Protein 5MIY (pdb70)

Solvent-accessible surface area: 20484 Å² total; per-residue (Å²): 114,126,169,66,85,110,19,26,7,110,1,11,1,80,96,86,77,34,73,5,65,144,117,13,40,7,0,0,0,83,78,28,128,70,94,0,4,7,23,6,1,50,43,10,39,124,88,4,56,17,2,25,88,52,109,20,88,106,13,17,72,8,90,13,144,32,0,52,94,50,30,114,52,168,65,0,9,78,172,41,105,24,11,114,122,43,6,29,61,91,55,0,67,133,20,16,90,35,33,3,67,166,64,158,38,125,101,5,40,81,30,19,111,148,94,8,24,49,7,6,0,98,30,2,63,102,177,135,7,34,6,115,0,23,62,123,115,95,72,35,74,4,57,130,124,9,63,6,1,0,0,101,81,26,134,81,86,7,4,9,26,6,0,36,54,30,37,131,139,23,17,3,1,43,90,47,85,19,65,79,13,18,75,6,86,12,124,30,1,27,92,49,32,110,44,182,62,1,14,130,147,94,109,26,21,124,110,55,5,28,62,109,62,0,67,141,25,11,92,28,28,11,105,178,75,156,23,118,119,8,35,76,78,26,5,78,109,70,2,29,58,11,0,123,82,29,46,150,120,125,172,9,32,7,112,0,28,82,118,112,91,77,36,78,12,60,94,93,8,13,5,3,2,0,91,78,27,134,40,107,2,3,6,20,7,2,44,52,29,37,127,138,20,89,18,2,48,89,50,132,18,124,95,1,22,9,11,0,4,72,8,0,55,76,43,36,110,48,150,71,2,8,103,146,70,110,29,23,110,132,44,7,5,52,13,17,2,20,17,11,6,14,26,28,6,86,153,24,129,24,16,85,0,67,66,12,1,57,75,85,33,8,5,3,30,0,15,32,51,18,76,188

B-factor: mean 48.07, std 15.89, range [21.98, 107.85]

Sequence (372 aa):
GAMGSMPTYFDPIMQEDTVLDENTIVYLVKIGDNKFSIKAISSGLEHLPSDPTTHAEKYWPIPAKSLIDHSSNKLLFEEDKLTNQPISKDQVIELFAVDPDKTEPKQFSDSVKRELTENWAREVLQDMPTYFDPIMQEDTVLDENTIVYLVKIGDNKFSIKAISSGLEEHLPSDPTTHAEKYWPIPAKSLIDHSSNKLLFEEDKLTNQPISKDQVIELFAVDPDKTEPKQFSDSVKRELTENWARREVLQDQMPTYFDPIMQEDTVLDENTIVYLVKIGDNKFSIKAISSGLEHLPSDPTTHAEKYWPIIPAKSLIDHSSNKLLFEEDKLTNQPISKDQVIELFAAVVDPDDKTEPKQFSDSVKRELTENWAREVLQD

Structure (mmCIF, N/CA/C/O backbone):
data_5MIY
#
_entry.id   5MIY
#
_cell.length_a   114.160
_cell.length_b   177.010
_cell.length_c   79.450
_cell.angle_alpha   90.000
_cell.angle_beta   90.000
_cell.angle_gamma   90.000
#
_symmetry.space_group_name_H-M   'C 2 2 2'
#
loop_
_entity.id
_entity.type
_entity.pdbx_description
1 polymer 'E3 ubiquitin ligase RavN'
2 non-polymer 'SULFATE ION'
3 non-polymer 1,2-ETHANEDIOL
4 non-polymer 'SODIUM ION'
5 water water
#
loop_
_atom_site.group_PDB
_atom_site.id
_atom_site.type_symbol
_atom_site.label_atom_id
_atom_site.label_alt_id
_atom_site.label_comp_id
_atom_site.label_asym_id
_atom_site.label_entity_id
_atom_site.label_seq_id
_atom_site.pdbx_PDB_ins_code
_atom_site.Cartn_x
_atom_site.Cartn_y
_atom_site.Cartn_z
_atom_site.occupancy
_atom_site.B_iso_or_equiv
_atom_site.auth_seq_id
_atom_site.auth_comp_id
_atom_site.auth_asym_id
_atom_site.auth_atom_id
_atom_site.pdbx_PDB_model_num
ATOM 1 N N . GLY A 1 1 ? -47.827 -57.501 21.945 1.00 56.92 -4 GLY A N 1
ATOM 2 C CA . GLY A 1 1 ? -47.072 -58.677 21.561 1.00 58.73 -4 GLY A CA 1
ATOM 3 C C . GLY A 1 1 ? -46.490 -59.353 22.781 1.00 64.70 -4 GLY A C 1
ATOM 4 O O . GLY A 1 1 ? -46.905 -59.071 23.906 1.00 69.68 -4 GLY A O 1
ATOM 5 N N . ALA A 1 2 ? -45.533 -60.255 22.565 1.00 62.83 -3 ALA A N 1
ATOM 6 C CA . ALA A 1 2 ? -44.801 -60.827 23.691 1.00 62.96 -3 ALA A CA 1
ATOM 7 C C . ALA A 1 2 ? -44.310 -59.733 24.631 1.00 59.78 -3 ALA A C 1
ATOM 8 O O . ALA A 1 2 ? -44.372 -59.884 25.859 1.00 56.54 -3 ALA A O 1
ATOM 10 N N . MET A 1 3 ? -43.861 -58.606 24.061 1.00 53.76 -2 MET A N 1
ATOM 11 C CA . MET A 1 3 ? -43.293 -57.492 24.807 1.00 48.62 -2 MET A CA 1
ATOM 12 C C . MET A 1 3 ? -44.381 -56.536 25.281 1.00 45.43 -2 MET A C 1
ATOM 13 O O . MET A 1 3 ? -45.229 -56.099 24.495 1.00 43.18 -2 MET A O 1
ATOM 18 N N . GLY A 1 4 ? -44.344 -56.202 26.564 1.00 39.40 -1 GLY A N 1
ATOM 19 C CA . GLY A 1 4 ? -45.197 -55.167 27.089 1.00 38.39 -1 GLY A CA 1
ATOM 20 C C . GLY A 1 4 ? -44.654 -53.782 26.804 1.00 35.73 -1 GLY A C 1
ATOM 21 O O . GLY A 1 4 ? -43.629 -53.586 26.144 1.00 36.54 -1 GLY A O 1
ATOM 22 N N . SER A 1 5 ? -45.370 -52.789 27.320 1.00 35.90 0 SER A N 1
ATOM 23 C CA . SER A 1 5 ? -44.870 -51.427 27.263 1.00 39.69 0 SER A CA 1
ATOM 24 C C . SER A 1 5 ? -45.421 -50.641 28.440 1.00 40.00 0 SER A C 1
ATOM 25 O O . SER A 1 5 ? -46.451 -50.985 29.025 1.00 42.48 0 SER A O 1
ATOM 28 N N . MET A 1 6 ? -44.706 -49.587 28.788 1.00 37.91 1 MET A N 1
ATOM 29 C CA . MET A 1 6 ? -45.114 -48.628 29.792 1.00 41.25 1 MET A CA 1
ATOM 30 C C . MET A 1 6 ? -45.092 -47.241 29.165 1.00 42.57 1 MET A C 1
ATOM 31 O O . MET A 1 6 ? -44.274 -46.982 28.278 1.00 41.83 1 MET A O 1
ATOM 36 N N . PRO A 1 7 ? -45.997 -46.349 29.574 1.00 42.62 2 PRO A N 1
ATOM 37 C CA . PRO A 1 7 ? -45.938 -44.965 29.077 1.00 42.90 2 PRO A CA 1
ATOM 38 C C . PRO A 1 7 ? -44.590 -44.338 29.404 1.00 46.41 2 PRO A C 1
ATOM 39 O O . PRO A 1 7 ? -44.106 -44.440 30.531 1.00 49.10 2 PRO A O 1
ATOM 43 N N . THR A 1 8 ? -43.986 -43.688 28.411 1.00 46.12 3 THR A N 1
ATOM 44 C CA . THR A 1 8 ? -42.705 -43.020 28.605 1.00 47.98 3 THR A CA 1
ATOM 45 C C . THR A 1 8 ? -42.783 -41.563 28.168 1.00 48.81 3 THR A C 1
ATOM 46 O O . THR A 1 8 ? -43.696 -41.142 27.449 1.00 49.71 3 THR A O 1
ATOM 50 N N . TYR A 1 9 ? -41.798 -40.795 28.626 1.00 46.60 4 TYR A N 1
ATOM 51 C CA . TYR A 1 9 ? -41.588 -39.427 28.192 1.00 47.90 4 TYR A CA 1
ATOM 52 C C . TYR A 1 9 ? -40.112 -39.249 27.872 1.00 47.86 4 TYR A C 1
ATOM 53 O O . TYR A 1 9 ? -39.254 -39.912 28.461 1.00 46.55 4 TYR A O 1
ATOM 62 N N . PHE A 1 10 ? -39.822 -38.365 26.918 1.00 47.20 5 PHE A N 1
ATOM 63 C CA . PHE A 1 10 ? -38.438 -38.002 26.619 1.00 47.80 5 PHE A CA 1
ATOM 64 C C . PHE A 1 10 ? -37.970 -37.014 27.678 1.00 48.56 5 PHE A C 1
ATOM 65 O O . PHE A 1 10 ? -38.299 -35.827 27.624 1.00 52.74 5 PHE A O 1
ATOM 73 N N . ASP A 1 11 ? -37.188 -37.496 28.634 1.00 40.70 6 ASP A N 1
ATOM 74 C CA . ASP A 1 11 ? -36.775 -36.663 29.754 1.00 39.86 6 ASP A CA 1
ATOM 75 C C . ASP A 1 11 ? -35.741 -35.650 29.288 1.00 43.66 6 ASP A C 1
ATOM 76 O O . ASP A 1 11 ? -34.652 -36.052 28.853 1.00 44.68 6 ASP A O 1
ATOM 81 N N . PRO A 1 12 ? -36.020 -34.345 29.359 1.00 44.26 7 PRO A N 1
ATOM 82 C CA . PRO A 1 12 ? -35.002 -33.373 28.929 1.00 43.69 7 PRO A CA 1
ATOM 83 C C . PRO A 1 12 ? -33.776 -33.375 29.816 1.00 43.23 7 PRO A C 1
ATOM 84 O O . PRO A 1 12 ? -32.688 -33.007 29.349 1.00 45.18 7 PRO A O 1
ATOM 88 N N . ILE A 1 13 ? -33.920 -33.770 31.083 1.00 39.78 8 ILE A N 1
ATOM 89 C CA . ILE A 1 13 ? -32.786 -33.749 32.007 1.00 37.83 8 ILE A CA 1
ATOM 90 C C . ILE A 1 13 ? -31.697 -34.698 31.525 1.00 42.93 8 ILE A C 1
ATOM 91 O O . ILE A 1 13 ? -30.535 -34.306 31.362 1.00 46.81 8 ILE A O 1
ATOM 96 N N . MET A 1 14 ? -32.058 -35.958 31.266 1.00 43.84 9 MET A N 1
ATOM 97 C CA . MET A 1 14 ? -31.087 -36.951 30.820 1.00 43.89 9 MET A CA 1
ATOM 98 C C . MET A 1 14 ? -31.117 -37.193 29.315 1.00 45.82 9 MET A C 1
ATOM 99 O O . MET A 1 14 ? -30.261 -37.925 28.807 1.00 47.41 9 MET A O 1
ATOM 104 N N . GLN A 1 15 ? -32.044 -36.562 28.589 1.00 48.39 10 GLN A N 1
ATOM 105 C CA . GLN A 1 15 ? -32.129 -36.683 27.130 1.00 50.60 10 GLN A CA 1
ATOM 106 C C . GLN A 1 15 ? -32.365 -38.136 26.719 1.00 51.38 10 GLN A C 1
ATOM 107 O O . GLN A 1 15 ? -31.638 -38.710 25.905 1.00 53.35 10 GLN A O 1
ATOM 113 N N . GLU A 1 16 ? -33.400 -38.733 27.300 1.00 53.63 11 GLU A N 1
ATOM 114 C CA . GLU A 1 16 ? -33.642 -40.157 27.140 1.00 55.99 11 GLU A CA 1
ATOM 115 C C . GLU A 1 16 ? -35.110 -40.451 27.420 1.00 54.09 11 GLU A C 1
ATOM 116 O O . GLU A 1 16 ? -35.750 -39.785 28.239 1.00 55.69 11 GLU A O 1
ATOM 122 N N . ASP A 1 17 ? -35.632 -41.459 26.736 1.00 51.77 12 ASP A N 1
ATOM 123 C CA . ASP A 1 17 ? -36.972 -41.943 27.038 1.00 49.48 12 ASP A CA 1
ATOM 124 C C . ASP A 1 17 ? -36.981 -42.591 28.423 1.00 48.71 12 ASP A C 1
ATOM 125 O O . ASP A 1 17 ? -36.098 -43.391 28.752 1.00 50.82 12 ASP A O 1
ATOM 130 N N . THR A 1 18 ? -37.980 -42.237 29.235 1.00 47.38 13 THR A N 1
ATOM 131 C CA . THR A 1 18 ? -38.038 -42.590 30.650 1.00 45.11 13 THR A CA 1
ATOM 132 C C . THR A 1 18 ? -39.446 -43.055 31.006 1.00 46.04 13 THR A C 1
ATOM 133 O O . THR A 1 18 ? -40.427 -42.405 30.631 1.00 46.37 13 THR A O 1
ATOM 137 N N . VAL A 1 19 ? -39.541 -44.162 31.753 1.00 43.97 14 VAL A N 1
ATOM 138 C CA . VAL A 1 19 ? -40.843 -44.677 32.175 1.00 44.17 14 VAL A CA 1
ATOM 139 C C . VAL A 1 19 ? -41.515 -43.670 33.100 1.00 42.88 14 VAL A C 1
ATOM 140 O O . VAL A 1 19 ? -40.924 -43.204 34.084 1.00 45.43 14 VAL A O 1
ATOM 144 N N . LEU A 1 20 ? -42.765 -43.334 32.786 1.00 41.10 15 LEU A N 1
ATOM 145 C CA . LEU A 1 20 ? -43.555 -42.438 33.613 1.00 43.87 15 LEU A CA 1
ATOM 146 C C . LEU A 1 20 ? -44.073 -43.186 34.836 1.00 46.48 15 LEU A C 1
ATOM 147 O O . LEU A 1 20 ? -44.654 -44.267 34.706 1.00 53.45 15 LEU A O 1
ATOM 152 N N . ASP A 1 21 ? -43.851 -42.632 36.029 1.00 45.23 16 ASP A N 1
ATOM 153 C CA . ASP A 1 21 ? -44.413 -43.230 37.234 1.00 48.68 16 ASP A CA 1
ATOM 154 C C . ASP A 1 21 ? -44.841 -42.123 38.187 1.00 47.18 16 ASP A C 1
ATOM 155 O O . ASP A 1 21 ? -44.796 -40.935 37.853 1.00 46.59 16 ASP A O 1
ATOM 160 N N . GLU A 1 22 ? -45.279 -42.524 39.383 1.00 46.32 17 GLU A N 1
ATOM 161 C CA . GLU A 1 22 ? -45.814 -41.568 40.345 1.00 50.92 17 GLU A CA 1
ATOM 162 C C . GLU A 1 22 ? -44.761 -40.596 40.862 1.00 48.09 17 GLU A C 1
ATOM 163 O O . GLU A 1 22 ? -45.124 -39.629 41.541 1.00 49.18 17 GLU A O 1
ATOM 169 N N . ASN A 1 23 ? -43.481 -40.823 40.565 1.00 45.25 18 ASN A N 1
ATOM 170 C CA . ASN A 1 23 ? -42.407 -39.931 40.988 1.00 48.16 18 ASN A CA 1
ATOM 171 C C . ASN A 1 23 ? -42.018 -38.916 39.918 1.00 43.43 18 ASN A C 1
ATOM 172 O O . ASN A 1 23 ? -41.206 -38.022 40.191 1.00 44.70 18 ASN A O 1
ATOM 177 N N . THR A 1 24 ? -42.575 -39.037 38.716 1.00 39.96 19 THR A N 1
ATOM 178 C CA . THR A 1 24 ? -42.330 -38.081 37.645 1.00 40.00 19 THR A CA 1
ATOM 179 C C . THR A 1 24 ? -42.924 -36.719 37.992 1.00 39.90 19 THR A C 1
ATOM 180 O O . THR A 1 24 ? -44.025 -36.623 38.540 1.00 42.70 19 THR A O 1
ATOM 184 N N . ILE A 1 25 ? -42.186 -35.660 37.674 1.00 38.02 20 ILE A N 1
ATOM 185 C CA . ILE A 1 25 ? -42.685 -34.295 37.820 1.00 38.18 20 ILE A CA 1
ATOM 186 C C . ILE A 1 25 ? -43.429 -33.925 36.545 1.00 40.52 20 ILE A C 1
ATOM 187 O O . ILE A 1 25 ? -42.866 -33.990 35.446 1.00 40.79 20 ILE A O 1
ATOM 192 N N . VAL A 1 26 ? -44.700 -33.545 36.685 1.00 39.00 21 VAL A N 1
ATOM 193 C CA . VAL A 1 26 ? -45.553 -33.230 35.548 1.00 39.59 21 VAL A CA 1
ATOM 194 C C . VAL A 1 26 ? -46.184 -31.861 35.770 1.00 42.15 21 VAL A C 1
ATOM 195 O O . VAL A 1 26 ? -46.600 -31.530 36.886 1.00 44.63 21 VAL A O 1
ATOM 199 N N . TYR A 1 27 ? -46.242 -31.065 34.705 1.00 42.22 22 TYR A N 1
ATOM 200 C CA . TYR A 1 27 ? -46.831 -29.734 34.764 1.00 40.57 22 TYR A CA 1
ATOM 201 C C . TYR A 1 27 ? -47.194 -29.288 33.355 1.00 44.23 22 TYR A C 1
ATOM 202 O O . TYR A 1 27 ? -46.740 -29.867 32.363 1.00 45.66 22 TYR A O 1
ATOM 211 N N . LEU A 1 28 ? -48.019 -28.243 33.291 1.00 44.33 23 LEU A N 1
ATOM 212 C CA . LEU A 1 28 ? -48.432 -27.607 32.050 1.00 44.62 23 LEU A CA 1
ATOM 213 C C . LEU A 1 28 ? -47.724 -26.267 31.883 1.00 45.68 23 LEU A C 1
ATOM 214 O O . LEU A 1 28 ? -47.555 -25.520 32.852 1.00 46.15 23 LEU A O 1
ATOM 219 N N . VAL A 1 29 ? -47.307 -25.963 30.654 1.00 46.50 24 VAL A N 1
ATOM 220 C CA . VAL A 1 29 ? -46.853 -24.620 30.321 1.00 49.30 24 VAL A CA 1
ATOM 221 C C . VAL A 1 29 ? -47.683 -24.110 29.148 1.00 55.52 24 VAL A C 1
ATOM 222 O O . VAL A 1 29 ? -48.268 -24.881 28.382 1.00 57.08 24 VAL A O 1
ATOM 226 N N . LYS A 1 30 ? -47.745 -22.785 29.034 1.00 57.29 25 LYS A N 1
ATOM 227 C CA . LYS A 1 30 ? -48.463 -22.105 27.962 1.00 58.77 25 LYS A CA 1
ATOM 228 C C . LYS A 1 30 ? -47.464 -21.708 26.882 1.00 61.84 25 LYS A C 1
ATOM 229 O O . LYS A 1 30 ? -46.460 -21.058 27.180 1.00 63.65 25 LYS A O 1
ATOM 235 N N . ILE A 1 31 ? -47.724 -22.110 25.639 1.00 63.39 26 ILE A N 1
ATOM 236 C CA . ILE A 1 31 ? -46.832 -21.790 24.529 1.00 66.96 26 ILE A CA 1
ATOM 237 C C . ILE A 1 31 ? -47.481 -20.883 23.499 1.00 72.52 26 ILE A C 1
ATOM 238 O O . ILE A 1 31 ? -46.843 -20.547 22.495 1.00 71.74 26 ILE A O 1
ATOM 243 N N . GLY A 1 32 ? -48.721 -20.470 23.719 1.00 76.60 27 GLY A N 1
ATOM 244 C CA . GLY A 1 32 ? -49.411 -19.574 22.810 1.00 82.30 27 GLY A CA 1
ATOM 245 C C . GLY A 1 32 ? -50.812 -19.345 23.327 1.00 87.71 27 GLY A C 1
ATOM 246 O O . GLY A 1 32 ? -51.202 -19.861 24.380 1.00 89.71 27 GLY A O 1
ATOM 247 N N . ASP A 1 33 ? -51.575 -18.557 22.576 1.00 88.07 28 ASP A N 1
ATOM 248 C CA . ASP A 1 33 ? -52.967 -18.355 22.947 1.00 88.69 28 ASP A CA 1
ATOM 249 C C . ASP A 1 33 ? -53.747 -19.641 22.711 1.00 84.42 28 ASP A C 1
ATOM 250 O O . ASP A 1 33 ? -53.678 -20.229 21.627 1.00 82.19 28 ASP A O 1
ATOM 255 N N . ASN A 1 34 ? -54.474 -20.085 23.740 1.00 82.54 29 ASN A N 1
ATOM 256 C CA . ASN A 1 34 ? -55.228 -21.344 23.707 1.00 84.04 29 ASN A CA 1
ATOM 257 C C . ASN A 1 34 ? -54.344 -22.534 23.321 1.00 81.98 29 ASN A C 1
ATOM 258 O O . ASN A 1 34 ? -54.822 -23.527 22.766 1.00 79.56 29 ASN A O 1
ATOM 263 N N . LYS A 1 35 ? -53.046 -22.457 23.621 1.00 78.15 30 LYS A N 1
ATOM 264 C CA . LYS A 1 35 ? -52.096 -23.514 23.281 1.00 73.73 30 LYS A CA 1
ATOM 265 C C . LYS A 1 35 ? -51.246 -23.829 24.505 1.00 72.38 30 LYS A C 1
ATOM 266 O O . LYS A 1 35 ? -50.440 -22.999 24.938 1.00 74.30 30 LYS A O 1
ATOM 272 N N . PHE A 1 36 ? -51.420 -25.027 25.055 1.00 66.72 31 PHE A N 1
ATOM 273 C CA . PHE A 1 36 ? -50.701 -25.460 26.242 1.00 61.99 31 PHE A CA 1
ATOM 274 C C . PHE A 1 36 ? -49.985 -26.774 25.960 1.00 58.94 31 PHE A C 1
ATOM 275 O O . PHE A 1 36 ? -50.402 -27.555 25.100 1.00 58.61 31 PHE A O 1
ATOM 283 N N . SER A 1 37 ? -48.899 -27.016 26.688 1.00 58.17 32 SER A N 1
ATOM 284 C CA . SER A 1 37 ? -48.096 -28.212 26.481 1.00 55.62 32 SER A CA 1
ATOM 285 C C . SER A 1 37 ? -47.876 -28.927 27.806 1.00 54.71 32 SER A C 1
ATOM 286 O O . SER A 1 37 ? -47.586 -28.296 28.828 1.00 53.66 32 SER A O 1
ATOM 289 N N . ILE A 1 38 ? -48.007 -30.248 27.780 1.00 51.97 33 ILE A N 1
ATOM 290 C CA . ILE A 1 38 ? -47.745 -31.078 28.949 1.00 50.76 33 ILE A CA 1
ATOM 291 C C . ILE A 1 38 ? -46.262 -31.447 28.979 1.00 49.81 33 ILE A C 1
ATOM 292 O O . ILE A 1 38 ? -45.709 -31.942 27.989 1.00 52.69 33 ILE A O 1
ATOM 297 N N . LYS A 1 39 ? -45.605 -31.179 30.106 1.00 46.28 34 LYS A N 1
ATOM 298 C CA . LYS A 1 39 ? -44.182 -31.448 30.260 1.00 42.43 34 LYS A CA 1
ATOM 299 C C . LYS A 1 39 ? -43.955 -32.443 31.389 1.00 42.19 34 LYS A C 1
ATOM 300 O O . LYS A 1 39 ? -44.688 -32.462 32.381 1.00 43.74 34 LYS A O 1
ATOM 306 N N . ALA A 1 40 ? -42.926 -33.269 31.234 1.00 41.17 35 ALA A N 1
ATOM 307 C CA . ALA A 1 40 ? -42.535 -34.220 32.263 1.00 40.74 35 ALA A CA 1
ATOM 308 C C . ALA A 1 40 ? -41.019 -34.195 32.401 1.00 40.76 35 ALA A C 1
ATOM 309 O O . ALA A 1 40 ? -40.305 -34.251 31.394 1.00 43.24 35 ALA A O 1
ATOM 311 N N . ILE A 1 41 ? -40.529 -34.099 33.638 1.00 36.50 36 ILE A N 1
ATOM 312 C CA . ILE A 1 41 ? -39.089 -34.087 33.907 1.00 36.60 36 ILE A CA 1
ATOM 313 C C . ILE A 1 41 ? -38.792 -35.018 35.076 1.00 38.11 36 ILE A C 1
ATOM 314 O O . ILE A 1 41 ? -39.652 -35.275 35.927 1.00 38.70 36 ILE A O 1
ATOM 319 N N . SER A 1 42 ? -37.572 -35.566 35.093 1.00 36.18 37 SER A N 1
ATOM 320 C CA . SER A 1 42 ? -37.227 -36.505 36.153 1.00 40.87 37 SER A CA 1
ATOM 321 C C . SER A 1 42 ? -36.860 -35.790 37.446 1.00 41.19 37 SER A C 1
ATOM 322 O O . SER A 1 42 ? -37.018 -36.361 38.529 1.00 44.80 37 SER A O 1
ATOM 325 N N . SER A 1 43 ? -36.383 -34.551 37.357 1.00 41.58 38 SER A N 1
ATOM 326 C CA . SER A 1 43 ? -35.995 -33.771 38.525 1.00 43.09 38 SER A CA 1
ATOM 327 C C . SER A 1 43 ? -35.979 -32.303 38.125 1.00 42.06 38 SER A C 1
ATOM 328 O O . SER A 1 43 ? -36.035 -31.969 36.943 1.00 41.53 38 SER A O 1
ATOM 331 N N . GLY A 1 44 ? -35.890 -31.429 39.124 1.00 44.74 39 GLY A N 1
ATOM 332 C CA . GLY A 1 44 ? -35.529 -30.041 38.882 1.00 43.82 39 GLY A CA 1
ATOM 333 C C . GLY A 1 44 ? -36.596 -28.998 39.144 1.00 40.13 39 GLY A C 1
ATOM 334 O O . GLY A 1 44 ? -36.317 -27.810 38.965 1.00 39.66 39 GLY A O 1
ATOM 335 N N . LEU A 1 45 ? -37.804 -29.381 39.554 1.00 38.79 40 LEU A N 1
ATOM 336 C CA . LEU A 1 45 ? -38.869 -28.386 39.683 1.00 42.05 40 LEU A CA 1
ATOM 337 C C . LEU A 1 45 ? -38.488 -27.261 40.649 1.00 42.72 40 LEU A C 1
ATOM 338 O O . LEU A 1 45 ? -38.846 -26.095 40.427 1.00 42.74 40 LEU A O 1
ATOM 343 N N . GLU A 1 46 ? -37.761 -27.588 41.719 1.00 40.98 41 GLU A N 1
ATOM 344 C CA . GLU A 1 46 ? -37.400 -26.614 42.743 1.00 45.10 41 GLU A CA 1
ATOM 345 C C . GLU A 1 46 ? -36.080 -25.910 42.470 1.00 43.48 41 GLU A C 1
ATOM 346 O O . GLU A 1 46 ? -35.749 -24.962 43.193 1.00 44.29 41 GLU A O 1
ATOM 352 N N . HIS A 1 47 ? -35.321 -26.334 41.457 1.00 41.40 42 HIS A N 1
ATOM 353 C CA . HIS A 1 47 ? -34.009 -25.751 41.204 1.00 38.53 42 HIS A CA 1
ATOM 354 C C . HIS A 1 47 ? -33.846 -25.133 39.825 1.00 36.86 42 HIS A C 1
ATOM 355 O O . HIS A 1 47 ? -33.039 -24.208 39.677 1.00 38.47 42 HIS A O 1
ATOM 362 N N . LEU A 1 48 ? -34.557 -25.620 38.812 1.00 35.19 43 LEU A N 1
ATOM 363 C CA . LEU A 1 48 ? -34.408 -25.052 37.479 1.00 34.62 43 LEU A CA 1
ATOM 364 C C . LEU A 1 48 ? -34.987 -23.634 37.435 1.00 32.50 43 LEU A C 1
ATOM 365 O O . LEU A 1 48 ? -35.936 -23.316 38.161 1.00 36.72 43 LEU A O 1
ATOM 370 N N . PRO A 1 49 ? -34.451 -22.767 36.572 1.00 32.81 44 PRO A N 1
ATOM 371 C CA . PRO A 1 49 ? -35.001 -21.409 36.446 1.00 33.70 44 PRO A CA 1
ATOM 372 C C . PRO A 1 49 ? -36.153 -21.290 35.465 1.00 36.08 44 PRO A C 1
ATOM 373 O O . PRO A 1 49 ? -36.811 -20.238 35.436 1.00 37.86 44 PRO A O 1
ATOM 377 N N . SER A 1 50 ? -36.395 -22.323 34.666 1.00 35.81 45 SER A N 1
ATOM 378 C CA . SER A 1 50 ? -37.422 -22.321 33.632 1.00 37.46 45 SER A CA 1
ATOM 379 C C . SER A 1 50 ? -37.593 -23.748 33.139 1.00 39.42 45 SER A C 1
ATOM 380 O O . SER A 1 50 ? -36.770 -24.625 33.417 1.00 40.93 45 SER A O 1
ATOM 383 N N . ASP A 1 51 ? -38.671 -23.964 32.399 1.00 42.22 46 ASP A N 1
ATOM 384 C CA . ASP A 1 51 ? -38.924 -25.264 31.796 1.00 41.71 46 ASP A CA 1
ATOM 385 C C . ASP A 1 51 ? -37.840 -25.570 30.767 1.00 42.53 46 ASP A C 1
ATOM 386 O O . ASP A 1 51 ? -37.522 -24.708 29.941 1.00 43.41 46 ASP A O 1
ATOM 391 N N . PRO A 1 52 ? -37.252 -26.772 30.785 1.00 41.75 47 PRO A N 1
ATOM 392 C CA . PRO A 1 52 ? -36.128 -27.054 29.867 1.00 44.06 47 PRO A CA 1
ATOM 393 C C . PRO A 1 52 ? -36.400 -26.835 28.376 1.00 49.21 47 PRO A C 1
ATOM 394 O O . PRO A 1 52 ? -35.562 -26.232 27.695 1.00 53.73 47 PRO A O 1
ATOM 398 N N . THR A 1 53 ? -37.531 -27.306 27.839 1.00 50.50 48 THR A N 1
ATOM 399 C CA . THR A 1 53 ? -37.718 -27.262 26.389 1.00 48.76 48 THR A CA 1
ATOM 400 C C . THR A 1 53 ? -38.327 -25.957 25.881 1.00 51.60 48 THR A C 1
ATOM 401 O O . THR A 1 53 ? -38.137 -25.620 24.707 1.00 55.88 48 THR A O 1
ATOM 405 N N . THR A 1 54 ? -39.063 -25.213 26.708 1.00 51.64 49 THR A N 1
ATOM 406 C CA . THR A 1 54 ? -39.673 -23.966 26.258 1.00 52.78 49 THR A CA 1
ATOM 407 C C . THR A 1 54 ? -39.119 -22.734 26.954 1.00 55.53 49 THR A C 1
ATOM 408 O O . THR A 1 54 ? -39.387 -21.616 26.496 1.00 58.38 49 THR A O 1
ATOM 412 N N . HIS A 1 55 ? -38.375 -22.907 28.048 1.00 54.37 50 HIS A N 1
ATOM 413 C CA . HIS A 1 55 ? -37.900 -21.823 28.903 1.00 53.58 50 HIS A CA 1
ATOM 414 C C . HIS A 1 55 ? -39.047 -21.001 29.485 1.00 51.31 50 HIS A C 1
ATOM 415 O O . HIS A 1 55 ? -38.850 -19.851 29.890 1.00 51.04 50 HIS A O 1
ATOM 422 N N . ALA A 1 56 ? -40.248 -21.574 29.542 1.00 48.98 51 ALA A N 1
ATOM 423 C CA . ALA A 1 56 ? -41.345 -20.924 30.242 1.00 45.95 51 ALA A CA 1
ATOM 424 C C . ALA A 1 56 ? -41.021 -20.813 31.728 1.00 48.26 51 ALA A C 1
ATOM 425 O O . ALA A 1 56 ? -40.490 -21.746 32.339 1.00 47.88 51 ALA A O 1
ATOM 427 N N . GLU A 1 57 ? -41.328 -19.654 32.310 1.00 45.68 52 GLU A N 1
ATOM 428 C CA . GLU A 1 57 ? -41.089 -19.447 33.732 1.00 46.64 52 GLU A CA 1
ATOM 429 C C . GLU A 1 57 ? -42.308 -19.755 34.585 1.00 48.34 52 GLU A C 1
ATOM 430 O O . GLU A 1 57 ? -42.166 -19.945 35.798 1.00 52.39 52 GLU A O 1
ATOM 436 N N . LYS A 1 58 ? -43.489 -19.814 33.984 1.00 47.41 53 LYS A N 1
ATOM 437 C CA . LYS A 1 58 ? -44.733 -20.084 34.687 1.00 48.74 53 LYS A CA 1
ATOM 438 C C . LYS A 1 58 ? -45.239 -21.462 34.289 1.00 47.77 53 LYS A C 1
ATOM 439 O O . LYS A 1 58 ? -45.100 -21.870 33.132 1.00 52.13 53 LYS A O 1
ATOM 445 N N . TYR A 1 59 ? -45.821 -22.181 35.247 1.00 45.20 54 TYR A N 1
ATOM 446 C CA . TYR A 1 59 ? -46.340 -23.513 34.975 1.00 45.10 54 TYR A CA 1
ATOM 447 C C . TYR A 1 59 ? -47.533 -23.791 35.879 1.00 48.57 54 TYR A C 1
ATOM 448 O O . TYR A 1 59 ? -47.714 -23.152 36.920 1.00 49.95 54 TYR A O 1
ATOM 457 N N . TRP A 1 60 ? -48.336 -24.775 35.474 1.00 48.25 55 TRP A N 1
ATOM 458 C CA . TRP A 1 60 ? -49.466 -25.249 36.258 1.00 46.19 55 TRP A CA 1
ATOM 459 C C . TRP A 1 60 ? -49.174 -26.689 36.661 1.00 43.92 55 TRP A C 1
ATOM 460 O O . TRP A 1 60 ? -49.049 -27.552 35.779 1.00 44.07 55 TRP A O 1
ATOM 471 N N . PRO A 1 61 ? -49.028 -26.998 37.948 1.00 43.78 56 PRO A N 1
ATOM 472 C CA . PRO A 1 61 ? -48.746 -28.381 38.346 1.00 45.82 56 PRO A CA 1
ATOM 473 C C . PRO A 1 61 ? -49.913 -29.311 38.051 1.00 45.01 56 PRO A C 1
ATOM 474 O O . PRO A 1 61 ? -51.081 -28.936 38.161 1.00 45.60 56 PRO A O 1
ATOM 478 N N . ILE A 1 62 ? -49.567 -30.542 37.675 1.00 46.00 57 ILE A N 1
ATOM 479 C CA . ILE A 1 62 ? -50.503 -31.620 37.349 1.00 44.69 57 ILE A CA 1
ATOM 480 C C . ILE A 1 62 ? -50.017 -32.852 38.107 1.00 46.64 57 ILE A C 1
ATOM 481 O O . ILE A 1 62 ? -48.815 -33.169 38.050 1.00 45.44 57 ILE A O 1
ATOM 486 N N . PRO A 1 63 ? -50.874 -33.562 38.841 1.00 46.85 58 PRO A N 1
ATOM 487 C CA . PRO A 1 63 ? -50.421 -34.804 39.482 1.00 48.32 58 PRO A CA 1
ATOM 488 C C . PRO A 1 63 ? -50.012 -35.821 38.427 1.00 49.38 58 PRO A C 1
ATOM 489 O O . PRO A 1 63 ? -50.686 -35.982 37.408 1.00 50.74 58 PRO A O 1
ATOM 493 N N . ALA A 1 64 ? -48.878 -36.494 38.665 1.00 47.73 59 ALA A N 1
ATOM 494 C CA . ALA A 1 64 ? -48.446 -37.551 37.751 1.00 45.35 59 ALA A CA 1
ATOM 495 C C . ALA A 1 64 ? -49.553 -38.573 37.524 1.00 46.96 59 ALA A C 1
ATOM 496 O O . ALA A 1 64 ? -49.725 -39.080 36.409 1.00 48.84 59 ALA A O 1
ATOM 498 N N . LYS A 1 65 ? -50.321 -38.876 38.570 1.00 46.32 60 LYS A N 1
ATOM 499 C CA . LYS A 1 65 ? -51.383 -39.870 38.450 1.00 49.85 60 LYS A CA 1
ATOM 500 C C . LYS A 1 65 ? -52.400 -39.474 37.387 1.00 50.22 60 LYS A C 1
ATOM 501 O O . LYS A 1 65 ? -52.927 -40.337 36.676 1.00 52.76 60 LYS A O 1
ATOM 507 N N . SER A 1 66 ? -52.674 -38.172 37.248 1.00 49.75 61 SER A N 1
ATOM 508 C CA . SER A 1 66 ? -53.637 -37.721 36.244 1.00 51.02 61 SER A CA 1
ATOM 509 C C . SER A 1 66 ? -53.147 -38.010 34.831 1.00 49.89 61 SER A C 1
ATOM 510 O O . SER A 1 66 ? -53.933 -38.451 33.977 1.00 50.91 61 SER A O 1
ATOM 513 N N . LEU A 1 67 ? -51.855 -37.772 34.564 1.00 47.04 62 LEU A N 1
ATOM 514 C CA . LEU A 1 67 ? -51.297 -38.087 33.254 1.00 46.26 62 LEU A CA 1
ATOM 515 C C . LEU A 1 67 ? -51.265 -39.596 33.020 1.00 49.41 62 LEU A C 1
ATOM 516 O O . LEU A 1 67 ? -51.624 -40.062 31.934 1.00 50.12 62 LEU A O 1
ATOM 521 N N . ILE A 1 68 ? -50.853 -40.372 34.031 1.00 48.61 63 ILE A N 1
ATOM 522 C CA . ILE A 1 68 ? -50.787 -41.828 33.889 1.00 50.12 63 ILE A CA 1
ATOM 523 C C . ILE A 1 68 ? -52.164 -42.393 33.565 1.00 54.28 63 ILE A C 1
ATOM 524 O O . ILE A 1 68 ? -52.304 -43.303 32.739 1.00 56.25 63 ILE A O 1
ATOM 529 N N . ASP A 1 69 ? -53.202 -41.854 34.201 1.00 53.89 64 ASP A N 1
ATOM 530 C CA . ASP A 1 69 ? -54.553 -42.364 33.995 1.00 56.18 64 ASP A CA 1
ATOM 531 C C . ASP A 1 69 ? -55.108 -42.028 32.619 1.00 56.79 64 ASP A C 1
ATOM 532 O O . ASP A 1 69 ? -56.169 -42.554 32.255 1.00 57.68 64 ASP A O 1
ATOM 537 N N . HIS A 1 70 ? -54.423 -41.175 31.856 1.00 55.25 65 HIS A N 1
ATOM 538 C CA . HIS A 1 70 ? -54.781 -40.866 30.478 1.00 58.13 65 HIS A CA 1
ATOM 539 C C . HIS A 1 70 ? -53.791 -41.461 29.484 1.00 59.53 65 HIS A C 1
ATOM 540 O O . HIS A 1 70 ? -53.672 -40.959 28.362 1.00 60.56 65 HIS A O 1
ATOM 547 N N . SER A 1 71 ? -53.080 -42.526 29.873 1.00 61.21 66 SER A N 1
ATOM 548 C CA . SER A 1 71 ? -51.957 -43.015 29.078 1.00 63.90 66 SER A CA 1
ATOM 549 C C . SER A 1 71 ? -52.385 -43.637 27.752 1.00 66.61 66 SER A C 1
ATOM 550 O O . SER A 1 71 ? -51.545 -43.798 26.861 1.00 68.65 66 SER A O 1
ATOM 553 N N . SER A 1 72 ? -53.660 -43.985 27.597 1.00 66.75 67 SER A N 1
ATOM 554 C CA . SER A 1 72 ? -54.175 -44.506 26.339 1.00 68.06 67 SER A CA 1
ATOM 555 C C . SER A 1 72 ? -54.857 -43.440 25.490 1.00 68.25 67 SER A C 1
ATOM 556 O O . SER A 1 72 ? -55.370 -43.761 24.413 1.00 70.27 67 SER A O 1
ATOM 559 N N . ASN A 1 73 ? -54.888 -42.191 25.947 1.00 67.06 68 ASN A N 1
ATOM 560 C CA . ASN A 1 73 ? -55.536 -41.119 25.200 1.00 67.14 68 ASN A CA 1
ATOM 561 C C . ASN A 1 73 ? -54.622 -40.670 24.066 1.00 67.35 68 ASN A C 1
ATOM 562 O O . ASN A 1 73 ? -53.491 -40.233 24.309 1.00 66.89 68 ASN A O 1
ATOM 567 N N . LYS A 1 74 ? -55.116 -40.772 22.828 1.00 69.50 69 LYS A N 1
ATOM 568 C CA . LYS A 1 74 ? -54.291 -40.480 21.660 1.00 74.95 69 LYS A CA 1
ATOM 569 C C . LYS A 1 74 ? -53.907 -39.005 21.576 1.00 74.24 69 LYS A C 1
ATOM 570 O O . LYS A 1 74 ? -52.999 -38.650 20.816 1.00 73.33 69 LYS A O 1
ATOM 576 N N . LEU A 1 75 ? -54.563 -38.139 22.347 1.00 72.79 70 LEU A N 1
ATOM 577 C CA . LEU A 1 75 ? -54.144 -36.743 22.392 1.00 74.98 70 LEU A CA 1
ATOM 578 C C . LEU A 1 75 ? -52.785 -36.598 23.065 1.00 72.64 70 LEU A C 1
ATOM 579 O O . LEU A 1 75 ? -51.931 -35.835 22.598 1.00 75.02 70 LEU A O 1
ATOM 584 N N . LEU A 1 76 ? -52.564 -37.332 24.154 1.00 66.61 71 LEU A N 1
ATOM 585 C CA . LEU A 1 76 ? -51.367 -37.169 24.968 1.00 63.99 71 LEU A CA 1
ATOM 586 C C . LEU A 1 76 ? -50.265 -38.163 24.625 1.00 65.61 71 LEU A C 1
ATOM 587 O O . LEU A 1 76 ? -49.083 -37.848 24.809 1.00 64.69 71 LEU A O 1
ATOM 592 N N . PHE A 1 77 ? -50.612 -39.352 24.136 1.00 63.91 72 PHE A N 1
ATOM 593 C CA . PHE A 1 77 ? -49.635 -40.406 23.895 1.00 61.71 72 PHE A CA 1
ATOM 594 C C . PHE A 1 77 ? -49.809 -40.977 22.498 1.00 68.34 72 PHE A C 1
ATOM 595 O O . PHE A 1 77 ? -50.934 -41.266 22.077 1.00 69.97 72 PHE A O 1
ATOM 603 N N . GLU A 1 78 ? -48.694 -41.141 21.790 1.00 73.32 73 GLU A N 1
ATOM 604 C CA . GLU A 1 78 ? -48.656 -41.790 20.481 1.00 80.04 73 GLU A CA 1
ATOM 605 C C . GLU A 1 78 ? -47.698 -42.971 20.595 1.00 78.11 73 GLU A C 1
ATOM 606 O O . GLU A 1 78 ? -46.477 -42.783 20.646 1.00 75.67 73 GLU A O 1
ATOM 612 N N . GLU A 1 79 ? -48.257 -44.184 20.639 1.00 77.25 74 GLU A N 1
ATOM 613 C CA . GLU A 1 79 ? -47.481 -45.415 20.812 1.00 76.59 74 GLU A CA 1
ATOM 614 C C . GLU A 1 79 ? -46.756 -45.418 22.159 1.00 70.17 74 GLU A C 1
ATOM 615 O O . GLU A 1 79 ? -45.571 -45.745 22.254 1.00 70.01 74 GLU A O 1
ATOM 621 N N . ASP A 1 80 ? -47.494 -45.042 23.206 1.00 64.85 75 ASP A N 1
ATOM 622 C CA . ASP A 1 80 ? -47.035 -45.022 24.593 1.00 62.73 75 ASP A CA 1
ATOM 623 C C . ASP A 1 80 ? -45.918 -44.011 24.845 1.00 59.31 75 ASP A C 1
ATOM 624 O O . ASP A 1 80 ? -45.199 -44.126 25.841 1.00 57.03 75 ASP A O 1
ATOM 629 N N . LYS A 1 81 ? -45.757 -43.016 23.973 1.00 59.11 76 LYS A N 1
ATOM 630 C CA . LYS A 1 81 ? -44.813 -41.925 24.185 1.00 61.03 76 LYS A CA 1
ATOM 631 C C . LYS A 1 81 ? -45.566 -40.607 24.297 1.00 61.78 76 LYS A C 1
ATOM 632 O O . LYS A 1 81 ? -46.460 -40.323 23.492 1.00 62.38 76 LYS A O 1
ATOM 638 N N . LEU A 1 82 ? -45.196 -39.808 25.299 1.00 58.52 77 LEU A N 1
ATOM 639 C CA . LEU A 1 82 ? -45.861 -38.535 25.543 1.00 55.47 77 LEU A CA 1
ATOM 640 C C . LEU A 1 82 ? -45.748 -37.628 24.325 1.00 55.67 77 LEU A C 1
ATOM 641 O O . LEU A 1 82 ? -44.662 -37.444 23.771 1.00 52.60 77 LEU A O 1
ATOM 646 N N . THR A 1 83 ? -46.879 -37.067 23.904 1.00 61.47 78 THR A N 1
ATOM 647 C CA . THR A 1 83 ? -46.885 -36.186 22.748 1.00 66.36 78 THR A CA 1
ATOM 648 C C . THR A 1 83 ? -46.122 -34.899 23.048 1.00 66.37 78 THR A C 1
ATOM 649 O O . THR A 1 83 ? -45.971 -34.482 24.200 1.00 68.38 78 THR A O 1
ATOM 653 N N . ASN A 1 84 ? -45.630 -34.270 21.982 1.00 68.84 79 ASN A N 1
ATOM 654 C CA . ASN A 1 84 ? -45.024 -32.948 22.058 1.00 72.13 79 ASN A CA 1
ATOM 655 C C . ASN A 1 84 ? -45.906 -31.874 21.439 1.00 70.56 79 ASN A C 1
ATOM 656 O O . ASN A 1 84 ? -45.473 -30.725 21.311 1.00 69.96 79 ASN A O 1
ATOM 661 N N . GLN A 1 85 ? -47.141 -32.225 21.049 1.00 70.76 80 GLN A N 1
ATOM 662 C CA . GLN A 1 85 ? -48.089 -31.332 20.405 1.00 71.71 80 GLN A CA 1
ATOM 663 C C . GLN A 1 85 ? -48.927 -30.594 21.444 1.00 67.56 80 GLN A C 1
ATOM 664 O O . GLN A 1 85 ? -49.226 -31.139 22.511 1.00 65.67 80 GLN A O 1
ATOM 670 N N . PRO A 1 86 ? -49.319 -29.357 21.156 1.00 67.91 81 PRO A N 1
ATOM 671 C CA . PRO A 1 86 ? -50.081 -28.573 22.132 1.00 67.69 81 PRO A CA 1
ATOM 672 C C . PRO A 1 86 ? -51.532 -29.022 22.222 1.00 64.97 81 PRO A C 1
ATOM 673 O O . PRO A 1 86 ? -52.063 -29.697 21.339 1.00 64.85 81 PRO A O 1
ATOM 677 N N . ILE A 1 87 ? -52.172 -28.631 23.322 1.00 63.40 82 ILE A N 1
ATOM 678 C CA . ILE A 1 87 ? -53.592 -28.886 23.527 1.00 64.67 82 ILE A CA 1
ATOM 679 C C . ILE A 1 87 ? -54.286 -27.591 23.927 1.00 63.53 82 ILE A C 1
ATOM 680 O O . ILE A 1 87 ? -53.689 -26.698 24.537 1.00 65.19 82 ILE A O 1
ATOM 685 N N . SER A 1 88 ? -55.565 -27.499 23.571 1.00 60.22 83 SER A N 1
ATOM 686 C CA . SER A 1 88 ? -56.364 -26.311 23.819 1.00 60.35 83 SER A CA 1
ATOM 687 C C . SER A 1 88 ? -56.740 -26.203 25.293 1.00 60.59 83 SER A C 1
ATOM 688 O O . SER A 1 88 ? -56.662 -27.171 26.054 1.00 62.00 83 SER A O 1
ATOM 691 N N . LYS A 1 89 ? -57.181 -25.002 25.683 1.00 59.62 84 LYS A N 1
ATOM 692 C CA . LYS A 1 89 ? -57.655 -24.792 27.048 1.00 61.05 84 LYS A CA 1
ATOM 693 C C . LYS A 1 89 ? -58.826 -25.712 27.371 1.00 61.09 84 LYS A C 1
ATOM 694 O O . LYS A 1 89 ? -58.927 -26.231 28.489 1.00 59.41 84 LYS A O 1
ATOM 700 N N . ASP A 1 90 ? -59.726 -25.919 26.405 1.00 63.57 85 ASP A N 1
ATOM 701 C CA . ASP A 1 90 ? -60.839 -26.838 26.613 1.00 66.54 85 ASP A CA 1
ATOM 702 C C . ASP A 1 90 ? -60.330 -28.249 26.866 1.00 64.69 85 ASP A C 1
ATOM 703 O O . ASP A 1 90 ? -60.764 -28.921 27.810 1.00 63.99 85 ASP A O 1
ATOM 708 N N . GLN A 1 91 ? -59.392 -28.708 26.032 1.00 63.53 86 GLN A N 1
ATOM 709 C CA . GLN A 1 91 ? -58.786 -30.018 26.247 1.00 60.88 86 GLN A CA 1
ATOM 710 C C . GLN A 1 91 ? -58.092 -30.093 27.602 1.00 58.57 86 GLN A C 1
ATOM 711 O O . GLN A 1 91 ? -58.160 -31.125 28.282 1.00 59.71 86 GLN A O 1
ATOM 717 N N . VAL A 1 92 ? -57.423 -29.009 28.018 1.00 55.05 87 VAL A N 1
ATOM 718 C CA . VAL A 1 92 ? -56.806 -28.992 29.343 1.00 54.57 87 VAL A CA 1
ATOM 719 C C . VAL A 1 92 ? -57.863 -29.201 30.419 1.00 56.34 87 VAL A C 1
ATOM 720 O O . VAL A 1 92 ? -57.669 -29.975 31.365 1.00 58.09 87 VAL A O 1
ATOM 724 N N . ILE A 1 93 ? -59.003 -28.524 30.290 1.00 58.27 88 ILE A N 1
ATOM 725 C CA . ILE A 1 93 ? -60.057 -28.672 31.287 1.00 60.10 88 ILE A CA 1
ATOM 726 C C . ILE A 1 93 ? -60.609 -30.093 31.275 1.00 57.96 88 ILE A C 1
ATOM 727 O O . ILE A 1 93 ? -60.845 -30.688 32.334 1.00 57.62 88 ILE A O 1
ATOM 732 N N . GLU A 1 94 ? -60.796 -30.669 30.083 1.00 59.04 89 GLU A N 1
ATOM 733 C CA . GLU A 1 94 ? -61.405 -31.995 29.989 1.00 65.09 89 GLU A CA 1
ATOM 734 C C . GLU A 1 94 ? -60.472 -33.071 30.530 1.00 63.19 89 GLU A C 1
ATOM 735 O O . GLU A 1 94 ? -60.915 -34.004 31.210 1.00 61.13 89 GLU A O 1
ATOM 741 N N . LEU A 1 95 ? -59.175 -32.951 30.245 1.00 59.41 90 LEU A N 1
ATOM 742 C CA . LEU A 1 95 ? -58.227 -33.988 30.629 1.00 57.64 90 LEU A CA 1
ATOM 743 C C . LEU A 1 95 ? -57.773 -33.842 32.079 1.00 57.08 90 LEU A C 1
ATOM 744 O O . LEU A 1 95 ? -57.644 -34.846 32.788 1.00 60.16 90 LEU A O 1
ATOM 749 N N . PHE A 1 96 ? -57.540 -32.611 32.547 1.00 54.82 91 PHE A N 1
ATOM 750 C CA . PHE A 1 96 ? -56.899 -32.403 33.840 1.00 55.53 91 PHE A CA 1
ATOM 751 C C . PHE A 1 96 ? -57.718 -31.591 34.840 1.00 57.64 91 PHE A C 1
ATOM 752 O O . PHE A 1 96 ? -57.269 -31.420 35.980 1.00 60.90 91 PHE A O 1
ATOM 760 N N . ALA A 1 97 ? -58.903 -31.100 34.463 1.00 55.81 92 ALA A N 1
ATOM 761 C CA . ALA A 1 97 ? -59.802 -30.391 35.384 1.00 56.70 92 ALA A CA 1
ATOM 762 C C . ALA A 1 97 ? -59.177 -29.109 35.931 1.00 58.48 92 ALA A C 1
ATOM 763 O O . ALA A 1 97 ? -59.361 -28.756 37.099 1.00 56.65 92 ALA A O 1
ATOM 765 N N . VAL A 1 98 ? -58.435 -28.403 35.081 1.00 59.58 93 VAL A N 1
ATOM 766 C CA . VAL A 1 98 ? -57.851 -27.111 35.424 1.00 59.45 93 VAL A CA 1
ATOM 767 C C . VAL A 1 98 ? -58.146 -26.140 34.294 1.00 61.58 93 VAL A C 1
ATOM 768 O O . VAL A 1 98 ? -57.863 -26.439 33.128 1.00 62.20 93 VAL A O 1
ATOM 772 N N . ASP A 1 99 ? -58.718 -24.981 34.628 1.00 60.09 94 ASP A N 1
ATOM 773 C CA . ASP A 1 99 ? -58.756 -23.874 33.687 1.00 60.62 94 ASP A CA 1
ATOM 774 C C . ASP A 1 99 ? -57.510 -23.036 33.927 1.00 57.98 94 ASP A C 1
ATOM 775 O O . ASP A 1 99 ? -57.442 -22.335 34.949 1.00 54.40 94 ASP A O 1
ATOM 780 N N . PRO A 1 100 ? -56.510 -23.080 33.046 1.00 61.36 95 PRO A N 1
ATOM 781 C CA . PRO A 1 100 ? -55.27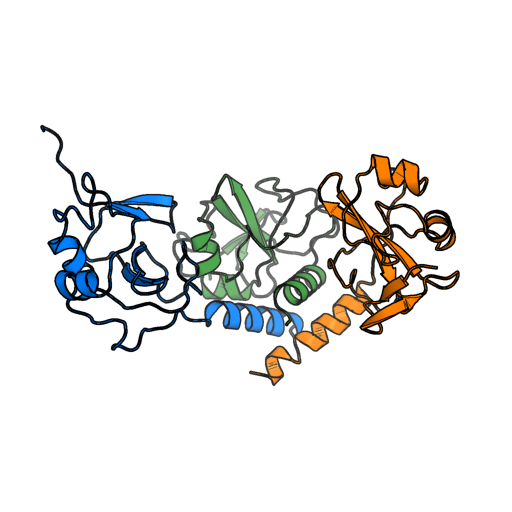2 -22.333 33.313 1.00 62.26 95 PRO A CA 1
ATOM 782 C C . PRO A 1 100 ? -55.449 -20.828 33.219 1.00 66.21 95 PRO A C 1
ATOM 783 O O . PRO A 1 100 ? -54.788 -20.092 33.962 1.00 64.28 95 PRO A O 1
ATOM 787 N N . ASP A 1 101 ? -56.327 -20.346 32.337 1.00 67.67 96 ASP A N 1
ATOM 788 C CA . ASP A 1 101 ? -56.556 -18.910 32.234 1.00 69.66 96 ASP A CA 1
ATOM 789 C C . ASP A 1 101 ? -57.391 -18.366 33.387 1.00 66.42 96 ASP A C 1
ATOM 790 O O . ASP A 1 101 ? -57.570 -17.148 33.470 1.00 68.08 96 ASP A O 1
ATOM 795 N N . LYS A 1 102 ? -57.891 -19.231 34.274 1.00 59.19 97 LYS A N 1
ATOM 796 C CA . LYS A 1 102 ? -58.552 -18.812 35.503 1.00 59.76 97 LYS A CA 1
ATOM 797 C C . LYS A 1 102 ? -57.882 -19.380 36.753 1.00 58.57 97 LYS A C 1
ATOM 798 O O . LYS A 1 102 ? -58.467 -19.319 37.841 1.00 59.22 97 LYS A O 1
ATOM 804 N N . THR A 1 103 ? -56.669 -19.919 36.638 1.00 57.51 98 THR A N 1
ATOM 805 C CA . THR A 1 103 ? -55.929 -20.420 37.788 1.00 56.53 98 THR A CA 1
ATOM 806 C C . THR A 1 103 ? -54.549 -19.782 37.782 1.00 54.60 98 THR A C 1
ATOM 807 O O . THR A 1 103 ? -53.909 -19.696 36.732 1.00 56.10 98 THR A O 1
ATOM 811 N N . GLU A 1 104 ? -54.108 -19.321 38.939 1.00 51.30 99 GLU A N 1
ATOM 812 C CA . GLU A 1 104 ? -52.815 -18.660 39.013 1.00 54.78 99 GLU A CA 1
ATOM 813 C C . GLU A 1 104 ? -51.732 -19.713 38.839 1.00 54.44 99 GLU A C 1
ATOM 814 O O . GLU A 1 104 ? -51.732 -20.705 39.577 1.00 54.07 99 GLU A O 1
ATOM 820 N N . PRO A 1 105 ? -50.831 -19.572 37.870 1.00 53.49 100 PRO A N 1
ATOM 821 C CA . PRO A 1 105 ? -49.724 -20.527 37.754 1.00 52.83 100 PRO A CA 1
ATOM 822 C C . PRO A 1 105 ? -48.713 -20.306 38.866 1.00 51.77 100 PRO A C 1
ATOM 823 O O . PRO A 1 105 ? -48.722 -19.294 39.571 1.00 53.61 100 PRO A O 1
ATOM 827 N N . LYS A 1 106 ? -47.842 -21.293 39.029 1.00 49.19 101 LYS A N 1
ATOM 828 C CA . LYS A 1 106 ? -46.639 -21.138 39.829 1.00 48.09 101 LYS A CA 1
ATOM 829 C C . LYS A 1 106 ? -45.505 -20.647 38.938 1.00 47.88 101 LYS A C 1
ATOM 830 O O . LYS A 1 106 ? -45.630 -20.575 37.714 1.00 49.13 101 LYS A O 1
ATOM 836 N N . GLN A 1 107 ? -44.390 -20.287 39.568 1.00 48.60 102 GLN A N 1
ATOM 837 C CA . GLN A 1 107 ? -43.237 -19.751 38.855 1.00 48.80 102 GLN A CA 1
ATOM 838 C C . GLN A 1 107 ? -41.998 -20.531 39.251 1.00 45.09 102 GLN A C 1
ATOM 839 O O . GLN A 1 107 ? -41.815 -20.842 40.430 1.00 46.86 102 GLN A O 1
ATOM 845 N N . PHE A 1 108 ? -41.169 -20.861 38.262 1.00 41.53 103 PHE A N 1
ATOM 846 C CA . PHE A 1 108 ? -39.870 -21.447 38.567 1.00 40.43 103 PHE A CA 1
ATOM 847 C C . PHE A 1 108 ? -39.078 -20.478 39.431 1.00 43.01 103 PHE A C 1
ATOM 848 O O . PHE A 1 108 ? -39.203 -19.256 39.298 1.00 44.39 103 PHE A O 1
ATOM 856 N N . SER A 1 109 ? -38.261 -21.036 40.325 1.00 42.72 104 SER A N 1
ATOM 857 C CA . SER A 1 109 ? -37.504 -20.254 41.294 1.00 42.52 104 SER A CA 1
ATOM 858 C C . SER A 1 109 ? -36.248 -19.667 40.663 1.00 41.61 104 SER A C 1
ATOM 859 O O . SER A 1 109 ? -35.654 -20.253 39.754 1.00 40.89 104 SER A O 1
ATOM 862 N N . ASP A 1 110 ? -35.833 -18.504 41.174 1.00 38.54 105 ASP A N 1
ATOM 863 C CA . ASP A 1 110 ? -34.553 -17.888 40.818 1.00 41.37 105 ASP A CA 1
ATOM 864 C C . ASP A 1 110 ? -33.492 -18.084 41.893 1.00 35.68 105 ASP A C 1
ATOM 865 O O . ASP A 1 110 ? -32.435 -17.429 41.846 1.00 36.71 105 ASP A O 1
ATOM 870 N N . SER A 1 111 ? -33.741 -18.974 42.851 1.00 34.42 106 SER A N 1
ATOM 871 C CA . SER A 1 111 ? -32.884 -19.068 44.030 1.00 34.15 106 SER A CA 1
ATOM 872 C C . SER A 1 111 ? -31.482 -19.582 43.701 1.00 33.06 106 SER A C 1
ATOM 873 O O . SER A 1 111 ? -30.513 -19.165 44.348 1.00 35.10 106 SER A O 1
ATOM 876 N N . VAL A 1 112 ? -31.336 -20.507 42.744 1.00 30.30 107 VAL A N 1
ATOM 877 C CA . VAL A 1 112 ? -29.995 -21.075 42.541 1.00 32.37 107 VAL A CA 1
ATOM 878 C C . VAL A 1 112 ? -29.042 -20.021 41.973 1.00 29.88 107 VAL A C 1
ATOM 879 O O . VAL A 1 112 ? -27.888 -19.927 42.404 1.00 29.27 107 VAL A O 1
ATOM 883 N N . LYS A 1 113 ? -29.496 -19.217 41.001 1.00 31.49 108 LYS A N 1
ATOM 884 C CA . LYS A 1 113 ? -28.632 -18.167 40.453 1.00 31.04 108 LYS A CA 1
ATOM 885 C C . LYS A 1 113 ? -28.323 -17.105 41.497 1.00 30.28 108 LYS A C 1
ATOM 886 O O . LYS A 1 113 ? -27.199 -16.582 41.552 1.00 29.58 108 LYS A O 1
ATOM 892 N N . ARG A 1 114 ? -29.308 -16.769 42.333 1.00 30.14 109 ARG A N 1
ATOM 893 C CA . ARG A 1 114 ? -29.059 -15.844 43.437 1.00 31.99 109 ARG A CA 1
ATOM 894 C C . ARG A 1 114 ? -27.988 -16.383 44.381 1.00 32.51 109 ARG A C 1
ATOM 895 O O . ARG A 1 114 ? -27.089 -15.638 44.810 1.00 30.12 109 ARG A O 1
ATOM 903 N N . GLU A 1 115 ? -28.042 -17.684 44.690 1.00 30.10 110 GLU A N 1
ATOM 904 C CA . GLU A 1 115 ? -27.041 -18.272 45.584 1.00 31.55 110 GLU A CA 1
ATOM 905 C C . GLU A 1 115 ? -25.672 -18.323 44.926 1.00 29.21 110 GLU A C 1
ATOM 906 O O . GLU A 1 115 ? -24.649 -18.076 45.584 1.00 29.47 110 GLU A O 1
ATOM 912 N N . LEU A 1 116 ? -25.627 -18.646 43.631 1.00 27.81 111 LEU A N 1
ATOM 913 C CA . LEU A 1 116 ? -24.356 -18.608 42.906 1.00 25.74 111 LEU A CA 1
ATOM 914 C C . LEU A 1 116 ? -23.731 -17.212 42.948 1.00 27.25 111 LEU A C 1
ATOM 915 O O . LEU A 1 116 ? -22.526 -17.061 43.217 1.00 27.40 111 LEU A O 1
ATOM 920 N N . THR A 1 117 ? -24.536 -16.182 42.671 1.00 27.26 112 THR A N 1
ATOM 921 C CA . THR A 1 117 ? -24.043 -14.805 42.679 1.00 27.80 112 THR A CA 1
ATOM 922 C C . THR A 1 117 ? -23.528 -14.409 44.059 1.00 27.95 112 THR A C 1
ATOM 923 O O . THR A 1 117 ? -22.443 -13.823 44.185 1.00 27.33 112 THR A O 1
ATOM 927 N N . GLU A 1 118 ? -24.291 -14.728 45.111 1.00 25.65 113 GLU A N 1
ATOM 928 C CA . GLU A 1 118 ? -23.828 -14.432 46.464 1.00 25.16 113 GLU A CA 1
ATOM 929 C C . GLU A 1 118 ? -22.536 -15.186 46.796 1.00 27.22 113 GLU A C 1
ATOM 930 O O . GLU A 1 118 ? -21.621 -14.624 47.426 1.00 28.92 113 GLU A O 1
ATOM 936 N N . ASN A 1 119 ? -22.429 -16.446 46.363 1.00 25.76 114 ASN A N 1
ATOM 937 C CA . ASN A 1 119 ? -21.214 -17.222 46.628 1.00 24.13 114 ASN A CA 1
ATOM 938 C C . ASN A 1 119 ? -19.994 -16.585 45.964 1.00 23.79 114 ASN A C 1
ATOM 939 O O . ASN A 1 119 ? -18.926 -16.454 46.589 1.00 27.49 114 ASN A O 1
ATOM 944 N N . TRP A 1 120 ? -20.128 -16.167 44.700 1.00 25.29 115 TRP A N 1
ATOM 945 C CA . TRP A 1 120 ? -19.016 -15.480 44.037 1.00 22.92 115 TRP A CA 1
ATOM 946 C C . TRP A 1 120 ? -18.663 -14.174 44.746 1.00 26.44 115 TRP A C 1
ATOM 947 O O . TRP A 1 120 ? -17.477 -13.884 44.972 1.00 24.71 115 TRP A O 1
ATOM 958 N N . ALA A 1 121 ? -19.677 -13.369 45.099 1.00 25.15 116 ALA A N 1
ATOM 959 C CA . ALA A 1 121 ? -19.407 -12.080 45.728 1.00 24.37 116 ALA A CA 1
ATOM 960 C C . ALA A 1 121 ? -18.693 -12.253 47.063 1.00 28.14 116 ALA A C 1
ATOM 961 O O . ALA A 1 121 ? -17.746 -11.511 47.372 1.00 28.19 116 ALA A O 1
ATOM 963 N N . ARG A 1 122 ? -19.118 -13.231 47.865 1.00 26.51 117 ARG A N 1
ATOM 964 C CA . ARG A 1 122 ? -18.464 -13.448 49.152 1.00 29.60 117 ARG A CA 1
ATOM 965 C C . ARG A 1 122 ? -17.042 -13.958 48.964 1.00 31.65 117 ARG A C 1
ATOM 966 O O . ARG A 1 122 ? -16.130 -13.570 49.709 1.00 33.40 117 ARG A O 1
ATOM 974 N N . GLU A 1 123 ? -16.819 -14.794 47.953 1.00 30.57 118 GLU A N 1
ATOM 975 C CA . GLU A 1 123 ? -15.466 -15.285 47.710 1.00 33.73 118 GLU A CA 1
ATOM 976 C C . GLU A 1 123 ? -14.531 -14.158 47.281 1.00 32.25 118 GLU A C 1
ATOM 977 O O . GLU A 1 123 ? -13.350 -14.143 47.665 1.00 33.79 118 GLU A O 1
ATOM 983 N N . VAL A 1 124 ? -15.040 -13.206 46.485 1.00 27.86 119 VAL A N 1
ATOM 984 C CA . VAL A 1 124 ? -14.234 -12.061 46.059 1.00 27.01 119 VAL A CA 1
ATOM 985 C C . VAL A 1 124 ? -13.758 -11.269 47.268 1.00 29.94 119 VAL A C 1
ATOM 986 O O . VAL A 1 124 ? -12.594 -10.840 47.334 1.00 35.15 119 VAL A O 1
ATOM 990 N N . LEU A 1 125 ? -14.644 -11.067 48.243 1.00 29.53 120 LEU A N 1
ATOM 991 C CA . LEU A 1 125 ? -14.374 -10.189 49.374 1.00 33.29 120 LEU A CA 1
ATOM 992 C C . LEU A 1 125 ? -13.702 -10.893 50.550 1.00 40.59 120 LEU A C 1
ATOM 993 O O . LEU A 1 125 ? -13.330 -10.223 51.517 1.00 46.86 120 LEU A O 1
ATOM 998 N N . GLN A 1 126 ? -13.524 -12.208 50.494 1.00 43.67 121 GLN A N 1
ATOM 999 C CA . GLN A 1 126 ? -12.786 -12.950 51.506 1.00 51.87 121 GLN A CA 1
ATOM 1000 C C . GLN A 1 126 ? -11.349 -13.159 51.039 1.00 58.77 121 GLN A C 1
ATOM 1001 O O . GLN A 1 126 ? -11.021 -12.984 49.864 1.00 60.49 121 GLN A O 1
ATOM 1007 N N . ASP A 1 127 ? -10.485 -13.540 51.976 1.00 65.63 122 ASP A N 1
ATOM 1008 C CA . ASP A 1 127 ? -9.064 -13.722 51.658 1.00 72.42 122 ASP A CA 1
ATOM 1009 C C . ASP A 1 127 ? -8.573 -15.150 51.882 1.00 72.10 122 ASP A C 1
ATOM 1010 O O . ASP A 1 127 ? -9.287 -15.984 52.436 1.00 73.72 122 ASP A O 1
ATOM 1015 N N . MET B 1 6 ? -17.805 11.573 6.348 1.00 69.04 1 MET B N 1
ATOM 1016 C CA . MET B 1 6 ? -17.120 10.544 7.126 1.00 69.41 1 MET B CA 1
ATOM 1017 C C . MET B 1 6 ? -18.109 9.779 8.009 1.00 62.14 1 MET B C 1
ATOM 1018 O O . MET B 1 6 ? -18.989 10.380 8.627 1.00 58.63 1 MET B O 1
ATOM 1023 N N . PRO B 1 7 ? -17.981 8.455 8.048 1.00 57.71 2 PRO B N 1
ATOM 1024 C CA . PRO B 1 7 ? -18.906 7.641 8.842 1.00 51.13 2 PRO B CA 1
ATOM 1025 C C . PRO B 1 7 ? -18.636 7.749 10.337 1.00 52.46 2 PRO B C 1
ATOM 1026 O O . PRO B 1 7 ? -17.650 8.330 10.798 1.00 52.16 2 PRO B O 1
ATOM 1030 N N . THR B 1 8 ? -19.544 7.151 11.091 1.00 50.42 3 THR B N 1
ATOM 1031 C CA . THR B 1 8 ? -19.505 7.167 12.540 1.00 51.12 3 THR B CA 1
ATOM 1032 C C . THR B 1 8 ? -19.376 5.748 13.071 1.00 49.83 3 THR B C 1
ATOM 1033 O O . THR B 1 8 ? -19.556 4.763 12.350 1.00 51.40 3 THR B O 1
ATOM 1037 N N . TYR B 1 9 ? -19.040 5.661 14.355 1.00 45.05 4 TYR B N 1
ATOM 1038 C CA . TYR B 1 9 ? -19.102 4.419 15.095 1.00 42.37 4 TYR B CA 1
ATOM 1039 C C . TYR B 1 9 ? -19.914 4.684 16.350 1.00 45.68 4 TYR B C 1
ATOM 1040 O O . TYR B 1 9 ? -19.987 5.820 16.826 1.00 45.94 4 TYR B O 1
ATOM 1049 N N . PHE B 1 10 ? -20.558 3.646 16.870 1.00 44.67 5 PHE B N 1
ATOM 1050 C CA . PHE B 1 10 ? -21.225 3.781 18.157 1.00 45.21 5 PHE B CA 1
ATOM 1051 C C . PHE B 1 10 ? -20.184 3.598 19.250 1.00 46.04 5 PHE B C 1
ATOM 1052 O O . PHE B 1 10 ? -19.701 2.484 19.480 1.00 47.93 5 PHE B O 1
ATOM 1060 N N . ASP B 1 11 ? -19.843 4.688 19.920 1.00 44.43 6 ASP B N 1
ATOM 1061 C CA . ASP B 1 11 ? -18.853 4.695 20.990 1.00 41.92 6 ASP B CA 1
ATOM 1062 C C . ASP B 1 11 ? -19.435 4.081 22.257 1.00 39.77 6 ASP B C 1
ATOM 1063 O O . ASP B 1 11 ? -20.378 4.642 22.821 1.00 41.74 6 ASP B O 1
ATOM 1068 N N . PRO B 1 12 ? -18.922 2.945 22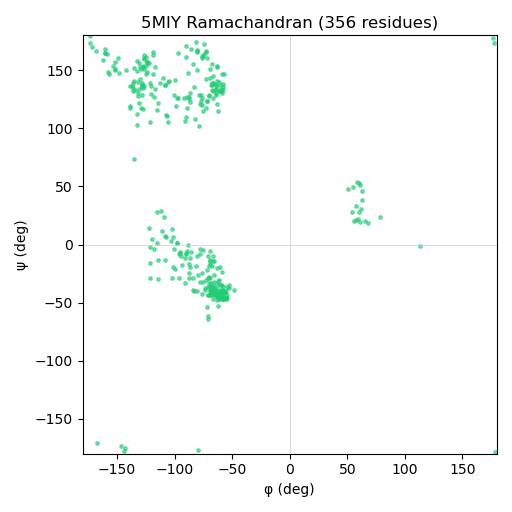.732 1.00 36.06 7 PRO B N 1
ATOM 1069 C CA . PRO B 1 12 ? -19.444 2.374 23.983 1.00 37.75 7 PRO B CA 1
ATOM 1070 C C . PRO B 1 12 ? -19.084 3.194 25.208 1.00 40.19 7 PRO B C 1
ATOM 1071 O O . PRO B 1 12 ? -19.724 3.021 26.254 1.00 42.43 7 PRO B O 1
ATOM 1075 N N . ILE B 1 13 ? -18.082 4.074 25.112 1.00 38.19 8 ILE B N 1
ATOM 1076 C CA . ILE B 1 13 ? -17.702 4.907 26.253 1.00 37.97 8 ILE B CA 1
ATOM 1077 C C . ILE B 1 13 ? -18.771 5.967 26.518 1.00 40.37 8 ILE B C 1
ATOM 1078 O O . ILE B 1 13 ? -19.382 6.003 27.592 1.00 40.57 8 ILE B O 1
ATOM 1083 N N . MET B 1 14 ? -19.012 6.848 25.542 1.00 44.15 9 MET B N 1
ATOM 1084 C CA . MET B 1 14 ? -20.020 7.898 25.684 1.00 49.63 9 MET B CA 1
ATOM 1085 C C . MET B 1 14 ? -21.424 7.447 25.298 1.00 49.54 9 MET B C 1
ATOM 1086 O O . MET B 1 14 ? -22.374 8.217 25.476 1.00 52.86 9 MET B O 1
ATOM 1091 N N . GLN B 1 15 ? -21.575 6.235 24.767 1.00 50.15 10 GLN B N 1
ATOM 1092 C CA . GLN B 1 15 ? -22.883 5.676 24.423 1.00 51.58 10 GLN B CA 1
ATOM 1093 C C . GLN B 1 15 ? -23.594 6.521 23.369 1.00 50.14 10 GLN B C 1
ATOM 1094 O O . GLN B 1 15 ? -24.755 6.907 23.527 1.00 53.38 10 GLN B O 1
ATOM 1100 N N . GLU B 1 16 ? -22.892 6.807 22.277 1.00 50.07 11 GLU B N 1
ATOM 1101 C CA . GLU B 1 16 ? -23.484 7.645 21.243 1.00 54.15 11 GLU B CA 1
ATOM 1102 C C . GLU B 1 16 ? -22.701 7.476 19.952 1.00 54.03 11 GLU B C 1
ATOM 1103 O O . GLU B 1 16 ? -21.537 7.056 19.955 1.00 56.43 11 GLU B O 1
ATOM 1109 N N . ASP B 1 17 ? -23.363 7.808 18.849 1.00 51.94 12 ASP B N 1
ATOM 1110 C CA . ASP B 1 17 ? -22.704 7.825 17.552 1.00 53.11 12 ASP B CA 1
ATOM 1111 C C . ASP B 1 17 ? -21.661 8.934 17.524 1.00 52.63 12 ASP B C 1
ATOM 1112 O O . ASP B 1 17 ? -21.935 10.076 17.911 1.00 53.61 12 ASP B O 1
ATOM 1117 N N . THR B 1 18 ? -20.469 8.588 17.055 1.00 49.84 13 THR B N 1
ATOM 1118 C CA . THR B 1 18 ? -19.287 9.431 17.132 1.00 48.36 13 THR B CA 1
ATOM 1119 C C . THR B 1 18 ? -18.553 9.364 15.804 1.00 49.20 13 THR B C 1
ATOM 1120 O O . THR B 1 18 ? -18.392 8.280 15.236 1.00 47.51 13 THR B O 1
ATOM 1124 N N . VAL B 1 19 ? -18.110 10.520 15.309 1.00 49.60 14 VAL B N 1
ATOM 1125 C CA . VAL B 1 19 ? -17.406 10.545 14.034 1.00 53.92 14 VAL B CA 1
ATOM 1126 C C . VAL B 1 19 ? -16.058 9.847 14.178 1.00 52.53 14 VAL B C 1
ATOM 1127 O O . VAL B 1 19 ? -15.371 9.972 15.201 1.00 54.95 14 VAL B O 1
ATOM 1131 N N . LEU B 1 20 ? -15.694 9.068 13.165 1.00 49.41 15 LEU B N 1
ATOM 1132 C CA . LEU B 1 20 ? -14.383 8.432 13.128 1.00 46.94 15 LEU B CA 1
ATOM 1133 C C . LEU B 1 20 ? -13.343 9.449 12.679 1.00 48.61 15 LEU B C 1
ATOM 1134 O O . LEU B 1 20 ? -13.523 10.115 11.656 1.00 49.68 15 LEU B O 1
ATOM 1139 N N . ASP B 1 21 ? -12.261 9.587 13.442 1.00 45.84 16 ASP B N 1
ATOM 1140 C CA . ASP B 1 21 ? -11.231 10.552 13.071 1.00 48.25 16 ASP B CA 1
ATOM 1141 C C . ASP B 1 21 ? -9.873 10.007 13.500 1.00 44.15 16 ASP B C 1
ATOM 1142 O O . ASP B 1 21 ? -9.756 8.863 13.947 1.00 43.57 16 ASP B O 1
ATOM 1147 N N . GLU B 1 22 ? -8.838 10.837 13.352 1.00 44.84 17 GLU B N 1
ATOM 1148 C CA . GLU B 1 22 ? -7.473 10.415 13.650 1.00 44.18 17 GLU B CA 1
ATOM 1149 C C . GLU B 1 22 ? -7.251 10.124 15.130 1.00 45.93 17 GLU B C 1
ATOM 1150 O O . GLU B 1 22 ? -6.226 9.527 15.477 1.00 46.53 17 GLU B O 1
ATOM 1156 N N . ASN B 1 23 ? -8.173 10.537 16.002 1.00 47.75 18 ASN B N 1
ATOM 1157 C CA . ASN B 1 23 ? -8.058 10.326 17.441 1.00 48.37 18 ASN B CA 1
ATOM 1158 C C . ASN B 1 23 ? -8.802 9.091 17.924 1.00 45.13 18 ASN B C 1
ATOM 1159 O O . ASN B 1 23 ? -8.672 8.726 19.099 1.00 46.72 18 ASN B O 1
ATOM 1164 N N . THR B 1 24 ? -9.584 8.457 17.061 1.00 40.80 19 THR B N 1
ATOM 1165 C CA . THR B 1 24 ? -10.333 7.277 17.458 1.00 37.82 19 THR B CA 1
ATOM 1166 C C . THR B 1 24 ? -9.384 6.134 17.796 1.00 34.91 19 THR B C 1
ATOM 1167 O O . THR B 1 24 ? -8.374 5.925 17.118 1.00 36.69 19 THR B O 1
ATOM 1171 N N . ILE B 1 25 ? -9.698 5.417 18.870 1.00 32.04 20 ILE B N 1
ATOM 1172 C CA . ILE B 1 25 ? -8.959 4.227 19.274 1.00 33.05 20 ILE B CA 1
ATOM 1173 C C . ILE B 1 25 ? -9.595 3.021 18.591 1.00 33.57 20 ILE B C 1
ATOM 1174 O O . ILE B 1 25 ? -10.761 2.703 18.845 1.00 34.74 20 ILE B O 1
ATOM 1179 N N . VAL B 1 26 ? -8.827 2.334 17.743 1.00 33.63 21 VAL B N 1
ATOM 1180 C CA . VAL B 1 26 ? -9.340 1.238 16.930 1.00 30.86 21 VAL B CA 1
ATOM 1181 C C . VAL B 1 26 ? -8.558 -0.030 17.246 1.00 32.20 21 VAL B C 1
ATOM 1182 O O . VAL B 1 26 ? -7.332 0.012 17.410 1.00 32.54 21 VAL B O 1
ATOM 1186 N N . TYR B 1 27 ? -9.264 -1.161 17.328 1.00 30.49 22 TYR B N 1
ATOM 1187 C CA . TYR B 1 27 ? -8.590 -2.430 17.570 1.00 29.76 22 TYR B CA 1
ATOM 1188 C C . TYR B 1 27 ? -9.475 -3.585 17.110 1.00 35.14 22 TYR B C 1
ATOM 1189 O O . TYR B 1 27 ? -10.681 -3.428 16.886 1.00 34.69 22 TYR B O 1
ATOM 1198 N N . LEU B 1 28 ? -8.845 -4.748 16.961 1.00 34.78 23 LEU B N 1
ATOM 1199 C CA . LEU B 1 28 ? -9.495 -5.985 16.557 1.00 34.35 23 LEU B CA 1
ATOM 1200 C C . LEU B 1 28 ? -9.641 -6.905 17.766 1.00 34.73 23 LEU B C 1
ATOM 1201 O O . LEU B 1 28 ? -8.743 -6.970 18.612 1.00 35.19 23 LEU B O 1
ATOM 1206 N N . VAL B 1 29 ? -10.783 -7.595 17.866 1.00 34.68 24 VAL B N 1
ATOM 1207 C CA . VAL B 1 29 ? -10.952 -8.682 18.826 1.00 37.53 24 VAL B CA 1
ATOM 1208 C C . VAL B 1 29 ? -11.367 -9.941 18.072 1.00 39.85 24 VAL B C 1
ATOM 1209 O O . VAL B 1 29 ? -11.914 -9.880 16.968 1.00 39.52 24 VAL B O 1
ATOM 1213 N N . LYS B 1 30 ? -11.086 -11.097 18.678 1.00 38.81 25 LYS B N 1
ATOM 1214 C CA . LYS B 1 30 ? -11.445 -12.390 18.105 1.00 40.71 25 LYS B CA 1
ATOM 1215 C C . LYS B 1 30 ? -12.750 -12.874 18.725 1.00 43.97 25 LYS B C 1
ATOM 1216 O O . LYS B 1 30 ? -12.865 -12.948 19.953 1.00 45.51 25 LYS B O 1
ATOM 1222 N N . ILE B 1 31 ? -13.727 -13.205 17.873 1.00 45.50 26 ILE B N 1
ATOM 1223 C CA . ILE B 1 31 ? -15.087 -13.561 18.289 1.00 50.90 26 ILE B CA 1
ATOM 1224 C C . ILE B 1 31 ? -15.285 -15.072 18.227 1.00 50.71 26 ILE B C 1
ATOM 1225 O O . ILE B 1 31 ? -16.094 -15.643 18.965 1.00 51.55 26 ILE B O 1
ATOM 1230 N N . GLY B 1 32 ? -14.567 -15.722 17.327 1.00 55.73 27 GLY B N 1
ATOM 1231 C CA . GLY B 1 32 ? -14.615 -17.165 17.243 1.00 60.08 27 GLY B CA 1
ATOM 1232 C C . GLY B 1 32 ? -13.489 -17.657 16.368 1.00 62.61 27 GLY B C 1
ATOM 1233 O O . GLY B 1 32 ? -12.596 -16.896 15.989 1.00 60.78 27 GLY B O 1
ATOM 1234 N N . ASP B 1 33 ? -13.538 -18.945 16.048 1.00 67.24 28 ASP B N 1
ATOM 1235 C CA . ASP B 1 33 ? -12.559 -19.489 15.122 1.00 72.05 28 ASP B CA 1
ATOM 1236 C C . ASP B 1 33 ? -12.719 -18.814 13.767 1.00 70.75 28 ASP B C 1
ATOM 1237 O O . ASP B 1 33 ? -13.799 -18.855 13.168 1.00 71.85 28 ASP B O 1
ATOM 1242 N N . ASN B 1 34 ? -11.649 -18.160 13.306 1.00 68.25 29 ASN B N 1
ATOM 1243 C CA . ASN B 1 34 ? -11.632 -17.454 12.024 1.00 68.03 29 ASN B CA 1
ATOM 1244 C C . ASN B 1 34 ? -12.679 -16.338 11.970 1.00 63.72 29 ASN B C 1
ATOM 1245 O O . ASN B 1 34 ? -13.165 -15.975 10.896 1.00 64.62 29 ASN B O 1
ATOM 1250 N N . LYS B 1 35 ? -13.037 -15.768 13.119 1.00 58.41 30 LYS B N 1
ATOM 1251 C CA . LYS B 1 35 ? -13.980 -14.655 13.169 1.00 54.44 30 LYS B CA 1
ATOM 1252 C C . LYS B 1 35 ? -13.409 -13.545 14.038 1.00 48.92 30 LYS B C 1
ATOM 1253 O O . LYS B 1 35 ? -13.118 -13.765 15.219 1.00 49.99 30 LYS B O 1
ATOM 1259 N N . PHE B 1 36 ? -13.264 -12.357 13.454 1.00 44.75 31 PHE B N 1
ATOM 1260 C CA . PHE B 1 36 ? -12.756 -11.191 14.157 1.00 42.41 31 PHE B CA 1
ATOM 1261 C C . PHE B 1 36 ? -13.739 -10.041 13.980 1.00 41.67 31 PHE B C 1
ATOM 1262 O O . PHE B 1 36 ? -14.572 -10.047 13.073 1.00 44.53 31 PHE B O 1
ATOM 1270 N N . SER B 1 37 ? -13.655 -9.060 14.875 1.00 41.19 32 SER B N 1
ATOM 1271 C CA . SER B 1 37 ? -14.525 -7.895 14.812 1.00 41.62 32 SER B CA 1
ATOM 1272 C C . SER B 1 37 ? -13.710 -6.636 15.069 1.00 40.66 32 SER B C 1
ATOM 1273 O O . SER B 1 37 ? -12.836 -6.622 15.937 1.00 38.92 32 SER B O 1
ATOM 1276 N N . ILE B 1 38 ? -14.001 -5.582 14.305 1.00 41.67 33 ILE B N 1
ATOM 1277 C CA . ILE B 1 38 ? -13.322 -4.299 14.452 1.00 42.15 33 ILE B CA 1
ATOM 1278 C C . ILE B 1 38 ? -14.108 -3.424 15.420 1.00 40.50 33 ILE B C 1
ATOM 1279 O O . ILE B 1 38 ? -15.315 -3.196 15.238 1.00 42.09 33 ILE B O 1
ATOM 1284 N N . LYS B 1 39 ? -13.425 -2.936 16.451 1.00 39.92 34 LYS B N 1
ATOM 1285 C CA . LYS B 1 39 ? -14.023 -2.109 17.486 1.00 37.29 34 LYS B CA 1
ATOM 1286 C C . LYS B 1 39 ? -13.383 -0.728 17.482 1.00 37.46 34 LYS B C 1
ATOM 1287 O O . LYS B 1 39 ? -12.218 -0.564 17.104 1.00 36.79 34 LYS B O 1
ATOM 1293 N N . ALA B 1 40 ? -14.152 0.263 17.924 1.00 35.91 35 ALA B N 1
ATOM 1294 C CA . ALA B 1 40 ? -13.669 1.627 18.069 1.00 35.62 35 ALA B CA 1
ATOM 1295 C C . ALA B 1 40 ? -14.201 2.205 19.369 1.00 39.25 35 ALA B C 1
ATOM 1296 O O . ALA B 1 40 ? -15.375 2.015 19.705 1.00 40.97 35 ALA B O 1
ATOM 1298 N N . ILE B 1 41 ? -13.329 2.893 20.112 1.00 36.10 36 ILE B N 1
ATOM 1299 C CA . ILE B 1 41 ? -13.724 3.602 21.321 1.00 34.78 36 ILE B CA 1
ATOM 1300 C C . ILE B 1 41 ? -13.118 4.999 21.276 1.00 35.10 36 ILE B C 1
ATOM 1301 O O . ILE B 1 41 ? -12.146 5.255 20.566 1.00 34.47 36 ILE B O 1
ATOM 1306 N N . SER B 1 42 ? -13.722 5.920 22.032 1.00 35.46 37 SER B N 1
ATOM 1307 C CA . SER B 1 42 ? -13.277 7.309 21.985 1.00 36.26 37 SER B CA 1
ATOM 1308 C C . SER B 1 42 ? -12.091 7.591 22.904 1.00 40.09 37 SER B C 1
ATOM 1309 O O . SER B 1 42 ? -11.304 8.500 22.612 1.00 42.53 37 SER B O 1
ATOM 1312 N N . SER B 1 43 ? -11.952 6.848 24.005 1.00 40.54 38 SER B N 1
ATOM 1313 C CA . SER B 1 43 ? -10.879 7.060 24.977 1.00 41.76 38 SER B CA 1
ATOM 1314 C C . SER B 1 43 ? -10.932 5.940 26.011 1.00 41.27 38 SER B C 1
ATOM 1315 O O . SER B 1 43 ? -11.785 5.051 25.952 1.00 40.31 38 SER B O 1
ATOM 1318 N N . GLY B 1 44 ? -10.002 5.993 26.962 1.00 45.28 39 GLY B N 1
ATOM 1319 C CA . GLY B 1 44 ? -10.097 5.171 28.154 1.00 44.22 39 GLY B CA 1
ATOM 1320 C C . GLY B 1 44 ? -9.687 3.726 27.996 1.00 41.24 39 GLY B C 1
ATOM 1321 O O . GLY B 1 44 ? -10.122 2.880 28.784 1.00 39.69 39 GLY B O 1
ATOM 1322 N N . LEU B 1 45 ? -8.845 3.419 27.006 1.00 37.03 40 LEU B N 1
ATOM 1323 C CA . LEU B 1 45 ? -8.401 2.042 26.804 1.00 38.55 40 LEU B CA 1
ATOM 1324 C C . LEU B 1 45 ? -7.755 1.467 28.063 1.00 35.56 40 LEU B C 1
ATOM 1325 O O . LEU B 1 45 ? -8.010 0.311 28.419 1.00 37.29 40 LEU B O 1
ATOM 1330 N N . GLU B 1 46 ? -6.940 2.264 28.767 1.00 34.59 41 GLU B N 1
ATOM 1331 C CA A GLU B 1 46 ? -6.253 1.758 29.953 0.62 33.75 41 GLU B CA 1
ATOM 1332 C CA B GLU B 1 46 ? -6.246 1.810 29.969 0.38 34.08 41 GLU B CA 1
ATOM 1333 C C . GLU B 1 46 ? -7.186 1.552 31.139 1.00 32.30 41 GLU B C 1
ATOM 1334 O O . GLU B 1 46 ? -6.745 1.021 32.164 1.00 33.80 41 GLU B O 1
ATOM 1345 N N . HIS B 1 47 ? -8.455 1.933 31.038 1.00 29.60 42 HIS B N 1
ATOM 1346 C CA . HIS B 1 47 ? -9.376 1.794 32.161 1.00 30.56 42 HIS B CA 1
ATOM 1347 C C . HIS B 1 47 ? -10.444 0.732 31.928 1.00 34.94 42 HIS B C 1
ATOM 1348 O O . HIS B 1 47 ? -11.406 0.652 32.708 1.00 36.84 42 HIS B O 1
ATOM 1355 N N . LEU B 1 48 ? -10.293 -0.097 30.887 1.00 33.19 43 LEU B N 1
ATOM 1356 C CA . LEU B 1 48 ? -11.255 -1.159 30.600 1.00 32.74 43 LEU B CA 1
ATOM 1357 C C . LEU B 1 48 ? -10.761 -2.506 31.116 1.00 31.37 43 LEU B C 1
ATOM 1358 O O . LEU B 1 48 ? -9.563 -2.808 31.019 1.00 29.57 43 LEU B O 1
ATOM 1363 N N . PRO B 1 49 ? -11.665 -3.336 31.654 1.00 30.76 44 PRO B N 1
ATOM 1364 C CA . PRO B 1 49 ? -11.273 -4.704 32.034 1.00 30.85 44 PRO B CA 1
ATOM 1365 C C . PRO B 1 49 ? -11.256 -5.667 30.859 1.00 31.98 44 PRO B C 1
ATOM 1366 O O . PRO B 1 49 ? -10.613 -6.723 30.945 1.00 33.28 44 PRO B O 1
ATOM 1370 N N . SER B 1 50 ? -11.929 -5.319 29.768 1.00 32.82 45 SER B N 1
ATOM 1371 C CA . SER B 1 50 ? -12.120 -6.152 28.589 1.00 33.49 45 SER B CA 1
ATOM 1372 C C . SER B 1 50 ? -12.813 -5.272 27.558 1.00 32.70 45 SER B C 1
ATOM 1373 O O . SER B 1 50 ? -13.197 -4.136 27.850 1.00 32.03 45 SER B O 1
ATOM 1376 N N . ASP B 1 51 ? -12.962 -5.801 26.346 1.00 32.44 46 ASP B N 1
ATOM 1377 C CA . ASP B 1 51 ? -13.682 -5.066 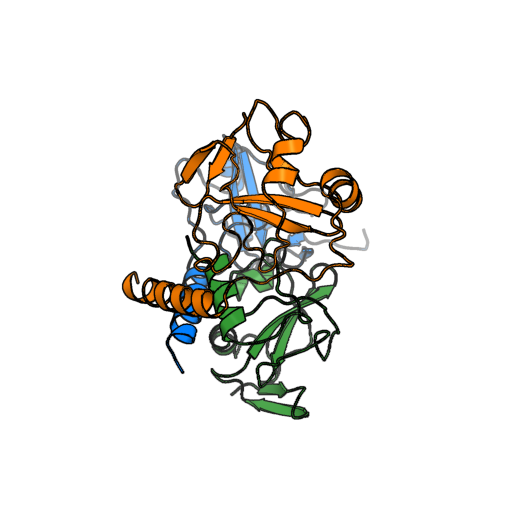25.314 1.00 33.91 46 ASP B CA 1
ATOM 1378 C C . ASP B 1 51 ? -15.140 -4.876 25.729 1.00 35.81 46 ASP B C 1
ATOM 1379 O O . ASP B 1 51 ? -15.799 -5.851 26.125 1.00 36.69 46 ASP B O 1
ATOM 1384 N N . PRO B 1 52 ? -15.678 -3.650 25.652 1.00 33.70 47 PRO B N 1
ATOM 1385 C CA . PRO B 1 52 ? -17.039 -3.418 26.175 1.00 37.92 47 PRO B CA 1
ATOM 1386 C C . PRO B 1 52 ? -18.115 -4.312 25.571 1.00 39.07 47 PRO B C 1
ATOM 1387 O O . PRO B 1 52 ? -18.932 -4.865 26.317 1.00 42.55 47 PRO B O 1
ATOM 1391 N N . THR B 1 53 ? -18.141 -4.486 24.244 1.00 38.57 48 THR B N 1
ATOM 1392 C CA . THR B 1 53 ? -19.260 -5.175 23.612 1.00 41.10 48 THR B CA 1
ATOM 1393 C C . THR B 1 53 ? -19.112 -6.693 23.567 1.00 43.66 48 THR B C 1
ATOM 1394 O O . THR B 1 53 ? -20.121 -7.388 23.406 1.00 47.06 48 THR B O 1
ATOM 1398 N N . THR B 1 54 ? -17.898 -7.230 23.716 1.00 42.14 49 THR B N 1
ATOM 1399 C CA . THR B 1 54 ? -17.665 -8.666 23.609 1.00 41.73 49 THR B CA 1
ATOM 1400 C C . THR B 1 54 ? -17.058 -9.298 24.852 1.00 44.02 49 THR B C 1
ATOM 1401 O O . THR B 1 54 ? -17.072 -10.531 24.959 1.00 42.03 49 THR B O 1
ATOM 1405 N N . HIS B 1 55 ? -16.499 -8.502 25.765 1.00 40.85 50 HIS B N 1
ATOM 1406 C CA . HIS B 1 55 ? -15.713 -8.968 26.910 1.00 40.42 50 HIS B CA 1
ATOM 1407 C C . HIS B 1 55 ? -14.462 -9.738 26.496 1.00 39.81 50 HIS B C 1
ATOM 1408 O O . HIS B 1 55 ? -13.892 -10.472 27.309 1.00 39.77 50 HIS B O 1
ATOM 1415 N N . ALA B 1 56 ? -14.020 -9.566 25.248 1.00 37.70 51 ALA B N 1
ATOM 1416 C CA . ALA B 1 56 ? -12.736 -10.105 24.820 1.00 37.54 51 ALA B CA 1
ATOM 1417 C C . ALA B 1 56 ? -11.615 -9.557 25.698 1.00 36.51 51 ALA B C 1
ATOM 1418 O O . ALA B 1 56 ? -11.562 -8.361 25.988 1.00 34.54 51 ALA B O 1
ATOM 1420 N N . GLU B 1 57 ? -10.704 -10.434 26.109 1.00 37.62 52 GLU B N 1
ATOM 1421 C CA . GLU B 1 57 ? -9.616 -10.029 26.989 1.00 41.29 52 GLU B CA 1
ATOM 1422 C C . GLU B 1 57 ? -8.329 -9.681 26.247 1.00 41.25 52 GLU B C 1
ATOM 1423 O O . GLU B 1 57 ? -7.385 -9.200 26.881 1.00 42.29 52 GLU B O 1
ATOM 1429 N N . LYS B 1 58 ? -8.261 -9.913 24.935 1.00 37.19 53 LYS B N 1
ATOM 1430 C CA . LYS B 1 58 ? -7.099 -9.572 24.125 1.00 35.93 53 LYS B CA 1
ATOM 1431 C C . LYS B 1 58 ? -7.557 -8.742 22.937 1.00 32.76 53 LYS B C 1
ATOM 1432 O O . LYS B 1 58 ? -8.701 -8.853 22.490 1.00 38.07 53 LYS B O 1
ATOM 1438 N N . TYR B 1 59 ? -6.656 -7.911 22.417 1.00 30.72 54 TYR B N 1
ATOM 1439 C CA . TYR B 1 59 ? -7.010 -7.060 21.285 1.00 31.87 54 TYR B CA 1
ATOM 1440 C C . TYR B 1 59 ? -5.767 -6.768 20.456 1.00 31.03 54 TYR B C 1
ATOM 1441 O O . TYR B 1 59 ? -4.649 -6.736 20.977 1.00 34.55 54 TYR B O 1
ATOM 1450 N N . TRP B 1 60 ? -5.968 -6.572 19.152 1.00 29.93 55 TRP B N 1
ATOM 1451 C CA . TRP B 1 60 ? -4.884 -6.183 18.255 1.00 32.84 55 TRP B CA 1
ATOM 1452 C C . TRP B 1 60 ? -5.065 -4.715 17.886 1.00 33.68 55 TRP B C 1
ATOM 1453 O O . TRP B 1 60 ? -6.024 -4.383 17.169 1.00 32.60 55 TRP B O 1
ATOM 1464 N N . PRO B 1 61 ? -4.206 -3.799 18.344 1.00 31.23 56 PRO B N 1
ATOM 1465 C CA . PRO B 1 61 ? -4.364 -2.390 17.954 1.00 29.27 56 PRO B CA 1
ATOM 1466 C C . PRO B 1 61 ? -4.202 -2.211 16.452 1.00 33.05 56 PRO B C 1
ATOM 1467 O O . PRO B 1 61 ? -3.365 -2.860 15.818 1.00 34.66 56 PRO B O 1
ATOM 1471 N N . ILE B 1 62 ? -5.035 -1.333 15.893 1.00 31.70 57 ILE B N 1
ATOM 1472 C CA . ILE B 1 62 ? -5.095 -0.996 14.469 1.00 33.45 57 ILE B CA 1
ATOM 1473 C C . ILE B 1 62 ? -5.022 0.525 14.360 1.00 32.88 57 ILE B C 1
ATOM 1474 O O . ILE B 1 62 ? -5.801 1.209 15.036 1.00 34.07 57 ILE B O 1
ATOM 1479 N N . PRO B 1 63 ? -4.134 1.108 13.547 1.00 33.32 58 PRO B N 1
ATOM 1480 C CA . PRO B 1 63 ? -4.132 2.574 13.406 1.00 32.89 58 PRO B CA 1
ATOM 1481 C C . PRO B 1 63 ? -5.476 3.069 12.894 1.00 33.81 58 PRO B C 1
ATOM 1482 O O . PRO B 1 63 ? -6.065 2.475 11.989 1.00 36.39 58 PRO B O 1
ATOM 1486 N N . ALA B 1 64 ? -5.963 4.168 13.485 1.00 33.22 59 ALA B N 1
ATOM 1487 C CA . ALA B 1 64 ? -7.214 4.758 13.021 1.00 31.75 59 ALA B CA 1
ATOM 1488 C C . ALA B 1 64 ? -7.169 5.018 11.522 1.00 33.73 59 ALA B C 1
ATOM 1489 O O . ALA B 1 64 ? -8.177 4.855 10.828 1.00 36.00 59 ALA B O 1
ATOM 1491 N N . LYS B 1 65 ? -5.989 5.393 11.002 1.00 34.61 60 LYS B N 1
ATOM 1492 C CA . LYS B 1 65 ? -5.844 5.674 9.578 1.00 32.11 60 LYS B CA 1
ATOM 1493 C C . LYS B 1 65 ? -6.189 4.461 8.723 1.00 35.20 60 LYS B C 1
ATOM 1494 O O . LYS B 1 65 ? -6.730 4.608 7.619 1.00 35.42 60 LYS B O 1
ATOM 1500 N N . SER B 1 66 ? -5.875 3.252 9.202 1.00 35.40 61 SER B N 1
ATOM 1501 C CA . SER B 1 66 ? -6.179 2.056 8.415 1.00 35.19 61 SER B CA 1
ATOM 1502 C C . SER B 1 66 ? -7.678 1.856 8.250 1.00 34.73 61 SER B C 1
ATOM 1503 O O . SER B 1 66 ? -8.125 1.337 7.220 1.00 34.93 61 SER B O 1
ATOM 1506 N N . LEU B 1 67 ? -8.466 2.255 9.248 1.00 33.74 62 LEU B N 1
ATOM 1507 C CA . LEU B 1 67 ? -9.917 2.154 9.134 1.00 35.01 62 LEU B CA 1
ATOM 1508 C C . LEU B 1 67 ? -10.486 3.318 8.332 1.00 36.85 62 LEU B C 1
ATOM 1509 O O . LEU B 1 67 ? -11.406 3.130 7.527 1.00 39.79 62 LEU B O 1
ATOM 1514 N N . ILE B 1 68 ? -9.952 4.525 8.548 1.00 36.92 63 ILE B N 1
ATOM 1515 C CA . ILE B 1 68 ? -10.385 5.699 7.796 1.00 38.39 63 ILE B CA 1
ATOM 1516 C C . ILE B 1 68 ? -10.188 5.469 6.306 1.00 40.33 63 ILE B C 1
ATOM 1517 O O . ILE B 1 68 ? -11.037 5.837 5.478 1.00 41.88 63 ILE B O 1
ATOM 1522 N N . ASP B 1 69 ? -9.083 4.824 5.940 1.00 37.33 64 ASP B N 1
ATOM 1523 C CA . ASP B 1 69 ? -8.832 4.550 4.534 1.00 39.29 64 ASP B CA 1
ATOM 1524 C C . ASP B 1 69 ? -9.780 3.509 3.945 1.00 40.14 64 ASP B C 1
ATOM 1525 O O . ASP B 1 69 ? -9.728 3.277 2.732 1.00 42.40 64 ASP B O 1
ATOM 1530 N N . HIS B 1 70 ? -10.633 2.878 4.758 1.00 38.60 65 HIS B N 1
ATOM 1531 C CA . HIS B 1 70 ? -11.673 1.982 4.257 1.00 40.44 65 HIS B CA 1
ATOM 1532 C C . HIS B 1 70 ? -13.071 2.530 4.543 1.00 42.94 65 HIS B C 1
ATOM 1533 O O . HIS B 1 70 ? -14.028 1.764 4.683 1.00 41.76 65 HIS B O 1
ATOM 1540 N N . SER B 1 71 ? -13.208 3.857 4.626 1.00 41.66 66 SER B N 1
ATOM 1541 C CA . SER B 1 71 ? -14.464 4.447 5.081 1.00 43.72 66 SER B CA 1
ATOM 1542 C C . SER B 1 71 ? -15.623 4.225 4.109 1.00 44.57 66 SER B C 1
ATOM 1543 O O . SER B 1 71 ? -16.784 4.363 4.514 1.00 45.54 66 SER B O 1
ATOM 1546 N N . SER B 1 72 ? -15.351 3.899 2.845 1.00 42.74 67 SER B N 1
ATOM 1547 C CA . SER B 1 72 ? -16.410 3.593 1.889 1.00 47.07 67 SER B CA 1
ATOM 1548 C C . SER B 1 72 ? -16.592 2.097 1.668 1.00 49.19 67 SER B C 1
ATOM 1549 O O . SER B 1 72 ? -17.374 1.702 0.799 1.00 56.58 67 SER B O 1
ATOM 1552 N N . ASN B 1 73 ? -15.895 1.261 2.427 1.00 46.63 68 ASN B N 1
ATOM 1553 C CA . ASN B 1 73 ? -16.018 -0.185 2.284 1.00 49.31 68 ASN B CA 1
ATOM 1554 C C . ASN B 1 73 ? -17.372 -0.641 2.823 1.00 53.28 68 ASN B C 1
ATOM 1555 O O . ASN B 1 73 ? -17.711 -0.369 3.979 1.00 56.17 68 ASN B O 1
ATOM 1560 N N . LYS B 1 74 ? -18.163 -1.322 1.993 1.00 52.69 69 LYS B N 1
ATOM 1561 C CA . LYS B 1 74 ? -19.515 -1.619 2.453 1.00 58.97 69 LYS B CA 1
ATOM 1562 C C . LYS B 1 74 ? -19.581 -2.825 3.384 1.00 57.90 69 LYS B C 1
ATOM 1563 O O . LYS B 1 74 ? -20.622 -3.042 4.012 1.00 57.91 69 LYS B O 1
ATOM 1569 N N . LEU B 1 75 ? -18.500 -3.596 3.521 1.00 59.66 70 LEU B N 1
ATOM 1570 C CA . LEU B 1 75 ? -18.474 -4.613 4.567 1.00 63.44 70 LEU B CA 1
ATOM 1571 C C . LEU B 1 75 ? -18.292 -3.981 5.943 1.00 64.30 70 LEU B C 1
ATOM 1572 O O . LEU B 1 75 ? -18.919 -4.413 6.920 1.00 67.62 70 LEU B O 1
ATOM 1577 N N . LEU B 1 76 ? -17.451 -2.947 6.034 1.00 58.20 71 LEU B N 1
ATOM 1578 C CA . LEU B 1 76 ? -17.180 -2.280 7.301 1.00 54.42 71 LEU B CA 1
ATOM 1579 C C . LEU B 1 76 ? -18.170 -1.167 7.617 1.00 54.23 71 LEU B C 1
ATOM 1580 O O . LEU B 1 76 ? -18.405 -0.876 8.796 1.00 56.56 71 LEU B O 1
ATOM 1585 N N . PHE B 1 77 ? -18.742 -0.528 6.598 1.00 52.70 72 PHE B N 1
ATOM 1586 C CA . PHE B 1 77 ? -19.624 0.621 6.789 1.00 53.51 72 PHE B CA 1
ATOM 1587 C C . PHE B 1 77 ? -20.890 0.443 5.962 1.00 65.07 72 PHE B C 1
ATOM 1588 O O . PHE B 1 77 ? -20.889 0.642 4.742 1.00 64.60 72 PHE B O 1
ATOM 1596 N N . GLU B 1 78 ? -21.968 0.076 6.638 1.00 73.16 73 GLU B N 1
ATOM 1597 C CA . GLU B 1 78 ? -23.299 0.089 6.054 1.00 80.42 73 GLU B CA 1
ATOM 1598 C C . GLU B 1 78 ? -23.984 1.374 6.500 1.00 78.16 73 GLU B C 1
ATOM 1599 O O . GLU B 1 78 ? -24.138 1.609 7.706 1.00 69.04 73 GLU B O 1
ATOM 1605 N N . GLU B 1 79 ? -24.350 2.220 5.531 1.00 79.07 74 GLU B N 1
ATOM 1606 C CA . GLU B 1 79 ? -25.092 3.453 5.799 1.00 84.36 74 GLU B CA 1
ATOM 1607 C C . GLU B 1 79 ? -24.313 4.351 6.770 1.00 83.30 74 GLU B C 1
ATOM 1608 O O . GLU B 1 79 ? -24.802 4.757 7.826 1.00 84.58 74 GLU B O 1
ATOM 1614 N N . ASP B 1 80 ? -23.063 4.636 6.409 1.00 78.20 75 ASP B N 1
ATOM 1615 C CA . ASP B 1 80 ? -22.200 5.559 7.147 1.00 74.13 75 ASP B CA 1
ATOM 1616 C C . ASP B 1 80 ? -22.034 5.194 8.619 1.00 64.20 75 ASP B C 1
ATOM 1617 O O . ASP B 1 80 ? -21.676 6.057 9.418 1.00 63.08 75 ASP B O 1
ATOM 1622 N N . LYS B 1 81 ? -22.299 3.946 9.009 1.00 59.74 76 LYS B N 1
ATOM 1623 C CA . LYS B 1 81 ? -22.113 3.502 10.386 1.00 56.48 76 LYS B CA 1
ATOM 1624 C C . LYS B 1 81 ? -21.231 2.261 10.411 1.00 52.41 76 LYS B C 1
ATOM 1625 O O . LYS B 1 81 ? -21.422 1.341 9.610 1.00 49.52 76 LYS B O 1
ATOM 1631 N N . LEU B 1 82 ? -20.278 2.228 11.343 1.00 50.11 77 LEU B N 1
ATOM 1632 C CA . LEU B 1 82 ? -19.408 1.069 11.461 1.00 47.14 77 LEU B CA 1
ATOM 1633 C C . LEU B 1 82 ? -20.231 -0.181 11.746 1.00 48.58 77 LEU B C 1
ATOM 1634 O O . LEU B 1 82 ? -21.137 -0.176 12.590 1.00 50.33 77 LEU B O 1
ATOM 1639 N N . THR B 1 83 ? -19.922 -1.246 11.019 1.00 54.11 78 THR B N 1
ATOM 1640 C CA . THR B 1 83 ? -20.640 -2.502 11.133 1.00 59.73 78 THR B CA 1
ATOM 1641 C C . THR B 1 83 ? -20.308 -3.204 12.446 1.00 62.77 78 THR B C 1
ATOM 1642 O O . THR B 1 83 ? -19.294 -2.933 13.094 1.00 60.13 78 THR B O 1
ATOM 1646 N N . ASN B 1 84 ? -21.190 -4.122 12.831 1.00 65.66 79 ASN B N 1
ATOM 1647 C CA . ASN B 1 84 ? -20.900 -5.122 13.848 1.00 74.05 79 ASN B CA 1
ATOM 1648 C C . ASN B 1 84 ? -20.608 -6.486 13.243 1.00 76.24 79 ASN B C 1
ATOM 1649 O O . ASN B 1 84 ? -20.389 -7.446 13.989 1.00 79.22 79 ASN B O 1
ATOM 1654 N N . GLN B 1 85 ? -20.595 -6.591 11.916 1.00 73.67 80 GLN B N 1
ATOM 1655 C CA . GLN B 1 85 ? -20.443 -7.885 11.270 1.00 71.18 80 GLN B CA 1
ATOM 1656 C C . GLN B 1 85 ? -19.009 -8.390 11.425 1.00 61.95 80 GLN B C 1
ATOM 1657 O O . GLN B 1 85 ? -18.060 -7.605 11.363 1.00 62.03 80 GLN B O 1
ATOM 1663 N N . PRO B 1 86 ? -18.823 -9.688 11.626 1.00 55.27 81 PRO B N 1
ATOM 1664 C CA . PRO B 1 86 ? -17.471 -10.235 11.764 1.00 55.07 81 PRO B CA 1
ATOM 1665 C C . PRO B 1 86 ? -16.757 -10.346 10.424 1.00 53.97 81 PRO B C 1
ATOM 1666 O O . PRO B 1 86 ? -17.368 -10.353 9.354 1.00 57.84 81 PRO B O 1
ATOM 1670 N N . ILE B 1 87 ? -15.432 -10.440 10.503 1.00 49.47 82 ILE B N 1
ATOM 1671 C CA . ILE B 1 87 ? -14.601 -10.626 9.322 1.00 49.29 82 ILE B CA 1
ATOM 1672 C C . ILE B 1 87 ? -13.639 -11.783 9.565 1.00 48.09 82 ILE B C 1
ATOM 1673 O O . ILE B 1 87 ? -13.281 -12.098 10.705 1.00 47.78 82 ILE B O 1
ATOM 1678 N N . SER B 1 88 ? -13.240 -12.432 8.475 1.00 48.44 83 SER B N 1
ATOM 1679 C CA . SER B 1 88 ? -12.355 -13.581 8.545 1.00 47.78 83 SER B CA 1
ATOM 1680 C C . SER B 1 88 ? -10.906 -13.135 8.715 1.00 46.62 83 SER B C 1
ATOM 1681 O O . SER B 1 88 ? -10.562 -11.966 8.522 1.00 45.49 83 SER B O 1
ATOM 1684 N N . LYS B 1 89 ? -10.048 -14.094 9.079 1.00 46.63 84 LYS B N 1
ATOM 1685 C CA . LYS B 1 89 ? -8.615 -13.822 9.143 1.00 47.29 84 LYS B CA 1
ATOM 1686 C C . LYS B 1 89 ? -8.087 -13.310 7.809 1.00 49.69 84 LYS B C 1
ATOM 1687 O O . LYS B 1 89 ? -7.271 -12.381 7.771 1.00 48.80 84 LYS B O 1
ATOM 1693 N N . ASP B 1 90 ? -8.544 -13.903 6.702 1.00 51.33 85 ASP B N 1
ATOM 1694 C CA . ASP B 1 90 ? -8.111 -13.448 5.383 1.00 51.67 85 ASP B CA 1
ATOM 1695 C C . ASP B 1 90 ? -8.544 -12.010 5.126 1.00 47.84 85 ASP B C 1
ATOM 1696 O O . ASP B 1 90 ? -7.804 -11.229 4.515 1.00 49.14 85 ASP B O 1
ATOM 1701 N N . GLN B 1 91 ? -9.739 -11.639 5.590 1.00 45.66 86 GLN B N 1
ATOM 1702 C CA . GLN B 1 91 ? -10.210 -10.271 5.408 1.00 43.54 86 GLN B CA 1
ATOM 1703 C C . GLN B 1 91 ? -9.439 -9.302 6.292 1.00 41.87 86 GLN B C 1
ATOM 1704 O O . GLN B 1 91 ? -9.170 -8.167 5.883 1.00 41.07 86 GLN B O 1
ATOM 1710 N N . VAL B 1 92 ? -9.090 -9.728 7.512 1.00 40.14 87 VAL B N 1
ATOM 1711 C CA . VAL B 1 92 ? -8.248 -8.903 8.380 1.00 38.06 87 VAL B CA 1
ATOM 1712 C C . VAL B 1 92 ? -6.919 -8.611 7.697 1.00 40.48 87 VAL B C 1
ATOM 1713 O O . VAL B 1 92 ? -6.446 -7.467 7.671 1.00 42.19 87 VAL B O 1
ATOM 1717 N N . ILE B 1 93 ? -6.296 -9.648 7.133 1.00 40.04 88 ILE B N 1
ATOM 1718 C CA . ILE B 1 93 ? -5.023 -9.473 6.440 1.00 43.50 88 ILE B CA 1
ATOM 1719 C C . ILE B 1 93 ? -5.190 -8.544 5.245 1.00 44.03 88 ILE B C 1
ATOM 1720 O O . ILE B 1 93 ? -4.377 -7.639 5.019 1.00 42.89 88 ILE B O 1
ATOM 1725 N N . GLU B 1 94 ? -6.249 -8.754 4.461 1.00 43.52 89 GLU B N 1
ATOM 1726 C CA . GLU B 1 94 ? -6.433 -7.964 3.248 1.00 45.14 89 GLU B CA 1
ATOM 1727 C C . GLU B 1 94 ? -6.765 -6.510 3.575 1.00 44.07 89 GLU B C 1
ATOM 1728 O O . GLU B 1 94 ? -6.210 -5.590 2.961 1.00 41.95 89 GLU B O 1
ATOM 1734 N N . LEU B 1 95 ? -7.651 -6.281 4.552 1.00 42.04 90 LEU B N 1
ATOM 1735 C CA . LEU B 1 95 ? -8.091 -4.924 4.860 1.00 39.05 90 LEU B CA 1
ATOM 1736 C C . LEU B 1 95 ? -7.045 -4.138 5.646 1.00 40.53 90 LEU B C 1
ATOM 1737 O O . LEU B 1 95 ? -6.822 -2.952 5.372 1.00 39.63 90 LEU B O 1
ATOM 1742 N N . PHE B 1 96 ? -6.407 -4.771 6.634 1.00 38.49 91 PHE B N 1
ATOM 1743 C CA . PHE B 1 96 ? -5.598 -4.058 7.613 1.00 34.56 91 PHE B CA 1
ATOM 1744 C C . PHE B 1 96 ? -4.126 -4.452 7.614 1.00 36.90 91 PHE B C 1
ATOM 1745 O O . PHE B 1 96 ? -3.341 -3.841 8.351 1.00 37.47 91 PHE B O 1
ATOM 1753 N N . ALA B 1 97 ? -3.722 -5.434 6.807 1.00 35.45 92 ALA B N 1
ATOM 1754 C CA . ALA B 1 97 ? -2.323 -5.866 6.745 1.00 37.70 92 ALA B CA 1
ATOM 1755 C C . ALA B 1 97 ? -1.817 -6.314 8.115 1.00 37.98 92 ALA B C 1
ATOM 1756 O O . ALA B 1 97 ? -0.645 -6.120 8.459 1.00 39.54 92 ALA B O 1
ATOM 1758 N N . VAL B 1 98 ? -2.707 -6.902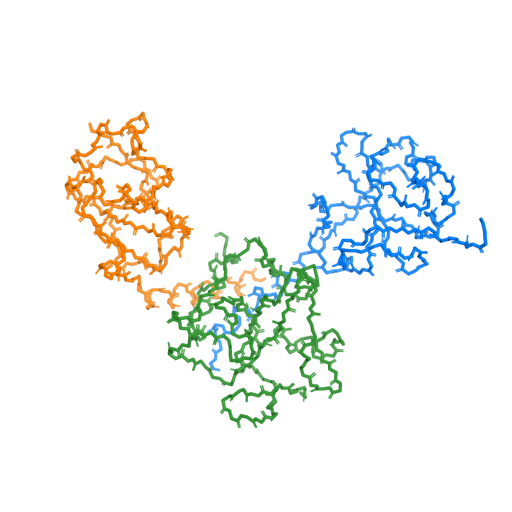 8.907 1.00 38.69 93 VAL B N 1
ATOM 1759 C CA . VAL B 1 98 ? -2.373 -7.482 10.200 1.00 36.73 93 VAL B CA 1
ATOM 1760 C C . VAL B 1 98 ? -2.737 -8.961 10.162 1.00 40.39 93 VAL B C 1
ATOM 1761 O O . VAL B 1 98 ? -3.859 -9.317 9.786 1.00 44.27 93 VAL B O 1
ATOM 1765 N N . ASP B 1 99 ? -1.790 -9.815 10.552 1.00 40.92 94 ASP B N 1
ATOM 1766 C CA . ASP B 1 99 ? -2.027 -11.248 10.667 1.00 44.46 94 ASP B CA 1
ATOM 1767 C C . ASP B 1 99 ? -2.135 -11.597 12.146 1.00 45.05 94 ASP B C 1
ATOM 1768 O O . ASP B 1 99 ? -1.109 -11.650 12.844 1.00 43.34 94 ASP B O 1
ATOM 1773 N N . PRO B 1 100 ? -3.335 -11.862 12.665 1.00 42.81 95 PRO B N 1
ATOM 1774 C CA . PRO B 1 100 ? -3.479 -12.105 14.112 1.00 43.08 95 PRO B CA 1
ATOM 1775 C C . PRO B 1 100 ? -2.694 -13.302 14.627 1.00 45.09 95 PRO B C 1
ATOM 1776 O O . PRO B 1 100 ? -2.456 -13.387 15.839 1.00 45.51 95 PRO B O 1
ATOM 1780 N N . ASP B 1 101 ? -2.287 -14.231 13.756 1.00 45.41 96 ASP B N 1
ATOM 1781 C CA . ASP B 1 101 ? -1.503 -15.384 14.180 1.00 50.99 96 ASP B CA 1
ATOM 1782 C C . ASP B 1 101 ? -0.004 -15.116 14.203 1.00 52.29 96 ASP B C 1
ATOM 1783 O O . ASP B 1 101 ? 0.739 -15.888 14.818 1.00 55.69 96 ASP B O 1
ATOM 1788 N N . LYS B 1 102 ? 0.465 -14.060 13.544 1.00 48.41 97 LYS B N 1
ATOM 1789 C CA . LYS B 1 102 ? 1.881 -13.722 13.572 1.00 49.68 97 LYS B CA 1
ATOM 1790 C C . LYS B 1 102 ? 2.212 -12.612 14.558 1.00 50.98 97 LYS B C 1
ATOM 1791 O O . LYS B 1 102 ? 3.373 -12.500 14.972 1.00 51.89 97 LYS B O 1
ATOM 1797 N N . THR B 1 103 ? 1.228 -11.804 14.939 1.00 46.63 98 THR B N 1
ATOM 1798 C CA . THR B 1 103 ? 1.413 -10.667 15.831 1.00 45.76 98 THR B CA 1
ATOM 1799 C C . THR B 1 103 ? 0.657 -10.945 17.121 1.00 46.25 98 THR B C 1
ATOM 1800 O O . THR B 1 103 ? -0.560 -11.157 17.093 1.00 47.31 98 THR B O 1
ATOM 1804 N N . GLU B 1 104 ? 1.368 -10.949 18.243 1.00 48.33 99 GLU B N 1
ATOM 1805 C CA . GLU B 1 104 ? 0.704 -11.187 19.518 1.00 49.51 99 GLU B CA 1
ATOM 1806 C C . GLU B 1 104 ? -0.223 -10.021 19.865 1.00 43.55 99 GLU B C 1
ATOM 1807 O O . GLU B 1 104 ? 0.138 -8.853 19.679 1.00 42.99 99 GLU B O 1
ATOM 1813 N N . PRO B 1 105 ? -1.423 -10.303 20.362 1.00 37.96 100 PRO B N 1
ATOM 1814 C CA . PRO B 1 105 ? -2.319 -9.231 20.796 1.00 36.45 100 PRO B CA 1
ATOM 1815 C C . PRO B 1 105 ? -1.887 -8.658 22.138 1.00 37.95 100 PRO B C 1
ATOM 1816 O O . PRO B 1 105 ? -1.115 -9.260 22.886 1.00 42.04 100 PRO B O 1
ATOM 1820 N N . LYS B 1 106 ? -2.400 -7.468 22.426 1.00 33.69 101 LYS B N 1
ATOM 1821 C CA . LYS B 1 106 ? -2.277 -6.870 23.745 1.00 33.68 101 LYS B CA 1
ATOM 1822 C C . LYS B 1 106 ? -3.410 -7.356 24.645 1.00 34.71 101 LYS B C 1
ATOM 1823 O O . LYS B 1 106 ? -4.382 -7.978 24.197 1.00 35.10 101 LYS B O 1
ATOM 1829 N N . GLN B 1 107 ? -3.283 -7.078 25.937 1.00 33.37 102 GLN B N 1
ATOM 1830 C CA . GLN B 1 107 ? -4.298 -7.491 26.890 1.00 35.79 102 GLN B CA 1
ATOM 1831 C C . GLN B 1 107 ? -4.828 -6.301 27.670 1.00 33.22 102 GLN B C 1
ATOM 1832 O O . GLN B 1 107 ? -4.110 -5.329 27.922 1.00 36.81 102 GLN B O 1
ATOM 1838 N N . PHE B 1 108 ? -6.099 -6.387 28.038 1.00 31.17 103 PHE B N 1
ATOM 1839 C CA . PHE B 1 108 ? -6.672 -5.395 28.930 1.00 32.51 103 PHE B CA 1
ATOM 1840 C C . PHE B 1 108 ? -6.137 -5.604 30.349 1.00 31.63 103 PHE B C 1
ATOM 1841 O O . PHE B 1 108 ? -5.548 -6.639 30.685 1.00 36.33 103 PHE B O 1
ATOM 1849 N N . SER B 1 109 ? -6.365 -4.602 31.190 1.00 30.86 104 SER B N 1
ATOM 1850 C CA . SER B 1 109 ? -5.716 -4.529 32.492 1.00 29.35 104 SER B CA 1
ATOM 1851 C C . SER B 1 109 ? -6.337 -5.498 33.497 1.00 31.78 104 SER B C 1
ATOM 1852 O O . SER B 1 109 ? -7.548 -5.464 33.744 1.00 32.29 104 SER B O 1
ATOM 1855 N N . ASP B 1 110 ? -5.488 -6.336 34.110 1.00 29.94 105 ASP B N 1
ATOM 1856 C CA . ASP B 1 110 ? -5.947 -7.195 35.201 1.00 29.91 105 ASP B CA 1
ATOM 1857 C C . ASP B 1 110 ? -6.235 -6.399 36.474 1.00 26.94 105 ASP B C 1
ATOM 1858 O O . ASP B 1 110 ? -7.092 -6.796 37.276 1.00 27.06 105 ASP B O 1
ATOM 1863 N N . SER B 1 111 ? -5.546 -5.276 36.694 1.00 28.05 106 SER B N 1
ATOM 1864 C CA . SER B 1 111 ? -5.837 -4.506 37.901 1.00 29.65 106 SER B CA 1
ATOM 1865 C C . SER B 1 111 ? -7.205 -3.839 37.804 1.00 26.99 106 SER B C 1
ATOM 1866 O O . SER B 1 111 ? -7.907 -3.718 38.811 1.00 25.53 106 SER B O 1
ATOM 1869 N N . VAL B 1 112 ? -7.602 -3.398 36.606 1.00 26.91 107 VAL B N 1
ATOM 1870 C CA . VAL B 1 112 ? -8.953 -2.860 36.427 1.00 25.42 107 VAL B CA 1
ATOM 1871 C C . VAL B 1 112 ? -9.987 -3.952 36.682 1.00 26.81 107 VAL B C 1
ATOM 1872 O O . VAL B 1 112 ? -11.007 -3.713 37.348 1.00 26.49 107 VAL B O 1
ATOM 1876 N N . LYS B 1 113 ? -9.729 -5.174 36.186 1.00 25.30 108 LYS B N 1
ATOM 1877 C CA . LYS B 1 113 ? -10.611 -6.307 36.476 1.00 26.33 108 LYS B CA 1
ATOM 1878 C C . LYS B 1 113 ? -10.793 -6.486 37.970 1.00 25.30 108 LYS B C 1
ATOM 1879 O O . LYS B 1 113 ? -11.915 -6.685 38.459 1.00 25.66 108 LYS B O 1
ATOM 1885 N N . ARG B 1 114 ? -9.690 -6.431 38.721 1.00 24.38 109 ARG B N 1
ATOM 1886 C CA . ARG B 1 114 ? -9.770 -6.647 40.160 1.00 24.08 109 ARG B CA 1
ATOM 1887 C C . ARG B 1 114 ? -10.614 -5.571 40.846 1.00 25.96 109 ARG B C 1
ATOM 1888 O O . ARG B 1 114 ? -11.472 -5.883 41.682 1.00 27.69 109 ARG B O 1
ATOM 1896 N N . GLU B 1 115 ? -10.370 -4.289 40.526 1.00 26.98 110 GLU B N 1
ATOM 1897 C CA . GLU B 1 115 ? -11.122 -3.224 41.190 1.00 25.66 110 GLU B CA 1
ATOM 1898 C C . GLU B 1 115 ? -12.606 -3.284 40.843 1.00 23.39 110 GLU B C 1
ATOM 1899 O O . GLU B 1 115 ? -13.459 -3.068 41.713 1.00 25.96 110 GLU B O 1
ATOM 1905 N N . LEU B 1 116 ? -12.939 -3.555 39.578 1.00 23.65 111 LEU B N 1
ATOM 1906 C CA . LEU B 1 116 ? -14.350 -3.605 39.198 1.00 22.23 111 LEU B CA 1
ATOM 1907 C C . LEU B 1 116 ? -15.027 -4.856 39.740 1.00 26.55 111 LEU B C 1
ATOM 1908 O O . LEU B 1 116 ? -16.232 -4.833 40.026 1.00 26.80 111 LEU B O 1
ATOM 1913 N N . THR B 1 117 ? -14.277 -5.954 39.894 1.00 25.86 112 THR B N 1
ATOM 1914 C CA . THR B 1 117 ? -14.858 -7.154 40.495 1.00 25.62 112 THR B CA 1
ATOM 1915 C C . THR B 1 117 ? -15.041 -6.988 42.000 1.00 24.10 112 THR B C 1
ATOM 1916 O O . THR B 1 117 ? -16.042 -7.441 42.566 1.00 28.22 112 THR B O 1
ATOM 1920 N N . GLU B 1 118 ? -14.108 -6.316 42.669 1.00 25.00 113 GLU B N 1
ATOM 1921 C CA . GLU B 1 118 ? -14.331 -5.968 44.073 1.00 24.56 113 GLU B CA 1
ATOM 1922 C C . GLU B 1 118 ? -15.565 -5.084 44.230 1.00 29.21 113 GLU B C 1
ATOM 1923 O O . GLU B 1 118 ? -16.389 -5.295 45.134 1.00 27.39 113 GLU B O 1
ATOM 1929 N N . ASN B 1 119 ? -15.709 -4.087 43.358 1.00 26.98 114 ASN B N 1
ATOM 1930 C CA . ASN B 1 119 ? -16.842 -3.178 43.468 1.00 28.71 114 ASN B CA 1
ATOM 1931 C C . ASN B 1 119 ? -18.158 -3.908 43.215 1.00 28.07 114 ASN B C 1
ATOM 1932 O O . ASN B 1 119 ? -19.149 -3.687 43.926 1.00 31.47 114 ASN B O 1
ATOM 1937 N N . TRP B 1 120 ? -18.190 -4.768 42.194 1.00 27.26 115 TRP B N 1
ATOM 1938 C CA . TRP B 1 120 ? -19.390 -5.562 41.919 1.00 25.75 115 TRP B CA 1
ATOM 1939 C C . TRP B 1 120 ? -19.771 -6.405 43.131 1.00 28.86 115 TRP B C 1
ATOM 1940 O O . TRP B 1 120 ? -20.935 -6.417 43.557 1.00 27.56 115 TRP B O 1
ATOM 1951 N N . ALA B 1 121 ? -18.791 -7.087 43.728 1.00 26.66 116 ALA B N 1
ATOM 1952 C CA . ALA B 1 121 ? -19.069 -7.930 44.891 1.00 25.28 116 ALA B CA 1
ATOM 1953 C C . ALA B 1 121 ? -19.632 -7.112 46.055 1.00 27.10 116 ALA B C 1
ATOM 1954 O O . ALA B 1 121 ? -20.583 -7.549 46.723 1.00 26.47 116 ALA B O 1
ATOM 1956 N N . ARG B 1 122 ? -19.063 -5.924 46.319 1.00 28.99 117 ARG B N 1
ATOM 1957 C CA A ARG B 1 122 ? -19.621 -5.060 47.360 0.58 27.66 117 ARG B CA 1
ATOM 1958 C CA B ARG B 1 122 ? -19.622 -5.058 47.359 0.42 27.11 117 ARG B CA 1
ATOM 1959 C C . ARG B 1 122 ? -21.076 -4.705 47.062 1.00 28.09 117 ARG B C 1
ATOM 1960 O O . ARG B 1 122 ? -21.914 -4.654 47.973 1.00 29.82 117 ARG B O 1
ATOM 1975 N N . GLU B 1 123 ? -21.398 -4.449 45.789 1.00 28.02 118 GLU B N 1
ATOM 1976 C CA . GLU B 1 123 ? -22.764 -4.084 45.430 1.00 29.17 118 GLU B CA 1
ATOM 1977 C C . GLU B 1 123 ? -23.712 -5.257 45.615 1.00 31.93 118 GLU B C 1
ATOM 1978 O O . GLU B 1 123 ? -24.847 -5.069 46.071 1.00 34.13 118 GLU B O 1
ATOM 1984 N N . VAL B 1 124 ? -23.261 -6.476 45.275 1.00 27.53 119 VAL B N 1
ATOM 1985 C CA . VAL B 1 124 ? -24.098 -7.659 45.467 1.00 29.07 119 VAL B CA 1
ATOM 1986 C C . VAL B 1 124 ? -24.478 -7.800 46.931 1.00 28.73 119 VAL B C 1
ATOM 1987 O O . VAL B 1 124 ? -25.643 -8.054 47.267 1.00 32.61 119 VAL B O 1
ATOM 1991 N N . LEU B 1 125 ? -23.510 -7.627 47.831 1.00 29.22 120 LEU B N 1
ATOM 1992 C CA . LEU B 1 125 ? -23.812 -7.830 49.241 1.00 30.69 120 LEU B CA 1
ATOM 1993 C C . LEU B 1 125 ? -24.598 -6.665 49.829 1.00 33.25 120 LEU B C 1
ATOM 1994 O O . LEU B 1 125 ? -25.312 -6.844 50.821 1.00 34.71 120 LEU B O 1
ATOM 1999 N N . GLN B 1 126 ? -24.487 -5.477 49.237 1.00 35.67 121 GLN B N 1
ATOM 2000 C CA . GLN B 1 126 ? -25.256 -4.338 49.725 1.00 41.80 121 GLN B CA 1
ATOM 2001 C C . GLN B 1 126 ? -26.706 -4.407 49.268 1.00 44.87 121 GLN B C 1
ATOM 2002 O O . GLN B 1 126 ? -27.605 -3.955 49.990 1.00 44.80 121 GLN B O 1
ATOM 2008 N N . ASP B 1 127 ? -26.949 -4.964 48.086 1.00 48.29 122 ASP B N 1
ATOM 2009 C CA . ASP B 1 127 ? -28.277 -5.008 47.489 1.00 59.45 122 ASP B CA 1
ATOM 2010 C C . ASP B 1 127 ? -29.078 -6.233 47.905 1.00 62.51 122 ASP B C 1
ATOM 2011 O O . ASP B 1 127 ? -30.221 -6.389 47.458 1.00 64.78 122 ASP B O 1
ATOM 2016 N N . GLN B 1 128 ? -28.513 -7.105 48.732 1.00 61.65 123 GLN B N 1
ATOM 2017 C CA . GLN B 1 128 ? -29.261 -8.232 49.268 1.00 64.99 123 GLN B CA 1
ATOM 2018 C C . GLN B 1 128 ? -30.496 -7.748 50.008 1.00 67.38 123 GLN B C 1
ATOM 2019 O O . GLN B 1 128 ? -30.386 -6.914 50.908 1.00 71.55 123 GLN B O 1
ATOM 2025 N N . MET C 1 6 ? -15.769 -32.135 54.827 0.95 71.45 1 MET C N 1
ATOM 2026 C CA . MET C 1 6 ? -15.611 -33.580 54.963 0.95 71.89 1 MET C CA 1
ATOM 2027 C C . MET C 1 6 ? -15.223 -34.244 53.624 0.95 65.60 1 MET C C 1
ATOM 2028 O O . MET C 1 6 ? -14.241 -34.977 53.585 0.95 68.04 1 MET C O 1
ATOM 2033 N N . PRO C 1 7 ? -15.951 -33.990 52.533 1.00 58.61 2 PRO C N 1
ATOM 2034 C CA . PRO C 1 7 ? -15.601 -34.643 51.266 1.00 53.11 2 PRO C CA 1
ATOM 2035 C C . PRO C 1 7 ? -14.215 -34.239 50.782 1.00 46.03 2 PRO C C 1
ATOM 2036 O O . PRO C 1 7 ? -13.711 -33.157 51.087 1.00 44.80 2 PRO C O 1
ATOM 2040 N N . THR C 1 8 ? -13.603 -35.133 50.003 1.00 44.71 3 THR C N 1
ATOM 2041 C CA . THR C 1 8 ? -12.295 -34.890 49.412 1.00 41.79 3 THR C CA 1
ATOM 2042 C C . THR C 1 8 ? -12.379 -34.921 47.892 1.00 39.53 3 THR C C 1
ATOM 2043 O O . THR C 1 8 ? -13.358 -35.402 47.303 1.00 38.19 3 THR C O 1
ATOM 2047 N N . TYR C 1 9 ? -11.344 -34.365 47.267 1.00 36.34 4 TYR C N 1
ATOM 2048 C CA . TYR C 1 9 ? -11.068 -34.546 45.851 1.00 37.31 4 TYR C CA 1
ATOM 2049 C C . TYR C 1 9 ? -9.633 -35.041 45.718 1.00 36.95 4 TYR C C 1
ATOM 2050 O O . TYR C 1 9 ? -8.821 -34.889 46.632 1.00 38.18 4 TYR C O 1
ATOM 2059 N N . PHE C 1 10 ? -9.312 -35.637 44.575 1.00 39.27 5 PHE C N 1
ATOM 2060 C CA . PHE C 1 10 ? -7.940 -36.059 44.316 1.00 39.65 5 PHE C CA 1
ATOM 2061 C C . PHE C 1 10 ? -7.205 -34.910 43.630 1.00 36.11 5 PHE C C 1
ATOM 2062 O O . PHE C 1 10 ? -7.473 -34.597 42.466 1.00 37.43 5 PHE C O 1
ATOM 2070 N N . ASP C 1 11 ? -6.280 -34.285 44.349 1.00 35.59 6 ASP C N 1
ATOM 2071 C CA . ASP C 1 11 ? -5.560 -33.130 43.824 1.00 33.80 6 ASP C CA 1
ATOM 2072 C C . ASP C 1 11 ? -4.503 -33.572 42.821 1.00 36.22 6 ASP C C 1
ATOM 2073 O O . ASP C 1 11 ? -3.593 -34.326 43.189 1.00 39.77 6 ASP C O 1
ATOM 2078 N N . PRO C 1 12 ? -4.563 -33.129 41.561 1.00 34.26 7 PRO C N 1
ATOM 2079 C CA . PRO C 1 12 ? -3.514 -33.525 40.602 1.00 36.93 7 PRO C CA 1
ATOM 2080 C C . PRO C 1 12 ? -2.114 -33.064 40.994 1.00 43.59 7 PRO C C 1
ATOM 2081 O O . PRO C 1 12 ? -1.134 -33.758 40.679 1.00 49.08 7 PRO C O 1
ATOM 2085 N N . ILE C 1 13 ? -1.988 -31.931 41.689 1.00 42.72 8 ILE C N 1
ATOM 2086 C CA . ILE C 1 13 ? -0.667 -31.362 41.964 1.00 41.94 8 ILE C CA 1
ATOM 2087 C C . ILE C 1 13 ? 0.075 -32.210 42.991 1.00 43.08 8 ILE C C 1
ATOM 2088 O O . ILE C 1 13 ? 1.219 -32.632 42.769 1.00 43.70 8 ILE C O 1
ATOM 2093 N N . MET C 1 14 ? -0.556 -32.449 44.139 1.00 40.37 9 MET C N 1
ATOM 2094 C CA . MET C 1 14 ? 0.052 -33.220 45.215 1.00 40.22 9 MET C CA 1
ATOM 2095 C C . MET C 1 14 ? -0.239 -34.713 45.108 1.00 43.44 9 MET C C 1
ATOM 2096 O O . MET C 1 14 ? 0.349 -35.503 45.859 1.00 44.47 9 MET C O 1
ATOM 2101 N N . GLN C 1 15 ? -1.119 -35.111 44.189 1.00 45.33 10 GLN C N 1
ATOM 2102 C CA . GLN C 1 15 ? -1.463 -36.517 43.977 1.00 48.73 10 GLN C CA 1
ATOM 2103 C C . GLN C 1 15 ? -1.931 -37.176 45.273 1.00 48.20 10 GLN C C 1
ATOM 2104 O O . GLN C 1 15 ? -1.457 -38.250 45.655 1.00 50.91 10 GLN C O 1
ATOM 2110 N N . GLU C 1 16 ? -2.862 -36.520 45.963 1.00 45.17 11 GLU C N 1
ATOM 2111 C CA . GLU C 1 16 ? -3.432 -37.115 47.160 1.00 46.61 11 GLU C CA 1
ATOM 2112 C C . GLU C 1 16 ? -4.831 -36.567 47.400 1.00 45.61 11 GLU C C 1
ATOM 2113 O O . GLU C 1 16 ? -5.170 -35.456 46.978 1.00 43.62 11 GLU C O 1
ATOM 2119 N N . ASP C 1 17 ? -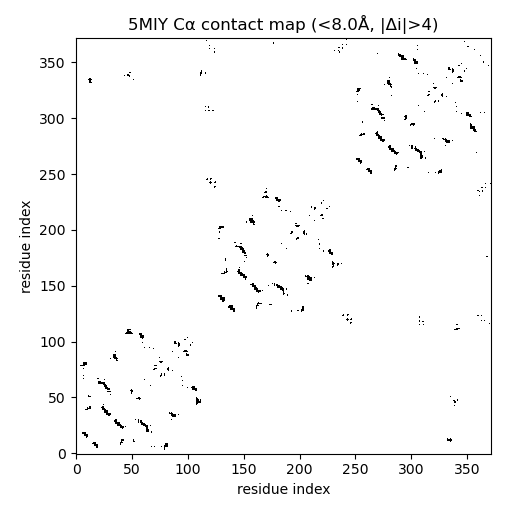5.638 -37.371 48.083 1.00 46.21 12 ASP C N 1
ATOM 2120 C CA . ASP C 1 17 ? -6.959 -36.920 48.496 1.00 45.56 12 ASP C CA 1
ATOM 2121 C C . ASP C 1 17 ? -6.821 -35.729 49.432 1.00 42.25 12 ASP C C 1
ATOM 2122 O O . ASP C 1 17 ? -6.016 -35.747 50.369 1.00 45.20 12 ASP C O 1
ATOM 2127 N N . THR C 1 18 ? -7.595 -34.688 49.154 1.00 40.10 13 THR C N 1
ATOM 2128 C CA . THR C 1 18 ? -7.441 -33.378 49.768 1.00 40.66 13 THR C CA 1
ATOM 2129 C C . THR C 1 18 ? -8.818 -32.883 50.183 1.00 42.27 13 THR C C 1
ATOM 2130 O O . THR C 1 18 ? -9.761 -32.966 49.393 1.00 41.59 13 THR C O 1
ATOM 2134 N N . VAL C 1 19 ? -8.940 -32.385 51.416 1.00 42.66 14 VAL C N 1
ATOM 2135 C CA . VAL C 1 19 ? -10.238 -31.914 51.881 1.00 45.46 14 VAL C CA 1
ATOM 2136 C C . VAL C 1 19 ? -10.681 -30.729 51.036 1.00 43.53 14 VAL C C 1
ATOM 2137 O O . VAL C 1 19 ? -9.904 -29.808 50.754 1.00 44.62 14 VAL C O 1
ATOM 2141 N N . LEU C 1 20 ? -11.933 -30.763 50.602 1.00 42.83 15 LEU C N 1
ATOM 2142 C CA . LEU C 1 20 ? -12.517 -29.616 49.925 1.00 44.22 15 LEU C CA 1
ATOM 2143 C C . LEU C 1 20 ? -12.736 -28.486 50.925 1.00 50.03 15 LEU C C 1
ATOM 2144 O O . LEU C 1 20 ? -13.348 -28.690 51.979 1.00 53.73 15 LEU C O 1
ATOM 2149 N N . ASP C 1 21 ? -12.242 -27.291 50.602 1.00 46.00 16 ASP C N 1
ATOM 2150 C CA . ASP C 1 21 ? -12.424 -26.139 51.474 1.00 45.98 16 ASP C CA 1
ATOM 2151 C C . ASP C 1 21 ? -12.623 -24.898 50.618 1.00 43.74 16 ASP C C 1
ATOM 2152 O O . ASP C 1 21 ? -12.641 -24.961 49.385 1.00 41.96 16 ASP C O 1
ATOM 2157 N N . GLU C 1 22 ? -12.747 -23.752 51.288 1.00 45.19 17 GLU C N 1
ATOM 2158 C CA . GLU C 1 22 ? -13.069 -22.507 50.601 1.00 45.98 17 GLU C CA 1
ATOM 2159 C C . GLU C 1 22 ? -11.939 -22.001 49.713 1.00 45.53 17 GLU C C 1
ATOM 2160 O O . GLU C 1 22 ? -12.188 -21.117 48.886 1.00 48.38 17 GLU C O 1
ATOM 2166 N N . ASN C 1 23 ? -10.716 -22.538 49.848 1.00 40.91 18 ASN C N 1
ATOM 2167 C CA . ASN C 1 23 ? -9.603 -22.118 49.004 1.00 44.25 18 ASN C CA 1
ATOM 2168 C C . ASN C 1 23 ? -9.404 -23.012 47.782 1.00 41.01 18 ASN C C 1
ATOM 2169 O O . ASN C 1 23 ? -8.610 -22.661 46.902 1.00 40.91 18 ASN C O 1
ATOM 2174 N N . THR C 1 24 ? -10.096 -24.146 47.707 1.00 37.53 19 THR C N 1
ATOM 2175 C CA . THR C 1 24 ? -9.989 -25.028 46.553 1.00 34.88 19 THR C CA 1
ATOM 2176 C C . THR C 1 24 ? -10.445 -24.328 45.273 1.00 34.39 19 THR C C 1
ATOM 2177 O O . THR C 1 24 ? -11.435 -23.584 45.269 1.00 35.28 19 THR C O 1
ATOM 2181 N N . ILE C 1 25 ? -9.714 -24.569 44.187 1.00 33.81 20 ILE C N 1
ATOM 2182 C CA . ILE C 1 25 ? -10.093 -24.124 42.844 1.00 31.62 20 ILE C CA 1
ATOM 2183 C C . ILE C 1 25 ? -10.988 -25.188 42.209 1.00 35.63 20 ILE C C 1
ATOM 2184 O O . ILE C 1 25 ? -10.587 -26.348 42.101 1.00 37.35 20 ILE C O 1
ATOM 2189 N N . VAL C 1 26 ? -12.188 -24.792 41.753 1.00 33.58 21 VAL C N 1
ATOM 2190 C CA . VAL C 1 26 ? -13.198 -25.728 41.243 1.00 27.81 21 VAL C CA 1
ATOM 2191 C C . VAL C 1 26 ? -13.690 -25.239 39.883 1.00 27.96 21 VAL C C 1
ATOM 2192 O O . VAL C 1 26 ? -13.852 -24.032 39.676 1.00 28.19 21 VAL C O 1
ATOM 2196 N N . TYR C 1 27 ? -13.940 -26.168 38.957 1.00 26.05 22 TYR C N 1
ATOM 2197 C CA . TYR C 1 27 ? -14.407 -25.790 37.627 1.00 25.81 22 TYR C CA 1
ATOM 2198 C C . TYR C 1 27 ? -15.065 -26.986 36.953 1.00 26.92 22 TYR C C 1
ATOM 2199 O O . TYR C 1 27 ? -14.945 -28.133 37.404 1.00 29.99 22 TYR C O 1
ATOM 2208 N N . LEU C 1 28 ? -15.796 -26.689 35.877 1.00 25.69 23 LEU C N 1
ATOM 2209 C CA . LEU C 1 28 ? -16.513 -27.666 35.077 1.00 26.10 23 LEU C CA 1
ATOM 2210 C C . LEU C 1 28 ? -15.807 -27.834 33.738 1.00 28.93 23 LEU C C 1
ATOM 2211 O O . LEU C 1 28 ? -15.363 -26.846 33.139 1.00 29.92 23 LEU C O 1
ATOM 2216 N N . VAL C 1 29 ? -15.675 -29.080 33.283 1.00 26.74 24 VAL C N 1
ATOM 2217 C CA . VAL C 1 29 ? -15.221 -29.365 31.927 1.00 26.24 24 VAL C CA 1
ATOM 2218 C C . VAL C 1 29 ? -16.261 -30.235 31.219 1.00 28.72 24 VAL C C 1
ATOM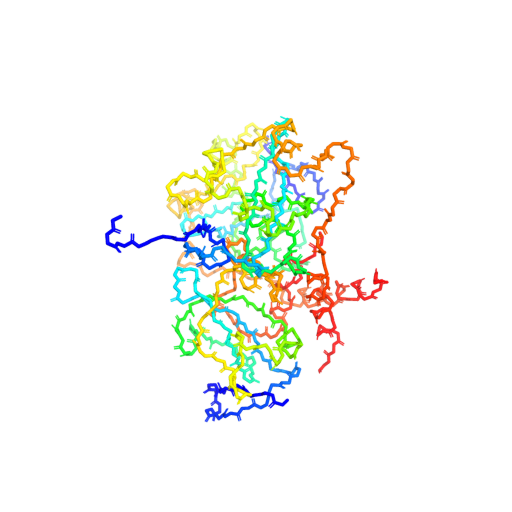 2219 O O . VAL C 1 29 ? -17.058 -30.948 31.842 1.00 29.24 24 VAL C O 1
ATOM 2223 N N . LYS C 1 30 ? -16.233 -30.178 29.889 1.00 28.43 25 LYS C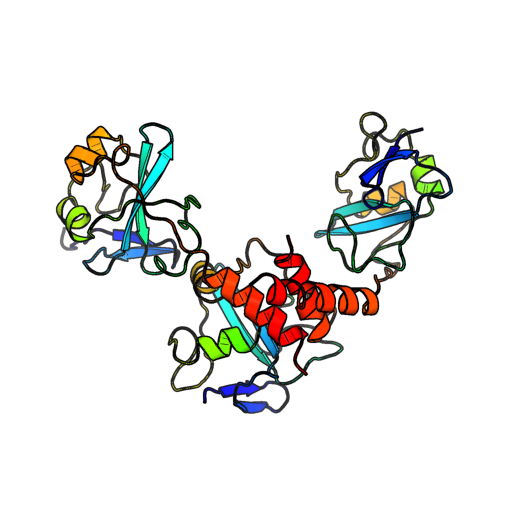 N 1
ATOM 2224 C CA . LYS C 1 30 ? -17.087 -30.994 29.035 1.00 28.09 25 LYS C CA 1
ATOM 2225 C C . LYS C 1 30 ? -16.278 -32.178 28.516 1.00 33.00 25 LYS C C 1
ATOM 2226 O O . LYS C 1 30 ? -15.167 -31.999 27.998 1.00 32.20 25 LYS C O 1
ATOM 2232 N N . ILE C 1 31 ? -16.811 -33.389 28.681 1.00 31.08 26 ILE C N 1
ATOM 2233 C CA . ILE C 1 31 ? -16.102 -34.590 28.251 1.00 33.53 26 ILE C CA 1
ATOM 2234 C C . ILE C 1 31 ? -16.870 -35.380 27.202 1.00 37.73 26 ILE C C 1
ATOM 2235 O O . ILE C 1 31 ? -16.416 -36.458 26.795 1.00 39.67 26 ILE C O 1
ATOM 2240 N N . GLY C 1 32 ? -18.002 -34.873 26.739 1.00 36.51 27 GLY C N 1
ATOM 2241 C CA . GLY C 1 32 ? -18.750 -35.535 25.690 1.00 38.82 27 GLY C CA 1
ATOM 2242 C C . GLY C 1 32 ? -20.027 -34.771 25.439 1.00 41.95 27 GLY C C 1
ATOM 2243 O O . GLY C 1 32 ? -20.323 -33.774 26.109 1.00 40.38 27 GLY C O 1
ATOM 2244 N N . ASP C 1 33 ? -20.787 -35.249 24.457 1.00 43.64 28 ASP C N 1
ATOM 2245 C CA . ASP C 1 33 ? -22.063 -34.619 24.163 1.00 51.40 28 ASP C CA 1
ATOM 2246 C C . ASP C 1 33 ? -22.967 -34.752 25.378 1.00 47.93 28 ASP C C 1
ATOM 2247 O O . ASP C 1 33 ? -23.315 -35.867 25.786 1.00 47.44 28 ASP C O 1
ATOM 2252 N N . ASN C 1 34 ? -23.298 -33.610 25.978 1.00 44.22 29 ASN C N 1
ATOM 2253 C CA . ASN C 1 34 ? -24.160 -33.542 27.158 1.00 40.95 29 ASN C CA 1
ATOM 2254 C C . ASN C 1 34 ? -23.562 -34.272 28.360 1.00 38.80 29 ASN C C 1
ATOM 2255 O O . ASN C 1 34 ? -24.287 -34.777 29.219 1.00 44.45 29 ASN C O 1
ATOM 2260 N N . LYS C 1 35 ? -22.231 -34.312 28.458 1.00 34.13 30 LYS C N 1
ATOM 2261 C CA . LYS C 1 35 ? -21.558 -34.947 29.582 1.00 34.26 30 LYS C CA 1
ATOM 2262 C C . LYS C 1 35 ? -20.537 -33.972 30.141 1.00 31.09 30 LYS C C 1
ATOM 2263 O O . LYS C 1 35 ? -19.602 -33.579 29.433 1.00 32.89 30 LYS C O 1
ATOM 2269 N N . PHE C 1 36 ? -20.729 -33.564 31.399 1.00 28.12 31 PHE C N 1
ATOM 2270 C CA . PHE C 1 36 ? -19.888 -32.561 32.049 1.00 27.46 31 PHE C CA 1
ATOM 2271 C C . PHE C 1 36 ? -19.354 -33.116 33.358 1.00 31.55 31 PHE C C 1
ATOM 2272 O O . PHE C 1 36 ? -19.984 -33.959 33.994 1.00 32.26 31 PHE C O 1
ATOM 2280 N N . SER C 1 37 ? -18.177 -32.646 33.761 1.00 26.93 32 SER C N 1
ATOM 2281 C CA . SER C 1 37 ? -17.530 -33.173 34.951 1.00 29.04 32 SER C CA 1
ATOM 2282 C C . SER C 1 37 ? -16.986 -32.042 35.809 1.00 28.80 32 SER C C 1
ATOM 2283 O O . SER C 1 37 ? -16.429 -31.074 35.285 1.00 30.34 32 SER C O 1
ATOM 2286 N N . ILE C 1 38 ? -17.120 -32.191 37.125 1.00 26.54 33 ILE C N 1
ATOM 2287 C CA . ILE C 1 38 ? -16.575 -31.249 38.099 1.00 26.61 33 ILE C CA 1
ATOM 2288 C C . ILE C 1 38 ? -15.153 -31.660 38.458 1.00 27.93 33 ILE C C 1
ATOM 2289 O O . ILE C 1 38 ? -14.915 -32.801 38.880 1.00 29.02 33 ILE C O 1
ATOM 2294 N N . LYS C 1 39 ? -14.217 -30.722 38.332 1.00 28.85 34 LYS C N 1
ATOM 2295 C CA . LYS C 1 39 ? -12.818 -30.961 38.675 1.00 29.33 34 LYS C CA 1
ATOM 2296 C C . LYS C 1 39 ? -12.365 -29.951 39.728 1.00 31.76 34 LYS C C 1
ATOM 2297 O O . LYS C 1 39 ? -12.929 -28.855 39.852 1.00 31.55 34 LYS C O 1
ATOM 2303 N N . ALA C 1 40 ? -11.328 -30.323 40.484 1.00 32.71 35 ALA C N 1
ATOM 2304 C CA . ALA C 1 40 ? -10.796 -29.465 41.535 1.00 35.16 35 ALA C CA 1
ATOM 2305 C C . ALA C 1 40 ? -9.276 -29.572 41.576 1.00 37.00 35 ALA C C 1
ATOM 2306 O O . ALA C 1 40 ? -8.693 -30.609 41.243 1.00 36.76 35 ALA C O 1
ATOM 2308 N N . ILE C 1 41 ? -8.635 -28.480 41.987 1.00 34.64 36 ILE C N 1
ATOM 2309 C CA . ILE C 1 41 ? -7.182 -28.434 42.076 1.00 35.12 36 ILE C CA 1
ATOM 2310 C C . ILE C 1 41 ? -6.816 -27.510 43.227 1.00 36.04 36 ILE C C 1
ATOM 2311 O O . ILE C 1 41 ? -7.531 -26.552 43.533 1.00 35.25 36 ILE C O 1
ATOM 2316 N N . SER C 1 42 ? -5.697 -27.816 43.890 1.00 34.09 37 SER C N 1
ATOM 2317 C CA . SER C 1 42 ? -5.402 -27.162 45.158 1.00 34.63 37 SER C CA 1
ATOM 2318 C C . SER C 1 42 ? -4.862 -25.740 45.008 1.00 36.16 37 SER C C 1
ATOM 2319 O O . SER C 1 42 ? -4.743 -25.037 46.018 1.00 37.52 37 SER C O 1
ATOM 2322 N N . SER C 1 43 ? -4.548 -25.285 43.794 1.00 36.97 38 SER C N 1
ATOM 2323 C CA . SER C 1 43 ? -3.890 -23.991 43.642 1.00 36.17 38 SER C CA 1
ATOM 2324 C C . SER C 1 43 ? -4.139 -23.434 42.251 1.00 39.11 38 SER C C 1
ATOM 2325 O O . SER C 1 43 ? -4.246 -24.187 41.279 1.00 37.34 38 SER C O 1
ATOM 2328 N N . GLY C 1 44 ? -4.229 -22.107 42.174 1.00 38.55 39 GLY C N 1
ATOM 2329 C CA . GLY C 1 44 ? -4.160 -21.443 40.885 1.00 35.70 39 GLY C CA 1
ATOM 2330 C C . GLY C 1 44 ? -2.813 -21.652 40.217 1.00 37.38 39 GLY C C 1
ATOM 2331 O O . GLY C 1 44 ? -1.788 -21.853 40.879 1.00 36.51 39 GLY C O 1
ATOM 2332 N N . LEU C 1 45 ? -2.819 -21.607 38.877 1.00 36.64 40 LEU C N 1
ATOM 2333 C CA . LEU C 1 45 ? -1.655 -21.928 38.057 1.00 37.58 40 LEU C CA 1
ATOM 2334 C C . LEU C 1 45 ? -1.438 -20.852 37.003 1.00 40.09 40 LEU C C 1
ATOM 2335 O O . LEU C 1 45 ? -2.396 -20.376 36.385 1.00 42.41 40 LEU C O 1
ATOM 2340 N N . GLU C 1 46 ? -0.166 -20.500 36.778 1.00 36.93 41 GLU C N 1
ATOM 2341 C CA . GLU C 1 46 ? 0.176 -19.507 35.760 1.00 40.46 41 GLU C CA 1
ATOM 2342 C C . GLU C 1 46 ? -0.129 -20.011 34.352 1.00 49.00 41 GLU C C 1
ATOM 2343 O O . GLU C 1 46 ? -0.723 -19.288 33.542 1.00 54.97 41 GLU C O 1
ATOM 2349 N N . HIS C 1 47 ? 0.271 -21.248 34.042 1.00 52.07 42 HIS C N 1
ATOM 2350 C CA . HIS C 1 47 ? 0.264 -21.773 32.677 1.00 54.25 42 HIS C CA 1
ATOM 2351 C C . HIS C 1 47 ? -0.226 -23.217 32.697 1.00 47.43 42 HIS C C 1
ATOM 2352 O O . HIS C 1 47 ? 0.409 -24.086 33.294 1.00 45.87 42 HIS C O 1
ATOM 2359 N N . LEU C 1 48 ? -1.334 -23.478 32.049 1.00 45.37 43 LEU C N 1
ATOM 2360 C CA . LEU C 1 48 ? -1.818 -24.850 32.022 1.00 41.25 43 LEU C CA 1
ATOM 2361 C C . LEU C 1 48 ? -2.318 -25.150 30.614 1.00 42.45 43 LEU C C 1
ATOM 2362 O O . LEU C 1 48 ? -3.220 -24.468 30.136 1.00 44.44 43 LEU C O 1
ATOM 2367 N N . PRO C 1 49 ? -1.747 -26.124 29.901 1.00 52.12 44 PRO C N 1
ATOM 2368 C CA . PRO C 1 49 ? -2.236 -26.392 28.536 1.00 51.31 44 PRO C CA 1
ATOM 2369 C C . PRO C 1 49 ? -3.674 -26.883 28.497 1.00 46.32 44 PRO C C 1
ATOM 2370 O O . PRO C 1 49 ? -4.411 -26.550 27.556 1.00 40.28 44 PRO C O 1
ATOM 2374 N N . SER C 1 50 ? -4.100 -27.641 29.501 1.00 41.97 45 SER C N 1
ATOM 2375 C CA . SER C 1 50 ? -5.402 -28.299 29.478 1.00 37.81 45 SER C CA 1
ATOM 2376 C C . SER C 1 50 ? -5.647 -28.899 30.853 1.00 34.76 45 SER C C 1
ATOM 2377 O O . SER C 1 50 ? -4.743 -28.969 31.688 1.00 37.92 45 SER C O 1
ATOM 2380 N N . ASP C 1 51 ? -6.880 -29.354 31.069 1.00 34.35 46 ASP C N 1
ATOM 2381 C CA . ASP C 1 51 ? -7.237 -29.975 32.335 1.00 30.73 46 ASP C CA 1
ATOM 2382 C C . ASP C 1 51 ? -6.378 -31.212 32.566 1.00 33.35 46 ASP C C 1
ATOM 2383 O O . ASP C 1 51 ? -6.213 -32.022 31.645 1.00 34.95 46 ASP C O 1
ATOM 2388 N N . PRO C 1 52 ? -5.780 -31.372 33.754 1.00 33.74 47 PRO C N 1
ATOM 2389 C CA . PRO C 1 52 ? -4.871 -32.513 33.967 1.00 35.63 47 PRO C CA 1
ATOM 2390 C C . PRO C 1 52 ? -5.484 -33.878 33.684 1.00 39.00 47 PRO C C 1
ATOM 2391 O O . PRO C 1 52 ? -4.807 -34.736 33.107 1.00 38.86 47 PRO C O 1
ATOM 2395 N N . THR C 1 53 ? -6.743 -34.117 34.066 1.00 36.49 48 THR C N 1
ATOM 2396 C CA . THR C 1 53 ? -7.276 -35.471 33.953 1.00 37.82 48 THR C CA 1
ATOM 2397 C C . THR C 1 53 ? -7.974 -35.737 32.623 1.00 37.38 48 THR C C 1
ATOM 2398 O O . THR C 1 53 ? -7.904 -36.863 32.114 1.00 42.95 48 THR C O 1
ATOM 2402 N N . THR C 1 54 ? -8.630 -34.738 32.035 1.00 31.42 49 THR C N 1
ATOM 2403 C CA . THR C 1 54 ? -9.391 -34.931 30.806 1.00 30.99 49 THR C CA 1
ATOM 2404 C C . THR C 1 54 ? -8.750 -34.300 29.581 1.00 31.82 49 THR C C 1
ATOM 2405 O O . THR C 1 54 ? -9.197 -34.581 28.464 1.00 32.34 49 THR C O 1
ATOM 2409 N N . HIS C 1 55 ? -7.747 -33.437 29.762 1.00 31.59 50 HIS C N 1
ATOM 2410 C CA . HIS C 1 55 ? -7.159 -32.636 28.691 1.00 33.54 50 HIS C CA 1
ATOM 2411 C C . HIS C 1 55 ? -8.191 -31.745 27.978 1.00 34.43 50 HIS C C 1
ATOM 2412 O O . HIS C 1 55 ? -7.961 -31.313 26.841 1.00 35.31 50 HIS C O 1
ATOM 2419 N N . ALA C 1 56 ? -9.329 -31.450 28.614 1.00 32.77 51 ALA C N 1
ATOM 2420 C CA . ALA C 1 56 ? -10.207 -30.407 28.096 1.00 31.95 51 ALA C CA 1
ATOM 2421 C C . ALA C 1 56 ? -9.438 -29.093 28.012 1.00 33.77 51 ALA C C 1
ATOM 2422 O O . ALA C 1 56 ? -8.679 -28.741 28.921 1.00 32.81 51 ALA C O 1
ATOM 2424 N N . GLU C 1 57 ? -9.636 -28.354 26.920 1.00 32.87 52 GLU C N 1
ATOM 2425 C CA . GLU C 1 57 ? -8.920 -27.096 26.760 1.00 34.92 52 GLU C CA 1
ATOM 2426 C C . GLU C 1 57 ? -9.667 -25.894 27.323 1.00 36.05 52 GLU C C 1
ATOM 2427 O O . GLU C 1 57 ? -9.058 -24.824 27.451 1.00 41.02 52 GLU C O 1
ATOM 2433 N N . LYS C 1 58 ? -10.948 -26.045 27.679 1.00 32.47 53 LYS C N 1
ATOM 2434 C CA . LYS C 1 58 ? -11.779 -24.958 28.182 1.00 34.04 53 LYS C CA 1
ATOM 2435 C C . LYS C 1 58 ? -12.503 -25.387 29.455 1.00 30.96 53 LYS C C 1
ATOM 2436 O O . LYS C 1 58 ? -12.719 -26.581 29.697 1.00 33.50 53 LYS C O 1
ATOM 2442 N N . TYR C 1 59 ? -12.882 -24.401 30.278 1.00 29.34 54 TYR C N 1
ATOM 2443 C CA . TYR C 1 59 ? -13.494 -24.709 31.569 1.00 25.22 54 TYR C CA 1
ATOM 2444 C C . TYR C 1 59 ? -14.431 -23.588 32.008 1.00 26.53 54 TYR C C 1
ATOM 2445 O O . TYR C 1 59 ? -14.225 -22.419 31.669 1.00 29.53 54 TYR C O 1
ATOM 2454 N N . TRP C 1 60 ? -15.462 -23.961 32.787 1.00 23.99 55 TRP C N 1
ATOM 2455 C CA . TRP C 1 60 ? -16.367 -23.010 33.433 1.00 24.16 55 TRP C CA 1
ATOM 2456 C C . TRP C 1 60 ? -16.084 -22.965 34.931 1.00 25.24 55 TRP C C 1
ATOM 2457 O O . TRP C 1 60 ? -16.364 -23.953 35.633 1.00 26.67 55 TRP C O 1
ATOM 2468 N N . PRO C 1 61 ? -15.549 -21.856 35.462 1.00 25.19 56 PRO C N 1
ATOM 2469 C CA . PRO C 1 61 ? -15.326 -21.738 36.910 1.00 24.56 56 PRO C CA 1
ATOM 2470 C C . PRO C 1 61 ? -16.600 -21.923 37.727 1.00 24.85 56 PRO C C 1
ATOM 2471 O O . PRO C 1 61 ? -17.694 -21.514 37.320 1.00 27.71 56 PRO C O 1
ATOM 2475 N N . ILE C 1 62 ? -16.416 -22.503 38.912 1.00 25.91 57 ILE C N 1
ATOM 2476 C CA A ILE C 1 62 ? -17.466 -22.723 39.898 0.56 25.96 57 ILE C CA 1
ATOM 2477 C CA B ILE C 1 62 ? -17.461 -22.747 39.902 0.44 26.07 57 ILE C CA 1
ATOM 2478 C C . ILE C 1 62 ? -16.911 -22.270 41.248 1.00 26.96 57 ILE C C 1
ATOM 2479 O O . ILE C 1 62 ? -15.768 -22.611 41.578 1.00 29.39 57 ILE C O 1
ATOM 2488 N N . PRO C 1 63 ? -17.661 -21.511 42.046 1.00 26.22 58 PRO C N 1
ATOM 2489 C CA . PRO C 1 63 ? -17.136 -21.153 43.376 1.00 26.02 58 PRO C CA 1
ATOM 2490 C C . PRO C 1 63 ? -17.053 -22.381 44.273 1.00 28.27 58 PRO C C 1
ATOM 2491 O O . PRO C 1 63 ? -17.948 -23.239 44.278 1.00 29.66 58 PRO C O 1
ATOM 2495 N N . ALA C 1 64 ? -15.943 -22.490 45.017 1.00 29.10 59 ALA C N 1
ATOM 2496 C CA . ALA C 1 64 ? -15.781 -23.655 45.889 1.00 29.49 59 ALA C CA 1
ATOM 2497 C C . ALA C 1 64 ? -16.976 -23.808 46.824 1.00 31.82 59 ALA C C 1
ATOM 2498 O O . ALA C 1 64 ? -17.417 -24.930 47.107 1.00 33.02 59 ALA C O 1
ATOM 2500 N N . LYS C 1 65 ? -17.537 -22.689 47.292 1.00 31.46 60 LYS C N 1
ATOM 2501 C CA . LYS C 1 65 ? -18.672 -22.784 48.208 1.00 32.84 60 LYS C CA 1
ATOM 2502 C C . LYS C 1 65 ? -19.887 -23.458 47.561 1.00 33.78 60 LYS C C 1
ATOM 2503 O O . LYS C 1 65 ? -20.672 -24.118 48.256 1.00 36.93 60 LYS C O 1
ATOM 2509 N N . SER C 1 66 ? -20.078 -23.302 46.248 1.00 31.29 61 SER C N 1
ATOM 2510 C CA . SER C 1 66 ? -21.209 -23.979 45.609 1.00 30.09 61 SER C CA 1
ATOM 2511 C C . SER C 1 66 ? -21.033 -25.495 45.642 1.00 32.44 61 SER C C 1
ATOM 2512 O O . SER C 1 66 ? -22.011 -26.239 45.804 1.00 34.50 61 SER C O 1
ATOM 2515 N N . LEU C 1 67 ? -19.794 -25.976 45.493 1.00 31.74 62 LEU C N 1
ATOM 2516 C CA . LEU C 1 67 ? -19.548 -27.412 45.590 1.00 32.32 62 LEU C CA 1
ATOM 2517 C C . LEU C 1 67 ? -19.694 -27.891 47.031 1.00 34.35 62 LEU C C 1
ATOM 2518 O O . LEU C 1 67 ? -20.328 -28.925 47.288 1.00 33.85 62 LEU C O 1
ATOM 2523 N N . ILE C 1 68 ? -19.145 -27.131 47.986 1.00 33.31 63 ILE C N 1
ATOM 2524 C CA . ILE C 1 68 ? -19.279 -27.461 49.405 1.00 34.80 63 ILE C CA 1
ATOM 2525 C C . ILE C 1 68 ? -20.748 -27.551 49.808 1.00 36.81 63 ILE C C 1
ATOM 2526 O O . ILE C 1 68 ? -21.139 -28.425 50.595 1.00 39.20 63 ILE C O 1
ATOM 2531 N N . ASP C 1 69 ? -21.581 -26.640 49.291 1.00 39.06 64 ASP C N 1
ATOM 2532 C CA . ASP C 1 69 ? -23.014 -26.651 49.589 1.00 41.59 64 ASP C CA 1
ATOM 2533 C C . ASP C 1 69 ? -23.705 -27.906 49.076 1.00 37.61 64 ASP C C 1
ATOM 2534 O O . ASP C 1 69 ? -24.818 -28.218 49.520 1.00 38.57 64 ASP C O 1
ATOM 2539 N N . HIS C 1 70 ? -23.097 -28.607 48.120 1.00 35.94 65 HIS C N 1
ATOM 2540 C CA . HIS C 1 70 ? -23.667 -29.820 47.542 1.00 36.43 65 HIS C CA 1
ATOM 2541 C C . HIS C 1 70 ? -22.858 -31.056 47.932 1.00 37.14 65 HIS C C 1
ATOM 2542 O O . HIS C 1 70 ? -22.847 -32.058 47.212 1.00 39.01 65 HIS C O 1
ATOM 2549 N N . SER C 1 71 ? -22.208 -31.010 49.097 1.00 36.84 66 SER C N 1
ATOM 2550 C CA . SER C 1 71 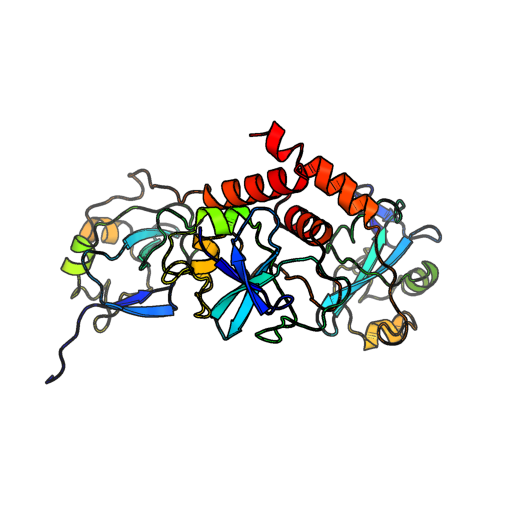? -21.252 -32.038 49.488 1.00 44.02 66 SER C CA 1
ATOM 2551 C C . SER C 1 71 ? -21.893 -33.388 49.794 1.00 48.78 66 SER C C 1
ATOM 2552 O O . SER C 1 71 ? -21.166 -34.384 49.885 1.00 50.19 66 SER C O 1
ATOM 2555 N N . SER C 1 72 ? -23.215 -33.461 49.965 1.00 46.45 67 SER C N 1
ATOM 2556 C CA . SER C 1 72 ? -23.876 -34.743 50.182 1.00 49.96 67 SER C CA 1
ATOM 2557 C C . SER C 1 72 ? -24.684 -35.201 48.973 1.00 48.34 67 SER C C 1
ATOM 2558 O O . SER C 1 72 ? -25.376 -36.220 49.054 1.00 49.89 67 SER C O 1
ATOM 2561 N N . ASN C 1 73 ? -24.596 -34.490 47.853 1.00 43.80 68 ASN C N 1
ATOM 2562 C CA . ASN C 1 73 ? -25.316 -34.857 46.639 1.00 40.94 68 ASN C CA 1
ATOM 2563 C C . ASN C 1 73 ? -24.610 -36.022 45.952 1.00 40.54 68 ASN C C 1
ATOM 2564 O O . ASN C 1 73 ? -23.424 -35.926 45.611 1.00 41.76 68 ASN C O 1
ATOM 2569 N N . LYS C 1 74 ? -25.336 -37.119 45.731 1.00 41.16 69 LYS C N 1
ATOM 2570 C CA . LYS C 1 74 ? -24.708 -38.308 45.170 1.00 44.88 69 LYS C CA 1
ATOM 2571 C C . LYS C 1 74 ? -24.470 -38.214 43.663 1.00 44.46 69 LYS C C 1
ATOM 2572 O O . LYS C 1 74 ? -23.864 -39.127 43.096 1.00 46.13 69 LYS C O 1
ATOM 2578 N N . LEU C 1 75 ? -24.902 -37.136 42.998 1.00 43.85 70 LEU C N 1
ATOM 2579 C CA . LEU C 1 75 ? -24.436 -36.886 41.634 1.00 43.28 70 LEU C CA 1
ATOM 2580 C C . LEU C 1 75 ? -22.981 -36.438 41.603 1.00 42.79 70 LEU C C 1
ATOM 2581 O O . LEU C 1 75 ? -22.322 -36.551 40.559 1.00 46.81 70 LEU C O 1
ATOM 2586 N N . LEU C 1 76 ? -22.476 -35.907 42.713 1.00 37.18 71 LEU C N 1
ATOM 2587 C CA . LEU C 1 76 ? -21.130 -35.353 42.768 1.00 36.16 71 LEU C CA 1
ATOM 2588 C C . LEU C 1 76 ? -20.179 -36.105 43.683 1.00 38.79 71 LEU C C 1
ATOM 2589 O O . LEU C 1 76 ? -18.969 -36.098 43.435 1.00 39.33 71 LEU C O 1
ATOM 2594 N N . PHE C 1 77 ? -20.674 -36.736 44.742 1.00 38.05 72 PHE C N 1
ATOM 2595 C CA . PHE C 1 77 ? -19.803 -37.365 45.724 1.00 38.09 72 PHE C CA 1
ATOM 2596 C C . PHE C 1 77 ? -20.244 -38.803 45.942 1.00 41.16 72 PHE C C 1
ATOM 2597 O O . PHE C 1 77 ? -21.441 -39.081 46.053 1.00 43.93 72 PHE C O 1
ATOM 2605 N N . GLU C 1 78 ? -19.280 -39.716 45.978 1.00 43.76 73 GLU C N 1
ATOM 2606 C CA . GLU C 1 78 ? -19.539 -41.116 46.292 1.00 50.53 73 GLU C CA 1
ATOM 2607 C C . GLU C 1 78 ? -18.597 -41.518 47.415 1.00 53.59 73 GLU C C 1
ATOM 2608 O O . GLU C 1 78 ? -17.373 -41.472 47.244 1.00 52.86 73 GLU C O 1
ATOM 2614 N N . GLU C 1 79 ? -19.168 -41.877 48.563 1.00 54.43 74 GLU C N 1
ATOM 2615 C CA . GLU C 1 79 ? -18.404 -42.193 49.769 1.00 61.32 74 GLU C CA 1
ATOM 2616 C C . GLU C 1 79 ? -17.398 -41.086 50.080 1.00 59.75 74 GLU C C 1
ATOM 2617 O O . GLU C 1 79 ? -16.212 -41.335 50.308 1.00 58.99 74 GLU C O 1
ATOM 2623 N N . ASP C 1 80 ? -17.887 -39.846 50.049 1.00 55.31 75 ASP C N 1
ATOM 2624 C CA . ASP C 1 80 ? -17.150 -38.646 50.438 1.00 52.20 75 ASP C CA 1
ATOM 2625 C C . ASP C 1 80 ? -16.001 -38.316 49.501 1.00 47.24 75 ASP C C 1
ATOM 2626 O O . ASP C 1 80 ? -15.098 -37.566 49.875 1.00 48.80 75 ASP C O 1
ATOM 2631 N N . LYS C 1 81 ? -16.007 -38.854 48.287 1.00 43.57 76 LYS C N 1
ATOM 2632 C CA . LYS C 1 81 ? -15.004 -38.525 47.285 1.00 41.65 76 LYS C CA 1
ATOM 2633 C C . LYS C 1 81 ? -15.694 -37.949 46.059 1.00 39.68 76 LYS C C 1
ATOM 2634 O O . LYS C 1 81 ? -16.739 -38.456 45.633 1.00 39.65 76 LYS C O 1
ATOM 2640 N N . LEU C 1 82 ? -15.121 -36.873 45.518 1.00 36.88 77 LEU C N 1
ATOM 2641 C CA . LEU C 1 82 ? -15.610 -36.282 44.283 1.00 33.18 77 LEU C CA 1
ATOM 2642 C C . LEU C 1 82 ? -15.551 -37.307 43.155 1.00 33.40 77 LEU C C 1
ATOM 2643 O O . LEU C 1 82 ? -14.541 -37.993 42.979 1.00 37.83 77 LEU C O 1
ATOM 2648 N N . THR C 1 83 ? -16.649 -37.433 42.409 1.00 34.82 78 THR C N 1
ATOM 2649 C CA . THR C 1 83 ? -16.771 -38.456 41.380 1.00 36.79 78 THR C CA 1
ATOM 2650 C C . THR C 1 83 ? -16.133 -38.022 40.058 1.00 38.81 78 THR C C 1
ATOM 2651 O O . THR C 1 83 ? -15.980 -36.830 39.763 1.00 38.27 78 THR C O 1
ATOM 2655 N N . ASN C 1 84 ? -15.752 -39.025 39.262 1.00 36.76 79 ASN C N 1
ATOM 2656 C CA . ASN C 1 84 ? -15.355 -38.846 37.871 1.00 36.12 79 ASN C CA 1
ATOM 2657 C C . ASN C 1 84 ? -16.492 -39.147 36.895 1.00 36.42 79 ASN C C 1
ATOM 2658 O O . ASN C 1 84 ? -16.290 -39.068 35.679 1.00 38.65 79 ASN C O 1
ATOM 2663 N N . GLN C 1 85 ? -17.673 -39.502 37.393 1.00 33.34 80 GLN C N 1
ATOM 2664 C CA . GLN C 1 85 ? -18.792 -39.785 36.498 1.00 34.17 80 GLN C CA 1
ATOM 2665 C C . GLN C 1 85 ? -19.477 -38.478 36.090 1.00 34.82 80 GLN C C 1
ATOM 2666 O O . GLN C 1 85 ? -19.708 -37.612 36.934 1.00 36.67 80 GLN C O 1
ATOM 2672 N N . PRO C 1 86 ? -19.804 -38.301 34.812 1.00 36.17 81 PRO C N 1
ATOM 2673 C CA . PRO C 1 86 ? -20.298 -37.000 34.344 1.00 34.85 81 PRO C CA 1
ATOM 2674 C C . PRO C 1 86 ? -21.775 -36.782 34.655 1.00 34.20 81 PRO C C 1
ATOM 2675 O O . PRO C 1 86 ? -22.510 -37.701 35.035 1.00 39.43 81 PRO C O 1
ATOM 2679 N N . ILE C 1 87 ? -22.197 -35.521 34.500 1.00 33.07 82 ILE C N 1
ATOM 2680 C CA . ILE C 1 87 ? -23.596 -35.122 34.665 1.00 31.26 82 ILE C CA 1
ATOM 2681 C C . ILE C 1 87 ? -24.063 -34.408 33.399 1.00 37.50 82 ILE C C 1
ATOM 2682 O O . ILE C 1 87 ? -23.263 -33.915 32.601 1.00 40.57 82 ILE C O 1
ATOM 2687 N N . SER C 1 88 ? -25.384 -34.330 33.231 1.00 31.76 83 SER C N 1
ATOM 2688 C CA . SER C 1 88 ? -25.939 -33.713 32.039 1.00 31.86 83 SER C CA 1
ATOM 2689 C C . SER C 1 88 ? -25.935 -32.184 32.155 1.00 29.63 83 SER C C 1
ATOM 2690 O O . SER C 1 88 ? -25.763 -31.614 33.232 1.00 30.18 83 SER C O 1
ATOM 2693 N N . LYS C 1 89 ? -26.178 -31.518 31.022 1.00 30.52 84 LYS C N 1
ATOM 2694 C CA . LYS C 1 89 ? -26.245 -30.058 31.025 1.00 32.99 84 LYS C CA 1
ATOM 2695 C C . LYS C 1 89 ? -27.307 -29.547 31.992 1.00 32.48 84 LYS C C 1
ATOM 2696 O O . LYS C 1 89 ? -27.072 -28.589 32.741 1.00 32.40 84 LYS C O 1
ATOM 2702 N N . ASP C 1 90 ? -28.485 -30.170 31.993 1.00 34.36 85 ASP C N 1
ATOM 2703 C CA . ASP C 1 90 ? -29.528 -29.691 32.884 1.00 31.34 85 ASP C CA 1
ATOM 2704 C C . ASP C 1 90 ? -29.193 -29.964 34.342 1.00 32.03 85 ASP C C 1
ATOM 2705 O O . ASP C 1 90 ? -29.607 -29.198 35.219 1.00 31.58 85 ASP C O 1
ATOM 2710 N N . GLN C 1 91 ? -28.424 -31.021 34.627 1.00 30.40 86 GLN C N 1
ATOM 2711 C CA . GLN C 1 91 ? -27.978 -31.237 36.001 1.00 30.11 86 GLN C CA 1
ATOM 2712 C C . GLN C 1 91 ? -26.974 -30.165 36.430 1.00 32.34 86 GLN C C 1
ATOM 2713 O O . GLN C 1 91 ? -26.998 -29.718 37.580 1.00 28.75 86 GLN C O 1
ATOM 2719 N N . VAL C 1 92 ? -26.106 -29.728 35.516 1.00 34.96 87 VAL C N 1
ATOM 2720 C CA . VAL C 1 92 ? -25.223 -28.602 35.811 1.00 32.11 87 VAL C CA 1
ATOM 2721 C C . VAL C 1 92 ? -26.039 -27.374 36.197 1.00 30.44 87 VAL C C 1
ATOM 2722 O O . VAL C 1 92 ? -25.727 -26.679 37.171 1.00 29.96 87 VAL C O 1
ATOM 2726 N N . ILE C 1 93 ? -27.085 -27.073 35.421 1.00 29.90 88 ILE C N 1
ATOM 2727 C CA . ILE C 1 93 ? -27.910 -25.897 35.692 1.00 29.35 88 ILE C CA 1
ATOM 2728 C C . ILE C 1 93 ? -28.622 -26.032 37.039 1.00 30.78 88 ILE C C 1
ATOM 2729 O O . ILE C 1 93 ? -28.665 -25.077 37.832 1.00 30.87 88 ILE C O 1
ATOM 2734 N N . GLU C 1 94 ? -29.190 -27.218 37.319 1.00 30.16 89 GLU C N 1
ATOM 2735 C CA . GLU C 1 94 ? -29.846 -27.466 38.604 1.00 28.18 89 GLU C CA 1
ATOM 2736 C C . GLU C 1 94 ? -28.924 -27.173 39.779 1.00 32.11 89 GLU C C 1
ATOM 2737 O O . GLU C 1 94 ? -29.352 -26.572 40.773 1.00 33.59 89 GLU C O 1
ATOM 2743 N N . LEU C 1 95 ? -27.658 -27.609 39.693 1.00 28.58 90 LEU C N 1
ATOM 2744 C CA . LEU C 1 95 ? -26.704 -27.504 40.790 1.00 29.20 90 LEU C CA 1
ATOM 2745 C C . LEU C 1 95 ? -26.017 -26.143 40.847 1.00 30.89 90 LEU C C 1
ATOM 2746 O O . LEU C 1 95 ? -25.786 -25.611 41.940 1.00 35.59 90 LEU C O 1
ATOM 2751 N N . PHE C 1 96 ? -25.677 -25.563 39.696 1.00 29.57 91 PHE C N 1
ATOM 2752 C CA . PHE C 1 96 ? -24.750 -24.435 39.657 1.00 30.34 91 PHE C CA 1
ATOM 2753 C C . PHE C 1 96 ? -25.260 -23.221 38.885 1.00 35.05 91 PHE C C 1
ATOM 2754 O O . PHE C 1 96 ? -24.521 -22.234 38.769 1.00 38.10 91 PHE C O 1
ATOM 2762 N N A ALA C 1 97 ? -26.465 -23.272 38.319 0.40 31.99 92 ALA C N 1
ATOM 2763 N N B ALA C 1 97 ? -26.498 -23.268 38.375 0.60 31.07 92 ALA C N 1
ATOM 2764 C CA A ALA C 1 97 ? -27.132 -22.095 37.742 0.40 32.25 92 ALA C CA 1
ATOM 2765 C CA B ALA C 1 97 ? -27.150 -22.220 37.586 0.60 32.32 92 ALA C CA 1
ATOM 2766 C C A ALA C 1 97 ? -26.257 -21.316 36.758 0.40 33.34 92 ALA C C 1
ATOM 2767 C C B ALA C 1 97 ? -26.539 -22.057 36.196 0.60 35.86 92 ALA C C 1
ATOM 2768 O O A ALA C 1 97 ? -26.298 -20.089 36.707 0.40 38.84 92 ALA C O 1
ATOM 2769 O O B ALA C 1 97 ? -27.274 -21.832 35.227 0.60 38.42 92 ALA C O 1
ATOM 2772 N N A VAL C 1 98 ? -25.456 -22.019 35.971 0.40 32.16 93 VAL C N 1
ATOM 2773 N N B VAL C 1 98 ? -25.210 -22.196 36.088 0.60 37.06 93 VAL C N 1
ATOM 2774 C CA A VAL C 1 98 ? -24.905 -21.433 34.750 0.40 33.28 93 VAL C CA 1
ATOM 2775 C CA B VAL C 1 98 ? -24.492 -21.954 34.834 0.60 37.84 93 VAL C CA 1
ATOM 2776 C C A VAL C 1 98 ? -24.818 -22.540 33.715 0.40 31.57 93 VAL C C 1
ATOM 2777 C C B VAL C 1 98 ? -25.028 -22.859 33.730 0.60 33.59 93 VAL C C 1
ATOM 2778 O O A VAL C 1 98 ? -24.255 -23.610 33.966 0.40 31.29 93 VAL C O 1
ATOM 2779 O O B VAL C 1 98 ? -25.113 -24.082 33.907 0.60 31.77 93 VAL C O 1
ATOM 2786 N N . ASP C 1 99 ? -25.405 -22.272 32.574 1.00 32.06 94 ASP C N 1
ATOM 2787 C CA . ASP C 1 99 ? -25.660 -23.100 31.399 1.00 31.07 94 ASP C CA 1
ATOM 2788 C C . ASP C 1 99 ? -24.415 -23.138 30.531 1.00 30.88 94 ASP C C 1
ATOM 2789 O O . ASP C 1 99 ? -24.124 -22.153 29.833 1.00 32.20 94 ASP C O 1
ATOM 2794 N N . PRO C 1 100 ? -23.680 -24.251 30.503 1.00 31.68 95 PRO C N 1
ATOM 2795 C CA . PRO C 1 100 ? -22.385 -24.242 29.801 1.00 33.08 95 PRO C CA 1
ATOM 2796 C C . PRO C 1 100 ? -22.524 -24.092 28.298 1.00 38.86 95 PRO C C 1
ATOM 2797 O O . PRO C 1 100 ? -21.605 -23.576 27.648 1.00 39.67 95 PRO C O 1
ATOM 2801 N N A ASP C 1 101 ? -23.658 -24.543 27.744 0.40 41.17 96 ASP C N 1
ATOM 2802 N N B ASP C 1 101 ? -23.635 -24.487 27.707 0.60 42.15 96 ASP C N 1
ATOM 2803 C CA A ASP C 1 101 ? -23.943 -24.401 26.317 0.40 43.59 96 ASP C CA 1
ATOM 2804 C CA B ASP C 1 101 ? -23.727 -24.365 26.264 0.60 44.71 96 ASP C CA 1
ATOM 2805 C C A ASP C 1 101 ? -23.965 -22.939 25.896 0.40 42.11 96 ASP C C 1
ATOM 2806 C C B ASP C 1 101 ? -24.271 -23.008 25.820 0.60 44.22 96 ASP C C 1
ATOM 2807 O O A ASP C 1 101 ? -23.528 -22.592 24.792 0.40 42.44 96 ASP C O 1
ATOM 2808 O O B ASP C 1 101 ? -24.453 -22.794 24.618 0.60 46.22 96 ASP C O 1
ATOM 2817 N N . LYS C 1 102 ? -24.494 -22.074 26.755 1.00 43.03 97 LYS C N 1
ATOM 2818 C CA . LYS C 1 102 ? -24.798 -20.689 26.415 1.00 45.75 97 LYS C CA 1
ATOM 2819 C C . LYS C 1 102 ? -23.818 -19.682 27.003 1.00 41.61 97 LYS C C 1
ATOM 2820 O O . LYS C 1 102 ? -23.960 -18.484 26.743 1.00 44.69 97 LYS C O 1
ATOM 2826 N N . THR C 1 103 ? -22.840 -20.126 27.787 1.00 36.38 98 THR C N 1
ATOM 2827 C CA . THR C 1 103 ? -21.872 -19.263 28.454 1.00 34.11 98 THR C CA 1
ATOM 2828 C C . THR C 1 103 ? -20.482 -19.595 27.933 1.00 34.58 98 THR C C 1
ATOM 2829 O O . THR C 1 103 ? -20.069 -20.758 27.968 1.00 37.50 98 THR C O 1
ATOM 2833 N N . GLU C 1 104 ? -19.764 -18.583 27.467 1.00 30.71 99 GLU C N 1
ATOM 2834 C CA . GLU C 1 104 ? -18.418 -18.802 26.943 1.00 35.90 99 GLU C CA 1
ATOM 2835 C C . GLU C 1 104 ? -17.487 -19.229 28.075 1.00 35.07 99 GLU C C 1
ATOM 2836 O O . GLU C 1 104 ? -17.418 -18.546 29.101 1.00 33.48 99 GLU C O 1
ATOM 2842 N N . PRO C 1 105 ? -16.780 -20.347 27.942 1.00 35.83 100 PRO C N 1
ATOM 2843 C CA . PRO C 1 105 ? -15.860 -20.775 29.001 1.00 32.31 100 PRO C CA 1
ATOM 2844 C C . PRO C 1 105 ? -14.527 -20.038 28.921 1.00 31.23 100 PRO C C 1
ATOM 2845 O O . PRO C 1 105 ? -14.257 -19.275 27.999 1.00 33.67 100 PRO C O 1
ATOM 2849 N N . LYS C 1 106 ? -13.691 -20.285 29.921 1.00 30.58 101 LYS C N 1
ATOM 2850 C CA . LYS C 1 106 ? -12.306 -19.827 29.918 1.00 30.80 101 LYS C CA 1
ATOM 2851 C C . LYS C 1 106 ? -11.399 -20.880 29.273 1.00 35.29 101 LYS C C 1
ATOM 2852 O O . LYS C 1 106 ? -11.762 -22.055 29.154 1.00 35.29 101 LYS C O 1
ATOM 2858 N N . GLN C 1 107 ? -10.205 -20.454 28.860 1.00 39.27 102 GLN C N 1
ATOM 2859 C CA . GLN C 1 107 ? -9.219 -21.355 28.267 1.00 39.85 102 GLN C CA 1
ATOM 2860 C C . GLN C 1 107 ? -8.060 -21.595 29.227 1.00 42.21 102 GLN C C 1
ATOM 2861 O O . GLN C 1 107 ? -7.551 -20.656 29.848 1.00 42.18 102 GLN C O 1
ATOM 2867 N N . PHE C 1 108 ? -7.619 -22.852 29.322 1.00 44.76 103 PHE C N 1
ATOM 2868 C CA . PHE C 1 108 ? -6.554 -23.179 30.264 1.00 46.16 103 PHE C CA 1
ATOM 2869 C C . PHE C 1 108 ? -5.253 -22.485 29.893 1.00 48.74 103 PHE C C 1
ATOM 2870 O O . PHE C 1 108 ? -4.530 -22.000 30.771 1.00 49.08 103 PHE C O 1
ATOM 2878 N N . SER C 1 109 ? -4.958 -22.415 28.593 1.00 48.15 104 SER C N 1
ATOM 2879 C CA . SER C 1 109 ? -3.704 -21.839 28.115 1.00 53.10 104 SER C CA 1
ATOM 2880 C C . SER C 1 109 ? -3.528 -20.392 28.563 1.00 50.83 104 SER C C 1
ATOM 2881 O O . SER C 1 109 ? -2.396 -19.895 28.632 1.00 52.88 104 SER C O 1
ATOM 2884 N N . ASP C 1 110 ? -4.627 -19.700 28.858 1.00 50.17 105 ASP C N 1
ATOM 2885 C CA . ASP C 1 110 ? -4.551 -18.326 29.331 1.00 52.74 105 ASP C CA 1
ATOM 2886 C C . ASP C 1 110 ? -3.998 -18.282 30.749 1.00 53.93 105 ASP C C 1
ATOM 2887 O O . ASP C 1 110 ? -2.910 -17.738 30.972 1.00 63.74 105 ASP C O 1
ATOM 2892 N N . SER C 1 111 ? -4.723 -18.860 31.704 1.00 45.29 106 SER C N 1
ATOM 2893 C CA . SER C 1 111 ? -4.231 -19.013 33.067 1.00 50.12 106 SER C CA 1
ATOM 2894 C C . SER C 1 111 ? -5.344 -19.640 33.881 1.00 44.64 106 SER C C 1
ATOM 2895 O O . SER C 1 111 ? -6.475 -19.804 33.410 1.00 51.28 106 SER C O 1
ATOM 2898 N N . VAL C 1 112 ? -5.011 -19.980 35.115 1.00 32.59 107 VAL C N 1
ATOM 2899 C CA . VAL C 1 112 ? -6.009 -20.461 36.053 1.00 33.99 107 VAL C CA 1
ATOM 2900 C C . VAL C 1 112 ? -5.787 -19.767 37.384 1.00 34.78 107 VAL C C 1
ATOM 2901 O O . VAL C 1 112 ? -5.302 -20.386 38.331 1.00 42.93 107 VAL C O 1
ATOM 2905 N N . LYS C 1 113 ? -6.145 -18.490 37.473 1.00 34.57 108 LYS C N 1
ATOM 2906 C CA . LYS C 1 113 ? -5.990 -17.711 38.698 1.00 32.58 108 LYS C CA 1
ATOM 2907 C C . LYS C 1 113 ? -7.357 -17.361 39.268 1.00 30.79 108 LYS C C 1
ATOM 2908 O O . LYS C 1 113 ? -8.256 -16.975 38.520 1.00 27.95 108 LYS C O 1
ATOM 2914 N N . ARG C 1 114 ? -7.499 -17.450 40.595 1.00 31.95 109 ARG C N 1
ATOM 2915 C CA . ARG C 1 114 ? -8.796 -17.198 41.209 1.00 33.70 109 ARG C CA 1
ATOM 2916 C C . ARG C 1 114 ? -9.342 -15.831 40.813 1.00 29.29 109 ARG C C 1
ATOM 2917 O O . ARG C 1 114 ? -10.508 -15.712 40.433 1.00 31.23 109 ARG C O 1
ATOM 2925 N N . GLU C 1 115 ? -8.507 -14.784 40.877 1.00 27.93 110 GLU C N 1
ATOM 2926 C CA . GLU C 1 115 ? -9.011 -13.451 40.562 1.00 30.39 110 GLU C CA 1
ATOM 2927 C C . GLU C 1 115 ? -9.520 -13.369 39.130 1.00 26.55 110 GLU C C 1
ATOM 2928 O O . GLU C 1 115 ? -10.483 -12.647 38.859 1.00 27.99 110 GLU C O 1
ATOM 2934 N N . LEU C 1 116 ? -8.898 -14.096 38.202 1.00 26.15 111 LEU C N 1
ATOM 2935 C CA . LEU C 1 116 ? -9.383 -14.046 36.828 1.00 24.79 111 LEU C CA 1
ATOM 2936 C C . LEU C 1 116 ? -10.669 -14.849 36.656 1.00 26.87 111 LEU C C 1
ATOM 2937 O O . LEU C 1 116 ? -11.519 -14.481 35.836 1.00 27.39 111 LEU C O 1
ATOM 2942 N N . THR C 1 117 ? -10.848 -15.938 37.410 1.00 25.47 112 THR C N 1
ATOM 2943 C CA . THR C 1 117 ? -12.167 -16.585 37.373 1.00 25.87 112 THR C CA 1
ATOM 2944 C C . THR C 1 117 ? -13.246 -15.710 38.016 1.00 24.23 112 THR C C 1
ATOM 2945 O O . THR C 1 117 ? -14.396 -15.728 37.573 1.00 25.68 112 THR C O 1
ATOM 2949 N N . GLU C 1 118 ? -12.901 -14.930 39.040 1.00 26.66 113 GLU C N 1
ATOM 2950 C CA . GLU C 1 118 ? -13.891 -14.060 39.663 1.00 26.95 113 GLU C CA 1
ATOM 2951 C C . GLU C 1 118 ? -14.358 -12.969 38.700 1.00 28.18 113 GLU C C 1
ATOM 2952 O O . GLU C 1 118 ? -15.554 -12.632 38.665 1.00 28.26 113 GLU C O 1
ATOM 2958 N N . ASN C 1 119 ? -13.429 -12.392 37.931 1.00 26.02 114 ASN C N 1
ATOM 2959 C CA . ASN C 1 119 ? -13.808 -11.407 36.921 1.00 24.44 114 ASN C CA 1
ATOM 2960 C C . ASN C 1 119 ? -14.679 -12.038 35.844 1.00 26.04 114 ASN C C 1
ATOM 2961 O O . ASN C 1 119 ? -15.648 -11.425 35.376 1.00 26.71 114 ASN C O 1
ATOM 2966 N N . TRP C 1 120 ? -14.352 -13.268 35.437 1.00 25.09 115 TRP C N 1
ATOM 2967 C CA . TRP C 1 120 ? -15.216 -13.999 34.512 1.00 26.19 115 TRP C CA 1
ATOM 2968 C C . TRP C 1 120 ? -16.638 -14.133 35.068 1.00 26.32 115 TRP C C 1
ATOM 2969 O O . TRP C 1 120 ? -17.627 -13.875 34.365 1.00 25.99 115 TRP C O 1
ATOM 2980 N N . ALA C 1 121 ? -16.755 -14.500 36.348 1.00 26.44 116 ALA C N 1
ATOM 2981 C CA . ALA C 1 121 ? -18.069 -14.614 36.974 1.00 24.60 116 ALA C CA 1
ATOM 2982 C C . ALA C 1 121 ? -18.798 -13.283 36.970 1.00 26.38 116 ALA C C 1
ATOM 2983 O O . ALA C 1 121 ? -20.017 -13.239 36.739 1.00 28.51 116 ALA C O 1
ATOM 2985 N N . ARG C 1 122 ? -18.086 -12.189 37.278 1.00 27.77 117 ARG C N 1
ATOM 2986 C CA . ARG C 1 122 ? -18.697 -10.867 37.212 1.00 26.29 117 ARG C CA 1
ATOM 2987 C C . ARG C 1 122 ? -19.286 -10.619 35.834 1.00 27.76 117 ARG C C 1
ATOM 2988 O O . ARG C 1 122 ? -20.432 -10.169 35.703 1.00 31.14 117 ARG C O 1
ATOM 2996 N N . GLU C 1 123 ? -18.518 -10.916 34.788 1.00 26.34 118 GLU C N 1
ATOM 2997 C CA . GLU C 1 123 ? -18.986 -10.589 33.452 1.00 28.45 118 GLU C CA 1
ATOM 2998 C C . GLU C 1 123 ? -20.148 -11.481 33.036 1.00 27.40 118 GLU C C 1
ATOM 2999 O O . GLU C 1 123 ? -21.006 -11.044 32.262 1.00 32.74 118 GLU C O 1
ATOM 3005 N N . VAL C 1 124 ? -20.219 -12.706 33.566 1.00 27.56 119 VAL C N 1
ATOM 3006 C CA . VAL C 1 124 ? -21.375 -13.571 33.319 1.00 29.95 119 VAL C CA 1
ATOM 3007 C C . VAL C 1 124 ? -22.617 -13.065 34.061 1.00 33.76 119 VAL C C 1
ATOM 3008 O O . VAL C 1 124 ? -23.722 -13.018 33.494 1.00 37.17 119 VAL C O 1
ATOM 3012 N N . LEU C 1 125 ? -22.461 -12.658 35.328 1.00 34.45 120 LEU C N 1
ATOM 3013 C CA . LEU C 1 125 ? -23.593 -12.461 36.234 1.00 32.76 120 LEU C CA 1
ATOM 3014 C C . LEU C 1 125 ? -24.016 -11.005 36.423 1.00 36.89 120 LEU C C 1
ATOM 3015 O O . LEU C 1 125 ? -25.150 -10.763 36.860 1.00 41.57 120 LEU C O 1
ATOM 3020 N N . GLN C 1 126 ? -23.153 -10.040 36.111 1.00 39.58 121 GLN C N 1
ATOM 3021 C CA . GLN C 1 126 ? -23.465 -8.631 36.324 1.00 49.01 121 GLN C CA 1
ATOM 3022 C C . GLN C 1 126 ? -24.550 -8.162 35.362 1.00 58.27 121 GLN C C 1
ATOM 3023 O O . GLN C 1 126 ? -24.588 -8.569 34.198 1.00 65.84 121 GLN C O 1
ATOM 3029 N N . ASP C 1 127 ? -25.419 -7.282 35.846 1.00 64.28 122 ASP C N 1
ATOM 3030 C CA . ASP C 1 127 ? -26.507 -6.748 35.029 1.00 72.39 122 ASP C CA 1
ATOM 3031 C C . ASP C 1 127 ? -25.998 -5.882 33.882 1.00 72.37 122 ASP C C 1
ATOM 3032 O O . ASP C 1 127 ? -24.902 -5.325 33.950 1.00 74.26 122 ASP C O 1
#

Secondary structure (DSSP, 8-state):
--S----EEEETTTTEEEE--TTSEEEEEEEETTEEEEEEESS-TTT-SS-TTT--SEEEE--HHHHHTTTT-TTTBSSSBB--S-B-HHHHHHHHS--GGGSPPEE---HHHHHHHHHHHHHHH--/--EEEETTTTEEEE--TT-EEEEEEEETTEEEEEEESS-GGG-SS-TTT--SEEEEE-HHHHHTTTT-TTTEETTEE----B-HHHHHHHH---TTTSPPEE--HHHHHHHHHHHHHHHHH--/--EEEETTTTEEEE--TT-EEEEEEEETTEEEEEEESS-BS--SS-TTT--SEEEEE-HHHHHTTTT-TTTEETTEE--S-B-HHHHHHHHS--TTTS--EETTT-B-HHHHHHHHHHHH--

Radius of gyration: 25.41 Å; Cα contacts (8 Å, |Δi|>4): 685; chains: 3; bounding box: 63×71×53 Å

Foldseek 3Di:
DVDDDAQWEQAPVVRHTGHQDQQWWWWKDADDAQWIFIDIHNDAQAPDQADVPRRHFWIGGAGSVLVRVCQVPCVQDDPSYGDGGTHGQVVCCVSGVDNPVPDGTDGHDPVVVVVVVVVVVVVVVDD/DFWEQAPVVRGTGDQDQQWWWKKAAQDAQWIFIDIHNDDQQQDCADVPRRGFWIGTAGSVLVVVCQVPCVQDPPRYGDRGIHGQVVCCVSGVDRPVVDPTHGHDPVSVVVVVVVVVVVVVVVD/DAWEQAPVVRHTDDQDQQKWWWKAAQDAQWIFIDIHNAWWQFDCADVPRRGFWIQTAGSVLCVVCQPPPVQDDPRYGDPGTHGQVVCCVRGVDRPVVQGTGGRRRIGHPVVSVVSVCVVPPD

Nearest PDB structures (foldseek):
  5miy-assembly1_A  TM=1.008E+00  e=4.096E-24  Legionella pneumophila
  3p5b-assembly1_L  TM=4.677E-01  e=6.437E+00  Homo sapiens
  6uuw-assembly1_A  TM=2.242E-01  e=4.786E+00  Homo sapiens
  5miy-assembly1_A  TM=8.938E-01  e=4.185E-21  Legionella pneumophila
  9buz-assembly1_A  TM=2.712E-01  e=7.812E+00  Thermoplasma acidophilum